Protein AF-0000000084424825 (afdb_homodimer)

Solvent-accessible surface area (backbone atoms only — not comparable to full-atom values): 37271 Å² total; per-residue (Å²): 62,50,64,50,62,42,49,43,43,59,31,72,40,57,47,83,45,16,18,43,11,83,75,4,60,27,30,52,27,52,36,51,26,86,89,48,60,79,72,49,65,86,40,31,18,18,32,31,32,40,35,41,46,83,96,40,44,16,20,30,58,90,79,62,45,48,40,55,55,65,73,42,54,58,36,36,36,34,38,8,30,63,35,59,41,41,32,30,26,20,38,34,47,70,54,17,40,51,42,22,73,75,38,43,89,76,23,76,52,48,43,33,36,38,32,38,40,31,22,68,29,62,25,34,33,35,43,32,24,38,40,50,70,59,38,47,58,55,39,66,39,88,87,41,51,82,53,52,69,86,94,76,80,63,43,71,66,52,48,45,50,32,46,42,45,47,61,65,47,54,40,69,58,40,29,49,49,50,53,53,51,53,68,48,63,45,80,76,45,64,95,48,44,57,43,42,61,47,50,55,55,48,25,72,74,60,38,52,38,35,33,31,53,58,46,49,65,59,45,26,17,77,47,78,40,42,61,73,39,30,34,48,44,53,49,15,21,45,33,24,49,35,33,32,29,30,44,33,42,38,41,68,53,80,46,69,44,34,46,26,50,56,60,76,89,70,44,48,58,62,68,59,50,51,66,50,53,46,79,58,32,45,35,56,74,69,32,45,39,72,68,43,79,29,86,48,26,74,61,74,39,21,32,29,41,64,58,102,58,52,64,46,34,34,35,42,34,57,36,53,56,68,34,62,39,34,37,52,57,37,60,20,48,30,43,34,35,25,77,34,49,35,35,38,36,36,35,82,87,86,37,74,45,83,40,37,38,28,36,32,32,42,34,39,20,38,50,38,38,36,39,41,21,75,73,14,31,30,36,40,35,39,34,22,75,62,50,65,48,63,42,50,42,42,59,30,74,42,57,46,83,44,16,18,43,11,83,74,5,61,26,31,51,28,53,35,51,27,86,89,46,59,77,73,50,64,87,40,33,18,18,31,31,31,39,36,41,46,82,96,42,43,15,21,29,58,89,78,62,44,48,40,55,56,65,75,41,54,60,37,34,34,35,38,8,29,64,36,59,43,41,30,29,26,21,38,35,46,69,56,17,38,52,42,21,72,75,38,43,90,74,24,78,52,49,44,33,35,38,33,36,40,33,22,68,29,63,27,33,32,35,43,30,25,38,38,49,71,58,36,48,58,56,39,68,40,88,87,41,50,82,53,52,69,86,94,75,79,61,44,69,66,50,49,45,50,34,49,41,45,46,62,64,48,53,41,68,56,39,29,49,50,50,53,54,50,53,67,48,63,46,81,74,44,63,94,48,46,56,44,42,62,48,49,55,55,48,26,71,74,60,39,52,37,37,34,30,54,58,47,48,64,58,44,26,18,77,47,78,40,41,62,72,39,32,34,48,42,53,48,15,21,47,33,26,49,34,32,30,29,30,45,34,41,37,42,67,54,81,46,68,43,34,49,26,50,54,60,76,88,70,45,47,57,62,67,59,49,50,66,50,55,48,80,59,32,45,34,58,73,71,31,46,38,72,68,43,80,29,86,48,27,75,62,74,40,22,31,29,41,64,57,102,57,53,64,45,35,34,35,44,35,56,37,52,57,67,34,62,38,34,38,51,58,38,61,19,48,30,42,35,36,25,76,36,50,35,35,38,37,37,34,83,86,87,37,73,43,83,39,37,38,29,38,31,32,43,35,39,21,38,50,37,39,36,40,41,22,74,72,13,32,33,37,40,34,39,34,20,77

Secondary structure (DSSP, 8-state):
---SEEEEEPEEE--TTBEEGGG-HHHHHHHHSTTPPPPPTTSEE-EEEES--TTS--EETTT--BHHHHHH---EEEEEESSPPPEEE---HHHHHHHHHH-TTT---S----EEEEESS-EEEEEEE--HHHHHHHTTSTTTGGGS-SSS---HHHHHHHHHHHHHS-HHHHHHHHHHHHHS-GGGGTT-TTHHHHHHHHHHHH-TT-HHHHHHHHHEEEEEE-TT-EEEE-TT--EEEEEEEEEEEE-S----EEESSS-GGG---HHHHHHH-----SSHHHHB--EEE-TTBSSS-EEEE--SSSS-EEEEEEE-TT-EEEEEEESS-EEEEEEEEEEEEEETTTEEEEEETT-EEEE-TTEEEEEE-SS-EEEEEEE--/---SEEEEEPEEE--TTBEEGGG-HHHHHHHHSTTPPPPPTTSEE-EEEES--TTS--EETTT--BHHHHHH---EEEEEESSPPP-EE---HHHHHHHHHH-TTTS--S----EEEEESS-EEEEEEE--HHHHHHHTTSTTTGGGS-SSS---HHHHHHHHHHHHHS-HHHHHHHHHHHHHS-GGGGTT-TTHHHHHHHHHHHH-TT-HHHHHHHHHEEEEEE-TT-EEEE-TT--EEEEEEEEEEEE-S----EE-SSS-GGG---HHHHHHH-----SSHHHHB--EEE-TTBTTS-EEEE--SSSS-EEEEEEE-TT-EEEEEEESS-EEEEEEEEEEEEEETTTEEEEEETT-EEEE-TTEEEEEE-SS-EEEEEEE--

InterPro domains:
  IPR001250 Mannose-6-phosphate isomerase, type I [TIGR00218] (7-367)
  IPR011051 RmlC-like cupin domain superfamily [SSF51182] (4-384)
  IPR014710 RmlC-like jelly roll fold [G3DSA:2.60.120.10] (5-383)
  IPR014710 RmlC-like jelly roll fold [G3DSA:2.60.120.10] (9-259)
  IPR016305 Mannose-6-phosphate isomerase [PIRSF001480] (4-384)
  IPR016305 Mannose-6-phosphate isomerase [PR00714] (8-26)
  IPR016305 Mannose-6-phosphate isomerase [PR00714] (107-130)
  IPR016305 Mannose-6-phosphate isomerase [PR00714] (220-239)
  IPR016305 Mannose-6-phosphate isomerase [PR00714] (239-258)
  IPR016305 Mannose-6-phosphate isomerase [PTHR10309] (3-384)
  IPR046457 Phosphomannose isomerase type I, catalytic domain [PF20511] (6-132)

Structure (mmCIF, N/CA/C/O backbone):
data_AF-0000000084424825-model_v1
#
loop_
_entity.id
_entity.type
_entity.pdbx_description
1 polymer 'Mannose-6-phosphate isomerase'
#
loop_
_atom_site.group_PDB
_atom_site.id
_atom_site.type_symbol
_atom_site.label_atom_id
_atom_site.label_alt_id
_atom_site.label_comp_id
_atom_site.label_asym_id
_atom_site.label_entity_id
_atom_site.label_seq_id
_atom_site.pdbx_PDB_ins_code
_atom_site.Cartn_x
_atom_site.Cartn_y
_atom_site.Cartn_z
_atom_site.occupancy
_atom_site.B_iso_or_equiv
_atom_site.auth_seq_id
_atom_site.auth_comp_id
_atom_site.auth_asym_id
_atom_site.auth_atom_id
_atom_site.pdbx_PDB_model_num
ATOM 1 N N . MET A 1 1 ? -8.734 3.705 12.438 1 40.41 1 MET A N 1
ATOM 2 C CA . MET A 1 1 ? -7.918 2.6 12.93 1 40.41 1 MET A CA 1
ATOM 3 C C . MET A 1 1 ? -7.832 1.483 11.898 1 40.41 1 MET A C 1
ATOM 5 O O . MET A 1 1 ? -8.82 1.167 11.234 1 40.41 1 MET A O 1
ATOM 9 N N . ALA A 1 2 ? -6.551 1.27 11.617 1 52.97 2 ALA A N 1
ATOM 10 C CA . ALA A 1 2 ? -6.504 0.15 10.68 1 52.97 2 ALA A CA 1
ATOM 11 C C . ALA A 1 2 ? -6.781 -1.172 11.398 1 52.97 2 ALA A C 1
ATOM 13 O O . ALA A 1 2 ? -6.133 -1.493 12.391 1 52.97 2 ALA A O 1
ATOM 14 N N . ASP A 1 3 ? -7.898 -1.743 11.219 1 62.31 3 ASP A N 1
ATOM 15 C CA . ASP A 1 3 ? -8.242 -3.045 11.781 1 62.31 3 ASP A CA 1
ATOM 16 C C . ASP A 1 3 ? -7.145 -4.07 11.5 1 62.31 3 ASP A C 1
ATOM 18 O O . ASP A 1 3 ? -6.551 -4.074 10.422 1 62.31 3 ASP A O 1
ATOM 22 N N . ALA A 1 4 ? -6.777 -4.758 12.57 1 66.81 4 ALA A N 1
ATOM 23 C CA . ALA A 1 4 ? -5.742 -5.785 12.461 1 66.81 4 ALA A CA 1
ATOM 24 C C . ALA A 1 4 ? -6.109 -6.82 11.398 1 66.81 4 ALA A C 1
ATOM 26 O O . ALA A 1 4 ? -5.23 -7.414 10.766 1 66.81 4 ALA A O 1
ATOM 27 N N . VAL A 1 5 ? -7.469 -7.07 11.383 1 70.81 5 VAL A N 1
ATOM 28 C CA . VAL A 1 5 ? -8 -8.031 10.422 1 70.81 5 VAL A CA 1
ATOM 29 C C . VAL A 1 5 ? -9.195 -7.422 9.688 1 70.81 5 VAL A C 1
ATOM 31 O O . VAL A 1 5 ? -10.086 -6.848 10.32 1 70.81 5 VAL A O 1
ATOM 34 N N . VAL A 1 6 ? -9.102 -7.461 8.359 1 75.19 6 VAL A N 1
ATOM 35 C CA . VAL A 1 6 ? -10.227 -6.961 7.586 1 75.19 6 VAL A CA 1
ATOM 36 C C . VAL A 1 6 ? -10.617 -7.984 6.52 1 75.19 6 VAL A C 1
ATOM 38 O O . VAL A 1 6 ? -9.75 -8.625 5.922 1 75.19 6 VAL A O 1
ATOM 41 N N . GLN A 1 7 ? -11.922 -8.219 6.352 1 78.69 7 GLN A N 1
ATOM 42 C CA . GLN A 1 7 ? -12.398 -9.086 5.281 1 78.69 7 GLN A CA 1
ATOM 43 C C . GLN A 1 7 ? -12.344 -8.375 3.934 1 78.69 7 GLN A C 1
ATOM 45 O O . GLN A 1 7 ? -12.633 -7.18 3.844 1 78.69 7 GLN A O 1
ATOM 50 N N . LEU A 1 8 ? -12.047 -9.125 2.891 1 77.62 8 LEU A N 1
ATOM 51 C CA . LEU A 1 8 ? -11.852 -8.539 1.571 1 77.62 8 LEU A CA 1
ATOM 52 C C . LEU A 1 8 ? -12.906 -9.039 0.589 1 77.62 8 LEU A C 1
ATOM 54 O O . LEU A 1 8 ? -13.398 -10.164 0.717 1 77.62 8 LEU A O 1
ATOM 58 N N . ARG A 1 9 ? -13.305 -8.227 -0.29 1 81.88 9 ARG A N 1
ATOM 59 C CA . ARG A 1 9 ? -13.93 -8.609 -1.553 1 81.88 9 ARG A CA 1
ATOM 60 C C . ARG A 1 9 ? -12.914 -8.594 -2.693 1 81.88 9 ARG A C 1
ATOM 62 O O . ARG A 1 9 ? -12.367 -7.543 -3.027 1 81.88 9 ARG A O 1
ATOM 69 N N . CYS A 1 10 ? -12.734 -9.727 -3.283 1 82.62 10 CYS A N 1
ATOM 70 C CA . CYS A 1 10 ? -11.664 -9.883 -4.266 1 82.62 10 CYS A CA 1
ATOM 71 C C . CYS A 1 10 ? -12.219 -9.828 -5.684 1 82.62 10 CYS A C 1
ATOM 73 O O . CYS A 1 10 ? -13.383 -10.156 -5.914 1 82.62 10 CYS A O 1
ATOM 75 N N . GLY A 1 11 ? -11.406 -9.422 -6.594 1 77.06 11 GLY A N 1
ATOM 76 C CA . GLY A 1 11 ? -11.758 -9.43 -8 1 77.06 11 GLY A CA 1
ATOM 77 C C . GLY A 1 11 ? -11.641 -10.797 -8.648 1 77.06 11 GLY A C 1
ATOM 78 O O . GLY A 1 11 ? -10.922 -11.664 -8.141 1 77.06 11 GLY A O 1
ATOM 79 N N . VAL A 1 12 ? -12.391 -10.977 -9.797 1 84.56 12 VAL A N 1
ATOM 80 C CA . VAL A 1 12 ? -12.359 -12.234 -10.539 1 84.56 12 VAL A CA 1
ATOM 81 C C . VAL A 1 12 ? -12.078 -11.961 -12.016 1 84.56 12 VAL A C 1
ATOM 83 O O . VAL A 1 12 ? -12.531 -10.953 -12.562 1 84.56 12 VAL A O 1
ATOM 86 N N . LYS A 1 13 ? -11.172 -12.758 -12.594 1 81.62 13 LYS A N 1
ATOM 87 C CA . LYS A 1 13 ? -10.945 -12.727 -14.039 1 81.62 13 LYS A CA 1
ATOM 88 C C . LYS A 1 13 ? -11.734 -13.82 -14.75 1 81.62 13 LYS A C 1
ATOM 90 O O . LYS A 1 13 ? -11.938 -14.906 -14.188 1 81.62 13 LYS A O 1
ATOM 95 N N . ASN A 1 14 ? -12.133 -13.516 -15.938 1 86.94 14 ASN A N 1
ATOM 96 C CA . ASN A 1 14 ? -12.984 -14.422 -16.688 1 86.94 14 ASN A CA 1
ATOM 97 C C . ASN A 1 14 ? -12.359 -14.781 -18.047 1 86.94 14 ASN A C 1
ATOM 99 O O . ASN A 1 14 ? -13.055 -14.797 -19.062 1 86.94 14 ASN A O 1
ATOM 103 N N . ASP A 1 15 ? -11.07 -15.008 -18.016 1 82.62 15 ASP A N 1
ATOM 104 C CA . ASP A 1 15 ? -10.398 -15.398 -19.25 1 82.62 15 ASP A CA 1
ATOM 105 C C . ASP A 1 15 ? -10.953 -16.719 -19.781 1 82.62 15 ASP A C 1
ATOM 107 O O . ASP A 1 15 ? -11.398 -17.562 -19.016 1 82.62 15 ASP A O 1
ATOM 111 N N . ASP A 1 16 ? -10.758 -16.984 -21 1 85.31 16 ASP A N 1
ATOM 112 C CA . ASP A 1 16 ? -11.391 -18.109 -21.688 1 85.31 16 ASP A CA 1
ATOM 113 C C . ASP A 1 16 ? -10.703 -19.422 -21.328 1 85.31 16 ASP A C 1
ATOM 115 O O . ASP A 1 16 ? -11.25 -20.5 -21.594 1 85.31 16 ASP A O 1
ATOM 119 N N . TRP A 1 17 ? -9.562 -19.297 -20.766 1 83.94 17 TRP A N 1
ATOM 120 C CA . TRP A 1 17 ? -8.875 -20.531 -20.375 1 83.94 17 TRP A CA 1
ATOM 121 C C . TRP A 1 17 ? -9.398 -21.047 -19.031 1 83.94 17 TRP A C 1
ATOM 123 O O . TRP A 1 17 ? -9.109 -22.172 -18.641 1 83.94 17 TRP A O 1
ATOM 133 N N . GLY A 1 18 ? -10.148 -20.25 -18.359 1 87.44 18 GLY A N 1
ATOM 134 C CA . GLY A 1 18 ? -10.719 -20.672 -17.094 1 87.44 18 GLY A CA 1
ATOM 135 C C . GLY A 1 18 ? -11.836 -21.688 -17.234 1 87.44 18 GLY A C 1
ATOM 136 O O . GLY A 1 18 ? -12.414 -21.828 -18.312 1 87.44 18 GLY A O 1
ATOM 137 N N . LYS A 1 19 ? -12.133 -22.375 -16.141 1 91.06 19 LYS A N 1
ATOM 138 C CA . LYS A 1 19 ? -13.273 -23.297 -16.125 1 91.06 19 LYS A CA 1
ATOM 139 C C . LYS A 1 19 ? -14.594 -22.531 -16.172 1 91.06 19 LYS A C 1
ATOM 141 O O . LYS A 1 19 ? -14.648 -21.344 -15.82 1 91.06 19 LYS A O 1
ATOM 146 N N . LYS A 1 20 ? -15.625 -23.281 -16.578 1 93 20 LYS A N 1
ATOM 147 C CA . LYS A 1 20 ? -16.922 -22.625 -16.766 1 93 20 LYS A CA 1
ATOM 148 C C . LYS A 1 20 ? -17.812 -22.828 -15.562 1 93 20 LYS A C 1
ATOM 150 O O . LYS A 1 20 ? -17.891 -23.938 -15.016 1 93 20 LYS A O 1
ATOM 155 N N . GLY A 1 21 ? -18.406 -21.719 -15.195 1 92.12 21 GLY A N 1
ATOM 156 C CA . GLY A 1 21 ? -19.484 -21.75 -14.219 1 92.12 21 GLY A CA 1
ATOM 157 C C . GLY A 1 21 ? -19.109 -22.469 -12.938 1 92.12 21 GLY A C 1
ATOM 158 O O . GLY A 1 21 ? -18.047 -22.203 -12.359 1 92.12 21 GLY A O 1
ATOM 159 N N . LYS A 1 22 ? -19.953 -23.422 -12.57 1 90.94 22 LYS A N 1
ATOM 160 C CA . LYS A 1 22 ? -19.859 -24.094 -11.273 1 90.94 22 LYS A CA 1
ATOM 161 C C . LYS A 1 22 ? -18.688 -25.078 -11.258 1 90.94 22 LYS A C 1
ATOM 163 O O . LYS A 1 22 ? -18.281 -25.547 -10.188 1 90.94 22 LYS A O 1
ATOM 168 N N . ASP A 1 23 ? -18.172 -25.312 -12.445 1 90.81 23 ASP A N 1
ATOM 169 C CA . ASP A 1 23 ? -17.047 -26.234 -12.508 1 90.81 23 ASP A CA 1
ATOM 170 C C . ASP A 1 23 ? -15.766 -25.547 -12.016 1 90.81 23 ASP A C 1
ATOM 172 O O . ASP A 1 23 ? -14.758 -26.219 -11.758 1 90.81 23 ASP A O 1
ATOM 176 N N . SER A 1 24 ? -15.812 -24.297 -11.891 1 89.69 24 SER A N 1
ATOM 177 C CA . SER A 1 24 ? -14.656 -23.516 -11.477 1 89.69 24 SER A CA 1
ATOM 178 C C . SER A 1 24 ? -14.648 -23.297 -9.961 1 89.69 24 SER A C 1
ATOM 180 O O . SER A 1 24 ? -15.594 -22.734 -9.406 1 89.69 24 SER A O 1
ATOM 182 N N . ILE A 1 25 ? -13.555 -23.609 -9.383 1 87.88 25 ILE A N 1
ATOM 183 C CA . ILE A 1 25 ? -13.414 -23.344 -7.957 1 87.88 25 ILE A CA 1
ATOM 184 C C . ILE A 1 25 ? -13.391 -21.828 -7.719 1 87.88 25 ILE A C 1
ATOM 186 O O . ILE A 1 25 ? -13.836 -21.359 -6.676 1 87.88 25 ILE A O 1
ATOM 190 N N . VAL A 1 26 ? -12.82 -21.141 -8.656 1 85.62 26 VAL A N 1
ATOM 191 C CA . VAL A 1 26 ? -12.797 -19.688 -8.578 1 85.62 26 VAL A CA 1
ATOM 192 C C . VAL A 1 26 ? -14.219 -19.141 -8.508 1 85.62 26 VAL A C 1
ATOM 194 O O . VAL A 1 26 ? -14.531 -18.297 -7.66 1 85.62 26 VAL A O 1
ATOM 197 N N . ALA A 1 27 ? -15.078 -19.672 -9.406 1 87.88 27 ALA A N 1
ATOM 198 C CA . ALA A 1 27 ? -16.484 -19.266 -9.391 1 87.88 27 ALA A CA 1
ATOM 199 C C . ALA A 1 27 ? -17.125 -19.562 -8.031 1 87.88 27 ALA A C 1
ATOM 201 O O . ALA A 1 27 ? -17.812 -18.719 -7.465 1 87.88 27 ALA A O 1
ATOM 202 N N . HIS A 1 28 ? -16.844 -20.719 -7.633 1 88.88 28 HIS A N 1
ATOM 203 C CA . HIS A 1 28 ? -17.438 -21.188 -6.379 1 88.88 28 HIS A CA 1
ATOM 204 C C . HIS A 1 28 ? -17 -20.297 -5.211 1 88.88 28 HIS A C 1
ATOM 206 O O . HIS A 1 28 ? -17.844 -19.781 -4.473 1 88.88 28 HIS A O 1
ATOM 212 N N . LEU A 1 29 ? -15.781 -20.094 -5.012 1 86.25 29 LEU A N 1
ATOM 213 C CA . LEU A 1 29 ? -15.258 -19.328 -3.881 1 86.25 29 LEU A CA 1
ATOM 214 C C . LEU A 1 29 ? -15.633 -17.859 -3.998 1 86.25 29 LEU A C 1
ATOM 216 O O . LEU A 1 29 ? -16.078 -17.25 -3.025 1 86.25 29 LEU A O 1
ATOM 220 N N . TRP A 1 30 ? -15.445 -17.344 -5.176 1 86.62 30 TRP A N 1
ATOM 221 C CA . TRP A 1 30 ? -15.727 -15.93 -5.402 1 86.62 30 TRP A CA 1
ATOM 222 C C . TRP A 1 30 ? -17.188 -15.609 -5.105 1 86.62 30 TRP A C 1
ATOM 224 O O . TRP A 1 30 ? -17.484 -14.594 -4.473 1 86.62 30 TRP A O 1
ATOM 234 N N . SER A 1 31 ? -18.062 -16.5 -5.512 1 89.62 31 SER A N 1
ATOM 235 C CA . SER A 1 31 ? -19.5 -16.266 -5.387 1 89.62 31 SER A CA 1
ATOM 236 C C . SER A 1 31 ? -19.938 -16.281 -3.928 1 89.62 31 SER A C 1
ATOM 238 O O . SER A 1 31 ? -21.016 -15.797 -3.592 1 89.62 31 SER A O 1
ATOM 240 N N . LYS A 1 32 ? -19.125 -16.812 -3.09 1 85.75 32 LYS A N 1
ATOM 241 C CA . LYS A 1 32 ? -19.5 -16.969 -1.685 1 85.75 32 LYS A CA 1
ATOM 242 C C . LYS A 1 32 ? -19.234 -15.68 -0.903 1 85.75 32 LYS A C 1
ATOM 244 O O . LYS A 1 32 ? -19.719 -15.516 0.218 1 85.75 32 LYS A O 1
ATOM 249 N N . THR A 1 33 ? -18.422 -14.852 -1.407 1 80.44 33 THR A N 1
ATOM 250 C CA . THR A 1 33 ? -18.172 -13.57 -0.758 1 80.44 33 THR A CA 1
ATOM 251 C C . THR A 1 33 ? -19.422 -12.688 -0.797 1 80.44 33 THR A C 1
ATOM 253 O O . THR A 1 33 ? -20.031 -12.508 -1.855 1 80.44 33 THR A O 1
ATOM 256 N N . PRO A 1 34 ? -19.812 -12.18 0.318 1 77.88 34 PRO A N 1
ATOM 257 C CA . PRO A 1 34 ? -20.984 -11.305 0.313 1 77.88 34 PRO A CA 1
ATOM 258 C C . PRO A 1 34 ? -20.859 -10.141 -0.666 1 77.88 34 PRO A C 1
ATOM 260 O O . PRO A 1 34 ? -19.797 -9.508 -0.733 1 77.88 34 PRO A O 1
ATOM 263 N N . GLY A 1 35 ? -21.891 -9.93 -1.411 1 73.81 35 GLY A N 1
ATOM 264 C CA . GLY A 1 35 ? -21.906 -8.82 -2.354 1 73.81 35 GLY A CA 1
ATOM 265 C C . GLY A 1 35 ? -21.578 -9.242 -3.773 1 73.81 35 GLY A C 1
ATOM 266 O O . GLY A 1 35 ? -21.875 -8.516 -4.727 1 73.81 35 GLY A O 1
ATOM 267 N N . ASN A 1 36 ? -20.844 -10.367 -3.875 1 79.94 36 ASN A N 1
ATOM 268 C CA . ASN A 1 36 ? -20.562 -10.867 -5.219 1 79.94 36 ASN A CA 1
ATOM 269 C C . ASN A 1 36 ? -21.797 -11.492 -5.855 1 79.94 36 ASN A C 1
ATOM 271 O O . ASN A 1 36 ? -22.672 -12.016 -5.152 1 79.94 36 ASN A O 1
ATOM 275 N N . GLU A 1 37 ? -21.844 -11.422 -7.121 1 80.06 37 GLU A N 1
ATOM 276 C CA . GLU A 1 37 ? -22.969 -11.969 -7.871 1 80.06 37 GLU A CA 1
ATOM 277 C C . GLU A 1 37 ? -22.922 -13.492 -7.902 1 80.06 37 GLU A C 1
ATOM 279 O O . GLU A 1 37 ? -21.906 -14.094 -7.562 1 80.06 37 GLU A O 1
ATOM 284 N N . GLY A 1 38 ? -24 -14.102 -8.234 1 86.62 38 GLY A N 1
ATOM 285 C CA . GLY A 1 38 ? -24.031 -15.539 -8.414 1 86.62 38 GLY A CA 1
ATOM 286 C C . GLY A 1 38 ? -23.203 -16.016 -9.594 1 86.62 38 GLY A C 1
ATOM 287 O O . GLY A 1 38 ? -22.656 -15.203 -10.344 1 86.62 38 GLY A O 1
ATOM 288 N N . ILE A 1 39 ? -23.078 -17.281 -9.695 1 90.81 39 ILE A N 1
ATOM 289 C CA . ILE A 1 39 ? -22.281 -17.906 -10.742 1 90.81 39 ILE A CA 1
ATOM 290 C C . ILE A 1 39 ? -23.078 -17.969 -12.039 1 90.81 39 ILE A C 1
ATOM 292 O O . ILE A 1 39 ? -24.219 -18.438 -12.055 1 90.81 39 ILE A O 1
ATOM 296 N N . GLU A 1 40 ? -22.578 -17.438 -13.047 1 90.38 40 GLU A N 1
ATOM 297 C CA . GLU A 1 40 ? -23.156 -17.609 -14.383 1 90.38 40 GLU A CA 1
ATOM 298 C C . GLU A 1 40 ? -22.609 -18.859 -15.062 1 90.38 40 GLU A C 1
ATOM 300 O O . GLU A 1 40 ? -21.406 -18.969 -15.305 1 90.38 40 GLU A O 1
ATOM 305 N N . ASP A 1 41 ? -23.359 -19.672 -15.555 1 93.19 41 ASP A N 1
ATOM 306 C CA . ASP A 1 41 ? -22.984 -21 -16.016 1 93.19 41 ASP A CA 1
ATOM 307 C C . ASP A 1 41 ? -22.109 -20.922 -17.266 1 93.19 41 ASP A C 1
ATOM 309 O O . ASP A 1 41 ? -21.234 -21.766 -17.453 1 93.19 41 ASP A O 1
ATOM 313 N N . SER A 1 42 ? -22.328 -20 -18.078 1 92.12 42 SER A N 1
ATOM 314 C CA . SER A 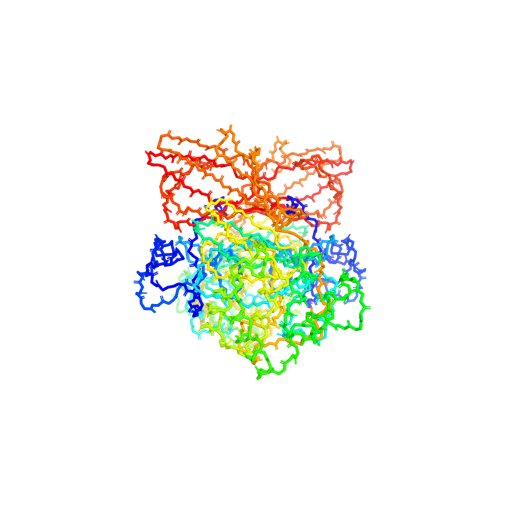1 42 ? -21.641 -19.953 -19.359 1 92.12 42 SER A CA 1
ATOM 315 C C . SER A 1 42 ? -20.344 -19.141 -19.266 1 92.12 42 SER A C 1
ATOM 317 O O . SER A 1 42 ? -19.531 -19.156 -20.188 1 92.12 42 SER A O 1
ATOM 319 N N . LYS A 1 43 ? -20.25 -18.562 -18.172 1 89.12 43 LYS A N 1
ATOM 320 C CA . LYS A 1 43 ? -19.094 -17.688 -18 1 89.12 43 LYS A CA 1
ATOM 321 C C . LYS A 1 43 ? -17.875 -18.453 -17.5 1 89.12 43 LYS A C 1
ATOM 323 O O . LYS A 1 43 ? -18.016 -19.359 -16.672 1 89.12 43 LYS A O 1
ATOM 328 N N . HIS A 1 44 ? -16.703 -18.094 -18.031 1 91.12 44 HIS A N 1
ATOM 329 C CA . HIS A 1 44 ? -15.445 -18.641 -17.516 1 91.12 44 HIS A CA 1
ATOM 330 C C . HIS A 1 44 ? -15 -17.906 -16.266 1 91.12 44 HIS A C 1
ATOM 332 O O . HIS A 1 44 ? -15.164 -16.688 -16.156 1 91.12 44 HIS A O 1
ATOM 338 N N . TYR A 1 45 ? -14.5 -18.672 -15.312 1 89.94 45 TYR A N 1
ATOM 339 C CA . TYR A 1 45 ? -13.867 -18.125 -14.117 1 89.94 45 TYR A CA 1
ATOM 340 C C . TYR A 1 45 ? -12.438 -18.625 -13.977 1 89.94 45 TYR A C 1
ATOM 342 O O . TYR A 1 45 ? -12.219 -19.797 -13.641 1 89.94 45 TYR A O 1
ATOM 350 N N . SER A 1 46 ? -11.523 -17.719 -14.188 1 87.81 46 SER A N 1
ATOM 351 C CA . SER A 1 46 ? -10.133 -18.156 -14.336 1 87.81 46 SER A CA 1
ATOM 352 C C . SER A 1 46 ? -9.32 -17.859 -13.086 1 87.81 46 SER A C 1
ATOM 354 O O . SER A 1 46 ? -8.609 -18.719 -12.578 1 87.81 46 SER A O 1
ATOM 356 N N . GLU A 1 47 ? -9.461 -16.609 -12.57 1 86.06 47 GLU A N 1
ATOM 357 C CA . GLU A 1 47 ? -8.625 -16.203 -11.453 1 86.06 47 GLU A CA 1
ATOM 358 C C . GLU A 1 47 ? -9.414 -15.391 -10.438 1 86.06 47 GLU A C 1
ATOM 360 O O . GLU A 1 47 ? -10.258 -14.57 -10.812 1 86.06 47 GLU A O 1
ATOM 365 N N . MET A 1 48 ? -9.219 -15.734 -9.156 1 83 48 MET A N 1
ATOM 366 C CA . MET A 1 48 ? -9.602 -14.859 -8.055 1 83 48 MET A CA 1
ATOM 367 C C . MET A 1 48 ? -8.375 -14.211 -7.422 1 83 48 MET A C 1
ATOM 369 O O . MET A 1 48 ? -7.547 -14.906 -6.82 1 83 48 MET A O 1
ATOM 373 N N . TRP A 1 49 ? -8.234 -12.906 -7.578 1 76.31 49 TRP A N 1
ATOM 374 C CA . TRP A 1 49 ? -7.047 -12.172 -7.156 1 76.31 49 TRP A CA 1
ATOM 375 C C . TRP A 1 49 ? -7.215 -11.641 -5.738 1 76.31 49 TRP A C 1
ATOM 377 O O . TRP A 1 49 ? -8.203 -10.961 -5.434 1 76.31 49 TRP A O 1
ATOM 387 N N . MET A 1 50 ? -6.266 -12.016 -4.965 1 76.12 50 MET A N 1
ATOM 388 C CA . MET A 1 50 ? -6.227 -11.523 -3.592 1 76.12 50 MET A CA 1
ATOM 389 C C . MET A 1 50 ? -5.02 -10.617 -3.377 1 76.12 50 MET A C 1
ATOM 391 O O . MET A 1 50 ? -3.893 -10.984 -3.703 1 76.12 50 MET A O 1
ATOM 395 N N . GLY A 1 51 ? -5.277 -9.461 -2.928 1 70.19 51 GLY A N 1
ATOM 396 C CA . GLY A 1 51 ? -4.164 -8.555 -2.689 1 70.19 51 GLY A CA 1
ATOM 397 C C . GLY A 1 51 ? -4.355 -7.191 -3.33 1 70.19 51 GLY A C 1
ATOM 398 O O . GLY A 1 51 ? -5.48 -6.695 -3.416 1 70.19 51 GLY A O 1
ATOM 399 N N . THR A 1 52 ? -3.158 -6.586 -3.717 1 68.19 52 THR A N 1
ATOM 400 C CA . THR A 1 52 ? -3.217 -5.184 -4.117 1 68.19 52 THR A CA 1
ATOM 401 C C . THR A 1 52 ? -2.826 -5.023 -5.586 1 68.19 52 THR A C 1
ATOM 403 O O . THR A 1 52 ? -2.457 -3.932 -6.02 1 68.19 52 THR A O 1
ATOM 406 N N . TYR A 1 53 ? -2.885 -6.148 -6.301 1 63.91 53 TYR A N 1
ATOM 407 C CA . TYR A 1 53 ? -2.488 -6.031 -7.699 1 63.91 53 TYR A CA 1
ATOM 408 C C . TYR A 1 53 ? -3.352 -5.008 -8.43 1 63.91 53 TYR A C 1
ATOM 410 O O . TYR A 1 53 ? -4.578 -5.023 -8.305 1 63.91 53 TYR A O 1
ATOM 418 N N . PRO A 1 54 ? -2.73 -4.109 -9.156 1 61.31 54 PRO A N 1
ATOM 419 C CA . PRO A 1 54 ? -3.451 -2.955 -9.703 1 61.31 54 PRO A CA 1
ATOM 420 C C . PRO A 1 54 ? -4.551 -3.357 -10.688 1 61.31 54 PRO A C 1
ATOM 422 O O . PRO A 1 54 ? -5.625 -2.756 -10.695 1 61.31 54 PRO A O 1
ATOM 425 N N . SER A 1 55 ? -4.258 -4.344 -11.586 1 62.31 55 SER A N 1
ATOM 426 C CA . SER A 1 55 ? -5.23 -4.691 -12.617 1 62.31 55 SER A CA 1
ATOM 427 C C . SER A 1 55 ? -6.398 -5.477 -12.031 1 62.31 55 SER A C 1
ATOM 429 O O . SER A 1 55 ? -7.453 -5.594 -12.664 1 62.31 55 SER A O 1
ATOM 431 N N . ASN A 1 56 ? -6.273 -5.996 -10.859 1 69.31 56 ASN A N 1
ATOM 432 C CA . ASN A 1 56 ? -7.312 -6.754 -10.172 1 69.31 56 ASN A CA 1
ATOM 433 C C . ASN A 1 56 ? -7.238 -6.562 -8.664 1 69.31 56 ASN A C 1
ATOM 435 O O . ASN A 1 56 ? -6.91 -7.5 -7.93 1 69.31 56 ASN A O 1
ATOM 439 N N . PRO A 1 57 ? -7.691 -5.445 -8.195 1 67.25 57 PRO A N 1
ATOM 440 C CA . PRO A 1 57 ? -7.504 -5.098 -6.781 1 67.25 57 PRO A CA 1
ATOM 441 C C . PRO A 1 57 ? -8.547 -5.742 -5.875 1 67.25 57 PRO A C 1
ATOM 443 O O . PRO A 1 57 ? -9.609 -6.156 -6.344 1 67.25 57 PRO A O 1
ATOM 446 N N . SER A 1 58 ? -8.18 -5.93 -4.629 1 74.5 58 SER A N 1
ATOM 447 C CA . SER A 1 58 ? -9.109 -6.324 -3.576 1 74.5 58 SER A CA 1
ATOM 448 C C . SER A 1 58 ? -9.656 -5.109 -2.84 1 74.5 58 SER A C 1
ATOM 450 O O . SER A 1 58 ? -9.023 -4.055 -2.812 1 74.5 58 SER A O 1
ATOM 452 N N . TYR A 1 59 ? -10.867 -5.258 -2.264 1 75.5 59 TYR A N 1
ATOM 453 C CA . TYR A 1 59 ? -11.547 -4.195 -1.533 1 75.5 59 TYR A CA 1
ATOM 454 C C . TYR A 1 59 ? -11.953 -4.664 -0.141 1 75.5 59 TYR A C 1
ATOM 456 O O . TYR A 1 59 ? -12.258 -5.844 0.062 1 75.5 59 TYR A O 1
ATOM 464 N N . LEU A 1 60 ? -11.891 -3.736 0.753 1 72.12 60 LEU A N 1
ATOM 465 C CA . LEU A 1 60 ? -12.492 -4.062 2.041 1 72.12 60 LEU A CA 1
ATOM 466 C C . LEU A 1 60 ? -13.992 -4.309 1.896 1 72.12 60 LEU A C 1
ATOM 468 O O . LEU A 1 60 ? -14.703 -3.496 1.295 1 72.12 60 LEU A O 1
ATOM 472 N N . LEU A 1 61 ? -14.383 -5.402 2.418 1 74.5 61 LEU A N 1
ATOM 473 C CA . LEU A 1 61 ? -15.797 -5.734 2.316 1 74.5 61 LEU A CA 1
ATOM 474 C C . LEU A 1 61 ? -16.656 -4.711 3.055 1 74.5 61 LEU A C 1
ATOM 476 O O . LEU A 1 61 ? -17.734 -4.348 2.588 1 74.5 61 LEU A O 1
ATOM 480 N N . SER A 1 62 ? -16.203 -4.258 4.168 1 69.81 62 SER A N 1
ATOM 481 C CA . SER A 1 62 ? -16.969 -3.406 5.066 1 69.81 62 SER A CA 1
ATOM 482 C C . SER A 1 62 ? -17.156 -2.01 4.48 1 69.81 62 SER A C 1
ATOM 484 O O . SER A 1 62 ? -18.234 -1.42 4.594 1 69.81 62 SER A O 1
ATOM 486 N N . THR A 1 63 ? -16.078 -1.462 3.824 1 65.38 63 THR A N 1
ATOM 487 C CA . THR A 1 63 ? -16.109 -0.048 3.467 1 65.38 63 THR A CA 1
ATOM 488 C C . THR A 1 63 ? -16.062 0.129 1.952 1 65.38 63 THR A C 1
ATOM 490 O O . THR A 1 63 ? -16.359 1.21 1.439 1 65.38 63 THR A O 1
ATOM 493 N N . GLY A 1 64 ? -15.656 -0.951 1.237 1 75.56 64 GLY A N 1
ATOM 494 C CA . GLY A 1 64 ? -15.469 -0.831 -0.199 1 75.56 64 GLY A CA 1
ATOM 495 C C . GLY A 1 64 ? -14.164 -0.149 -0.572 1 75.56 64 GLY A C 1
ATOM 496 O O . GLY A 1 64 ? -13.891 0.075 -1.753 1 75.56 64 GLY A O 1
ATOM 497 N N . GLU A 1 65 ? -13.336 0.137 0.38 1 68.56 65 GLU A N 1
ATOM 498 C CA . GLU A 1 65 ? -12.047 0.788 0.166 1 68.56 65 GLU A CA 1
ATOM 499 C C . GLU A 1 65 ? -11.055 -0.158 -0.503 1 68.56 65 GLU A C 1
ATOM 501 O O . GLU A 1 65 ? -11 -1.343 -0.167 1 68.56 65 GLU A O 1
ATOM 506 N N . HIS A 1 66 ? -10.234 0.433 -1.466 1 74.38 66 HIS A N 1
ATOM 507 C CA . HIS A 1 66 ? -9.148 -0.315 -2.08 1 74.38 66 HIS A CA 1
ATOM 508 C C . HIS A 1 66 ? -8.117 -0.75 -1.04 1 74.38 66 HIS A C 1
ATOM 510 O O . HIS A 1 66 ? -7.668 0.064 -0.231 1 74.38 66 HIS A O 1
ATOM 516 N N . LEU A 1 67 ? -7.812 -2.053 -1.007 1 71.75 67 LEU A N 1
ATOM 517 C CA . LEU A 1 67 ? -6.871 -2.57 -0.02 1 71.75 67 LEU A CA 1
ATOM 518 C C . LEU A 1 67 ? -5.547 -1.819 -0.089 1 71.75 67 LEU A C 1
ATOM 520 O O . LEU A 1 67 ? -4.957 -1.494 0.944 1 71.75 67 LEU A O 1
ATOM 524 N N . GLY A 1 68 ? -5.023 -1.638 -1.321 1 71.31 68 GLY A N 1
ATOM 525 C CA . GLY A 1 68 ? -3.789 -0.881 -1.481 1 71.31 68 GLY A CA 1
ATOM 526 C C . GLY A 1 68 ? -3.828 0.474 -0.8 1 71.31 68 GLY A C 1
ATOM 527 O O . GLY A 1 68 ? -2.85 0.889 -0.177 1 71.31 68 GLY A O 1
ATOM 528 N N . GLU A 1 69 ? -4.902 1.143 -0.962 1 66.94 69 GLU A N 1
ATOM 529 C CA . GLU A 1 69 ? -5.078 2.443 -0.322 1 66.94 69 GLU A CA 1
ATOM 530 C C . GLU A 1 69 ? -5.184 2.303 1.193 1 66.94 69 GLU A C 1
ATOM 532 O O . GLU A 1 69 ? -4.66 3.133 1.938 1 66.94 69 GLU A O 1
ATOM 537 N N . TYR A 1 70 ? -5.914 1.339 1.528 1 64.81 70 TYR A N 1
ATOM 538 C CA . TYR A 1 70 ? -6.055 1.036 2.949 1 64.81 70 TYR A CA 1
ATOM 539 C C . TYR A 1 70 ? -4.691 0.855 3.604 1 64.81 70 TYR A C 1
ATOM 541 O O . TYR A 1 70 ? -4.484 1.266 4.75 1 64.81 70 TYR A O 1
ATOM 549 N N . LEU A 1 71 ? -3.809 0.269 2.826 1 67.44 71 LEU A N 1
ATOM 550 C CA . LEU A 1 71 ? -2.49 -0.06 3.359 1 67.44 71 LEU A CA 1
ATOM 551 C C . LEU A 1 71 ? -1.601 1.177 3.41 1 67.44 71 LEU A C 1
ATOM 553 O O . LEU A 1 71 ? -0.582 1.186 4.105 1 67.44 71 LEU A O 1
ATOM 557 N N . LYS A 1 72 ? -2.051 2.24 2.715 1 62.03 72 LYS A N 1
ATOM 558 C CA . LYS A 1 72 ? -1.203 3.42 2.574 1 62.03 72 LYS A CA 1
ATOM 559 C C . LYS A 1 72 ? -1.627 4.52 3.543 1 62.03 72 LYS A C 1
ATOM 561 O O . LYS A 1 72 ? -1.044 5.605 3.549 1 62.03 72 LYS A O 1
ATOM 566 N N . LYS A 1 73 ? -2.699 4.586 4.242 1 58.28 73 LYS A N 1
ATOM 567 C CA . LYS A 1 73 ? -3.414 5.656 4.934 1 58.28 73 LYS A CA 1
ATOM 568 C C . LYS A 1 73 ? -2.512 6.352 5.953 1 58.28 73 LYS A C 1
ATOM 570 O O . LYS A 1 73 ? -2.973 7.195 6.723 1 58.28 73 LYS A O 1
ATOM 575 N N . HIS A 1 74 ? -1.238 6.434 5.828 1 59.12 74 HIS A N 1
ATOM 576 C CA . HIS A 1 74 ? -0.671 7.16 6.957 1 59.12 74 HIS A CA 1
ATOM 577 C C . HIS A 1 74 ? 0.447 8.094 6.508 1 59.12 74 HIS A C 1
ATOM 579 O O . HIS A 1 74 ? 1.601 7.93 6.91 1 59.12 74 HIS A O 1
ATOM 585 N N . PRO A 1 75 ? -0.156 9.172 5.797 1 58.38 75 PRO A N 1
ATOM 586 C CA . PRO A 1 75 ? 0.962 10.055 5.457 1 58.38 75 PRO A CA 1
ATOM 587 C C . PRO A 1 75 ? 1.32 11.016 6.594 1 58.38 75 PRO A C 1
ATOM 589 O O . PRO A 1 75 ? 0.444 11.422 7.359 1 58.38 75 PRO A O 1
ATOM 592 N N . GLU A 1 76 ? 2.502 11.094 6.992 1 70.06 76 GLU A N 1
ATOM 593 C CA . GLU A 1 76 ? 3.076 12.102 7.883 1 70.06 76 GLU A CA 1
ATOM 594 C C . GLU A 1 76 ? 4.059 13 7.137 1 70.06 76 GLU A C 1
ATOM 596 O O . GLU A 1 76 ? 4.719 12.555 6.191 1 70.06 76 GLU A O 1
ATOM 601 N N . LEU A 1 77 ? 3.959 14.32 7.512 1 72.75 77 LEU A N 1
ATOM 602 C CA . LEU A 1 77 ? 4.828 15.312 6.883 1 72.75 77 LEU A CA 1
ATOM 603 C C . LEU A 1 77 ? 5.555 16.141 7.934 1 72.75 77 LEU A C 1
ATOM 605 O O . LEU A 1 77 ? 5.066 16.297 9.055 1 72.75 77 LEU A O 1
ATOM 609 N N . ILE A 1 78 ? 6.734 16.547 7.633 1 62.59 78 ILE A N 1
ATOM 610 C CA . ILE A 1 78 ? 7.387 17.688 8.266 1 62.59 78 ILE A CA 1
ATOM 611 C C . ILE A 1 78 ? 7.316 18.906 7.344 1 62.59 78 ILE A C 1
ATOM 613 O O . ILE A 1 78 ? 7.645 18.812 6.156 1 62.59 78 ILE A O 1
ATOM 617 N N . LEU A 1 79 ? 6.863 20 7.863 1 79.81 79 LEU A N 1
ATOM 618 C CA . LEU A 1 79 ? 6.75 21.234 7.086 1 79.81 79 LEU A CA 1
ATOM 619 C C . LEU A 1 79 ? 7.629 22.328 7.676 1 79.81 79 LEU A C 1
ATOM 621 O O . LEU A 1 79 ? 7.789 22.422 8.898 1 79.81 79 LEU A O 1
ATOM 625 N N . SER A 1 80 ? 8.172 23.047 6.82 1 85.56 80 SER A N 1
ATOM 626 C CA . SER A 1 80 ? 8.898 24.266 7.133 1 85.56 80 SER A CA 1
ATOM 627 C C . SER A 1 80 ? 8.469 25.406 6.223 1 85.56 80 SER A C 1
ATOM 629 O O . SER A 1 80 ? 8.648 25.344 5.004 1 85.56 80 SER A O 1
ATOM 631 N N . PHE A 1 81 ? 7.934 26.438 6.781 1 82 81 PHE A N 1
ATOM 632 C CA . PHE A 1 81 ? 7.371 27.5 5.953 1 82 81 PHE A CA 1
ATOM 633 C C . PHE A 1 81 ? 7.727 28.875 6.512 1 82 81 PHE A C 1
ATOM 635 O O . PHE A 1 81 ? 7.777 29.062 7.73 1 82 81 PHE A O 1
ATOM 642 N N . SER A 1 82 ? 8 29.75 5.59 1 85.44 82 SER A N 1
ATOM 643 C CA . SER A 1 82 ? 8.398 31.109 5.93 1 85.44 82 SER A CA 1
ATOM 644 C C . SER A 1 82 ? 7.398 32.125 5.395 1 85.44 82 SER A C 1
ATOM 646 O O . SER A 1 82 ? 7.57 33.344 5.578 1 85.44 82 SER A O 1
ATOM 648 N N . LYS A 1 83 ? 6.445 31.656 4.719 1 86.88 83 LYS A N 1
ATOM 649 C CA . LYS A 1 83 ? 5.359 32.469 4.176 1 86.88 83 LYS A CA 1
ATOM 650 C C . LYS A 1 83 ? 4.004 31.828 4.469 1 86.88 83 LYS A C 1
ATOM 652 O O . LYS A 1 83 ? 3.893 30.609 4.602 1 86.88 83 LYS A O 1
ATOM 657 N N . ALA A 1 84 ? 3.078 32.75 4.488 1 87.56 84 ALA A N 1
ATOM 658 C CA . ALA A 1 84 ? 1.725 32.25 4.762 1 87.56 84 ALA A CA 1
ATOM 659 C C . ALA A 1 84 ? 1.25 31.297 3.678 1 87.56 84 ALA A C 1
ATOM 661 O O . ALA A 1 84 ? 1.412 31.562 2.486 1 87.56 84 ALA A O 1
ATOM 662 N N . LEU A 1 85 ? 0.77 30.188 4.152 1 89.25 85 LEU A N 1
ATOM 663 C CA . LEU A 1 85 ? 0.073 29.281 3.252 1 89.25 85 LEU A CA 1
ATOM 664 C C . LEU A 1 85 ? -1.346 29.766 2.977 1 89.25 85 LEU A C 1
ATOM 666 O O . LEU A 1 85 ? -1.876 30.594 3.717 1 89.25 85 LEU A O 1
ATOM 670 N N . PRO A 1 86 ? -1.942 29.297 1.92 1 90.38 86 PRO A N 1
ATOM 671 C CA . PRO A 1 86 ? -3.275 29.797 1.556 1 90.38 86 PRO A CA 1
ATOM 672 C C . PRO A 1 86 ? -4.293 29.625 2.68 1 90.38 86 PRO A C 1
ATOM 674 O O . PRO A 1 86 ? -4.176 28.688 3.488 1 90.38 86 PRO A O 1
ATOM 677 N N . LEU A 1 87 ? -5.168 30.594 2.678 1 94.5 87 LEU A N 1
ATOM 678 C CA . LEU A 1 87 ? -6.387 30.391 3.449 1 94.5 87 LEU A CA 1
ATOM 679 C C . LEU A 1 87 ? -7.215 29.25 2.863 1 94.5 87 LEU A C 1
ATOM 681 O O . LEU A 1 87 ? -7.758 29.375 1.764 1 94.5 87 LEU A O 1
ATOM 685 N N . GLN A 1 88 ? -7.316 28.188 3.672 1 94.06 88 GLN A N 1
ATOM 686 C CA . GLN A 1 88 ? -7.82 26.984 3.014 1 94.06 88 GLN A CA 1
ATOM 687 C C . GLN A 1 88 ? -8.75 26.203 3.936 1 94.06 88 GLN A C 1
ATOM 689 O O . GLN A 1 88 ? -8.766 26.422 5.148 1 94.06 88 GLN A O 1
ATOM 694 N N . ILE A 1 89 ? -9.586 25.422 3.289 1 94 89 ILE A N 1
ATOM 695 C CA . ILE A 1 89 ? -10.453 24.438 3.949 1 94 89 ILE A CA 1
ATOM 696 C C . ILE A 1 89 ? -10.344 23.094 3.246 1 94 89 ILE A C 1
ATOM 698 O O . ILE A 1 89 ? -10.141 23.031 2.031 1 94 89 ILE A O 1
ATOM 702 N N . HIS A 1 90 ? -10.336 22.062 4.09 1 92.88 90 HIS A N 1
ATOM 703 C CA . HIS A 1 90 ? -10.531 20.719 3.564 1 92.88 90 HIS A CA 1
ATOM 704 C C . HIS A 1 90 ? -11.969 20.25 3.752 1 92.88 90 HIS A C 1
ATOM 706 O O . HIS A 1 90 ? -12.469 20.203 4.879 1 92.88 90 HIS A O 1
ATOM 712 N N . PRO A 1 91 ? -12.617 19.922 2.662 1 93.62 91 PRO A N 1
ATOM 713 C CA . PRO A 1 91 ? -14.039 19.594 2.77 1 93.62 91 PRO A CA 1
ATOM 714 C C . PRO A 1 91 ? -14.289 18.344 3.604 1 93.62 91 PRO A C 1
ATOM 716 O O . PRO A 1 91 ? -13.422 17.469 3.689 1 93.62 91 PRO A O 1
ATOM 719 N N . ASP A 1 92 ? -15.484 18.297 4.16 1 90.81 92 ASP A N 1
ATOM 720 C CA . ASP A 1 92 ? -15.891 17.062 4.844 1 90.81 92 ASP A CA 1
ATOM 721 C C . ASP A 1 92 ? -16.25 15.969 3.842 1 90.81 92 ASP A C 1
ATOM 723 O O . ASP A 1 92 ? -16.188 16.188 2.629 1 90.81 92 ASP A O 1
ATOM 727 N N . LEU A 1 93 ? -16.609 14.82 4.336 1 86.75 93 LEU A N 1
ATOM 728 C CA . LEU A 1 93 ? -16.828 13.648 3.496 1 86.75 93 LEU A CA 1
ATOM 729 C C . LEU A 1 93 ? -17.953 13.898 2.502 1 86.75 93 LEU A C 1
ATOM 731 O O . LEU A 1 93 ? -17.844 13.555 1.324 1 86.75 93 LEU A O 1
ATOM 735 N N . LYS A 1 94 ? -19.031 14.508 2.998 1 90.75 94 LYS A N 1
ATOM 736 C CA . LYS A 1 94 ? -20.203 14.758 2.145 1 90.75 94 LYS A CA 1
ATOM 737 C C . LYS A 1 94 ? -19.844 15.703 0.999 1 90.75 94 LYS A C 1
ATOM 739 O O . LYS A 1 94 ? -20.125 15.406 -0.164 1 90.75 94 LYS A O 1
ATOM 744 N N . LEU A 1 95 ? -19.297 16.75 1.323 1 92.31 95 LEU A N 1
ATOM 745 C CA . LEU A 1 95 ? -18.922 17.719 0.302 1 92.31 95 LEU A CA 1
ATOM 746 C C . LEU A 1 95 ? -17.844 17.156 -0.618 1 92.31 95 LEU A C 1
ATOM 748 O O . LEU A 1 95 ? -17.859 17.406 -1.827 1 92.31 95 LEU A O 1
ATOM 752 N N . ALA A 1 96 ? -16.906 16.469 -0.081 1 91.44 96 ALA A N 1
ATOM 753 C CA . ALA A 1 96 ? -15.852 15.867 -0.889 1 91.44 96 ALA A CA 1
ATOM 754 C C . ALA A 1 96 ? -16.438 14.93 -1.942 1 91.44 96 ALA A C 1
ATOM 756 O O . ALA A 1 96 ? -16 14.945 -3.1 1 91.44 96 ALA A O 1
ATOM 757 N N . ALA A 1 97 ? -17.312 14.141 -1.518 1 88.81 97 ALA A N 1
ATOM 758 C CA . ALA A 1 97 ? -17.969 13.227 -2.447 1 88.81 97 ALA A CA 1
ATOM 759 C C . ALA A 1 97 ? -18.672 13.984 -3.572 1 88.81 97 ALA A C 1
ATOM 761 O O . ALA A 1 97 ? -18.578 13.594 -4.738 1 88.81 97 ALA A O 1
ATOM 762 N N . GLN A 1 98 ? -19.359 14.969 -3.18 1 91.31 98 GLN A N 1
ATOM 763 C CA . GLN A 1 98 ? -20.047 15.805 -4.156 1 91.31 98 GLN A CA 1
ATOM 764 C C . GLN A 1 98 ? -19.062 16.453 -5.125 1 91.31 98 GLN A C 1
ATOM 766 O O . GLN A 1 98 ? -19.281 16.422 -6.34 1 91.31 98 GLN A O 1
ATOM 771 N N . LEU A 1 99 ? -18.047 17.031 -4.605 1 91.88 99 LEU A N 1
ATOM 772 C CA . LEU A 1 99 ? -17.062 17.734 -5.422 1 91.88 99 LEU A CA 1
ATOM 773 C C . LEU A 1 99 ? -16.328 16.75 -6.34 1 91.88 99 LEU A C 1
ATOM 775 O O . LEU A 1 99 ? -16.016 17.094 -7.484 1 91.88 99 LEU A O 1
ATOM 779 N N . HIS A 1 100 ? -16.062 15.609 -5.809 1 90.12 100 HIS A N 1
ATOM 780 C CA . HIS A 1 100 ? -15.406 14.594 -6.629 1 90.12 100 HIS A CA 1
ATOM 781 C C . HIS A 1 100 ? -16.297 14.18 -7.801 1 90.12 100 HIS A C 1
ATOM 783 O O . HIS A 1 100 ? -15.789 13.922 -8.898 1 90.12 100 HIS A O 1
ATOM 789 N N . LYS A 1 101 ? -17.5 14.031 -7.578 1 88.81 101 LYS A N 1
ATOM 790 C CA . LYS A 1 101 ? -18.453 13.688 -8.625 1 88.81 101 LYS A CA 1
ATOM 791 C C . LYS A 1 101 ? -18.531 14.789 -9.68 1 88.81 101 LYS A C 1
ATOM 793 O O . LYS A 1 101 ? -18.562 14.5 -10.883 1 88.81 101 LYS A O 1
ATOM 798 N N . GLU A 1 102 ? -18.531 15.984 -9.32 1 90.75 102 GLU A N 1
ATOM 799 C CA . GLU A 1 102 ? -18.75 17.125 -10.203 1 90.75 102 GLU A CA 1
ATOM 800 C C . GLU A 1 102 ? -17.438 17.547 -10.883 1 90.75 102 GLU A C 1
ATOM 802 O O . GLU A 1 102 ? -17.453 17.969 -12.039 1 90.75 102 GLU A O 1
ATOM 807 N N . HIS A 1 103 ? -16.375 17.562 -10.102 1 91.19 103 HIS A N 1
ATOM 808 C CA . HIS A 1 103 ? -15.086 18.047 -10.578 1 91.19 103 HIS A CA 1
ATOM 809 C C . HIS A 1 103 ? -13.969 17.078 -10.211 1 91.19 103 HIS A C 1
ATOM 811 O O . HIS A 1 103 ? -13.039 17.453 -9.492 1 91.19 103 HIS A O 1
ATOM 817 N N . PRO A 1 104 ? -13.914 15.898 -10.727 1 86.31 104 PRO A N 1
ATOM 818 C CA . PRO A 1 104 ? -12.938 14.883 -10.328 1 86.31 104 PRO A CA 1
ATOM 819 C C . PRO A 1 104 ? -11.508 15.281 -10.68 1 86.31 104 PRO A C 1
ATOM 821 O O . PRO A 1 104 ? -10.555 14.781 -10.07 1 86.31 104 PRO A O 1
ATOM 824 N N . GLU A 1 105 ? -11.336 16.156 -11.633 1 81.12 105 GLU A N 1
ATOM 825 C CA . GLU A 1 105 ? -9.992 16.562 -12.031 1 81.12 105 GLU A CA 1
ATOM 826 C C . GLU A 1 105 ? -9.336 17.422 -10.953 1 81.12 105 GLU A C 1
ATOM 828 O O . GLU A 1 105 ? -8.117 17.391 -10.781 1 81.12 105 GLU A O 1
ATOM 833 N N . LYS A 1 106 ? -10.148 18.125 -10.195 1 86.56 106 LYS A N 1
ATOM 834 C CA . LYS A 1 106 ? -9.633 19.016 -9.156 1 86.56 106 LYS A CA 1
ATOM 835 C C . LYS A 1 106 ? -9.68 18.344 -7.785 1 86.56 106 LYS A C 1
ATOM 837 O O . LYS A 1 106 ? -8.781 18.531 -6.961 1 86.56 106 LYS A O 1
ATOM 842 N N . PHE A 1 107 ? -10.805 17.703 -7.664 1 90.38 107 PHE A N 1
ATOM 843 C CA . PHE A 1 107 ? -11 16.953 -6.422 1 90.38 107 PHE A CA 1
ATOM 844 C C . PHE A 1 107 ? -10.906 15.453 -6.664 1 90.38 107 PHE A C 1
ATOM 846 O O . PHE A 1 107 ? -11.906 14.805 -6.953 1 90.38 107 PHE A O 1
ATOM 853 N N . GLY A 1 108 ? -9.719 14.914 -6.371 1 80 108 GLY A N 1
ATOM 854 C CA . GLY A 1 108 ? -9.32 13.609 -6.879 1 80 108 GLY A CA 1
ATOM 855 C C . GLY A 1 108 ? -9.852 12.461 -6.043 1 80 108 GLY A C 1
ATOM 856 O O . GLY A 1 108 ? -9.766 11.297 -6.449 1 80 108 GLY A O 1
ATOM 857 N N . ASP A 1 109 ? -10.422 12.75 -4.887 1 79.75 109 ASP A N 1
ATOM 858 C CA . ASP A 1 109 ? -10.938 11.688 -4.027 1 79.75 109 ASP A CA 1
ATOM 859 C C . ASP A 1 109 ? -12.164 12.156 -3.242 1 79.75 109 ASP A C 1
ATOM 861 O O . ASP A 1 109 ? -12.594 13.305 -3.385 1 79.75 109 ASP A O 1
ATOM 865 N N . THR A 1 110 ? -12.758 11.242 -2.494 1 86.25 110 THR A N 1
ATOM 866 C CA . THR A 1 110 ? -13.992 11.555 -1.79 1 86.25 110 THR A CA 1
ATOM 867 C C . THR A 1 110 ? -13.742 11.711 -0.293 1 86.25 110 THR A C 1
ATOM 869 O O . THR A 1 110 ? -14.672 11.617 0.511 1 86.25 110 THR A O 1
ATOM 872 N N . MET A 1 111 ? -12.531 11.883 0.05 1 81.44 111 MET A N 1
ATOM 873 C CA . MET A 1 111 ? -12.164 11.781 1.462 1 81.44 111 MET A CA 1
ATOM 874 C C . MET A 1 111 ? -12.023 13.172 2.086 1 81.44 111 MET A C 1
ATOM 876 O O . MET A 1 111 ? -11.695 14.133 1.396 1 81.44 111 MET A O 1
ATOM 880 N N . HIS A 1 112 ? -12.297 13.242 3.404 1 86.19 112 HIS A N 1
ATOM 881 C CA . HIS A 1 112 ? -11.914 14.414 4.188 1 86.19 112 HIS A CA 1
ATOM 882 C C . HIS A 1 112 ? -10.438 14.375 4.551 1 86.19 112 HIS A C 1
ATOM 884 O O . HIS A 1 112 ? -9.75 13.383 4.285 1 86.19 112 HIS A O 1
ATOM 890 N N . LYS A 1 113 ? -10.008 15.5 5.152 1 88.19 113 LYS A N 1
ATOM 891 C CA . LYS A 1 113 ? -8.586 15.602 5.473 1 88.19 113 LYS A CA 1
ATOM 892 C C . LYS A 1 113 ? -8.367 16.328 6.797 1 88.19 113 LYS A C 1
ATOM 894 O O . LYS A 1 113 ? -7.711 17.375 6.84 1 88.19 113 LYS A O 1
ATOM 899 N N . PRO A 1 114 ? -8.922 15.75 7.859 1 88.75 114 PRO A N 1
ATOM 900 C CA . PRO A 1 114 ? -8.5 16.312 9.141 1 88.75 114 PRO A CA 1
ATOM 901 C C . PRO A 1 114 ? -6.988 16.234 9.359 1 88.75 114 PRO A C 1
ATOM 903 O O . PRO A 1 114 ? -6.348 15.297 8.875 1 88.75 114 PRO A O 1
ATOM 906 N N . GLU A 1 115 ? -6.48 17.281 10.102 1 90.94 115 GLU A N 1
ATOM 907 C CA . GLU A 1 115 ? -5.031 17.266 10.289 1 90.94 115 GLU A CA 1
ATOM 908 C C . GLU A 1 115 ? -4.645 17.844 11.648 1 90.94 115 GLU A C 1
ATOM 910 O O . GLU A 1 115 ? -5.434 18.547 12.281 1 90.94 115 GLU A O 1
ATOM 915 N N . ILE A 1 116 ? -3.529 17.438 12.117 1 93.75 116 ILE A N 1
ATOM 916 C CA . ILE A 1 116 ? -2.926 18.062 13.289 1 93.75 116 ILE A CA 1
ATOM 917 C C . ILE A 1 116 ? -1.552 18.625 12.93 1 93.75 116 ILE A C 1
ATOM 919 O O . ILE A 1 116 ? -0.9 18.141 12 1 93.75 116 ILE A O 1
ATOM 923 N N . ALA A 1 117 ? -1.188 19.625 13.594 1 95 117 ALA A N 1
ATOM 924 C CA . ALA A 1 117 ? 0.132 20.234 13.461 1 95 117 ALA A CA 1
ATOM 925 C C . ALA A 1 117 ? 0.806 20.375 14.828 1 95 117 ALA A C 1
ATOM 927 O O . ALA A 1 117 ? 0.246 20.984 15.742 1 95 117 ALA A O 1
ATOM 928 N N . ILE A 1 118 ? 1.941 19.828 14.969 1 95.62 118 ILE A N 1
ATOM 929 C CA . ILE A 1 118 ? 2.736 19.922 16.188 1 95.62 118 ILE A CA 1
ATOM 930 C C . ILE A 1 118 ? 3.955 20.812 15.938 1 95.62 118 ILE A C 1
ATOM 932 O O . ILE A 1 118 ? 4.773 20.516 15.07 1 95.62 118 ILE A O 1
ATOM 936 N N . ALA A 1 119 ? 4.078 21.797 16.75 1 96.12 119 ALA A N 1
ATOM 937 C CA . ALA A 1 119 ? 5.141 22.781 16.547 1 96.12 119 ALA A CA 1
ATOM 938 C C . ALA A 1 119 ? 6.504 22.188 16.891 1 96.12 119 ALA A C 1
ATOM 940 O O . ALA A 1 119 ? 6.672 21.578 17.953 1 96.12 119 ALA A O 1
ATOM 941 N N . LEU A 1 120 ? 7.438 22.375 16 1 93.06 120 LEU A N 1
ATOM 942 C CA . LEU A 1 120 ? 8.836 22.047 16.266 1 93.06 120 LEU A CA 1
ATOM 943 C C . LEU A 1 120 ? 9.633 23.297 16.625 1 93.06 120 LEU A C 1
ATOM 945 O O . LEU A 1 120 ? 10.734 23.203 17.172 1 93.06 120 LEU A O 1
ATOM 949 N N . SER A 1 121 ? 9.148 24.469 16.234 1 92.38 121 SER A N 1
ATOM 950 C CA . SER A 1 121 ? 9.648 25.797 16.531 1 92.38 121 SER A CA 1
ATOM 951 C C . SER A 1 121 ? 8.508 26.766 16.812 1 92.38 121 SER A C 1
ATOM 953 O O . SER A 1 121 ? 7.367 26.359 17.016 1 92.38 121 SER A O 1
ATOM 955 N N . LYS A 1 122 ? 8.945 27.984 16.922 1 95.31 122 LYS A N 1
ATOM 956 C CA . LYS A 1 122 ? 7.859 28.953 16.922 1 95.31 122 LYS A CA 1
ATOM 957 C C . LYS A 1 122 ? 6.953 28.781 15.711 1 95.31 122 LYS A C 1
ATOM 959 O O . LYS A 1 122 ? 7.438 28.672 14.578 1 95.31 122 LYS A O 1
ATOM 964 N N . PHE A 1 123 ? 5.668 28.703 15.992 1 96.19 123 PHE A N 1
ATOM 965 C CA . PHE A 1 123 ? 4.676 28.406 14.969 1 96.19 123 PHE A CA 1
ATOM 966 C C . PHE A 1 123 ? 3.506 29.375 15.047 1 96.19 123 PHE A C 1
ATOM 968 O O . PHE A 1 123 ? 2.822 29.453 16.078 1 96.19 123 PHE A O 1
ATOM 975 N N . GLU A 1 124 ? 3.322 30.125 13.953 1 96.69 124 GLU A N 1
ATOM 976 C CA . GLU A 1 124 ? 2.215 31.078 13.844 1 96.69 124 GLU A CA 1
ATOM 977 C C . GLU A 1 124 ? 1.174 30.594 12.836 1 96.69 124 GLU A C 1
ATOM 979 O O . GLU A 1 124 ? 1.524 30.078 11.773 1 96.69 124 GLU A O 1
ATOM 984 N N . LEU A 1 125 ? -0.052 30.719 13.234 1 97 125 LEU A N 1
ATOM 985 C CA . LEU A 1 125 ? -1.106 30.25 12.344 1 97 125 LEU A CA 1
ATOM 986 C C . LEU A 1 125 ? -2.416 30.984 12.617 1 97 125 LEU A C 1
ATOM 988 O O . LEU A 1 125 ? -2.564 31.625 13.664 1 97 125 LEU A O 1
ATOM 992 N N . PHE A 1 126 ? -3.293 31 11.648 1 96.56 126 PHE A N 1
ATOM 993 C CA . PHE A 1 126 ? -4.715 31.266 11.828 1 96.56 126 PHE A CA 1
ATOM 994 C C . PHE A 1 126 ? -5.516 29.969 11.852 1 96.56 126 PHE A C 1
ATOM 996 O O . PHE A 1 126 ? -5.309 29.094 11.008 1 96.56 126 PHE A O 1
ATOM 1003 N N . ALA A 1 127 ? -6.391 29.812 12.836 1 95.69 127 ALA A N 1
ATOM 1004 C CA . ALA A 1 127 ? -7.215 28.609 12.898 1 95.69 127 ALA A CA 1
ATOM 1005 C C . ALA A 1 127 ? -8.602 28.922 13.445 1 95.69 127 ALA A C 1
ATOM 1007 O O . ALA A 1 127 ? -8.727 29.531 14.516 1 95.69 127 ALA A O 1
ATOM 1008 N N . GLY A 1 128 ? -9.57 28.578 12.711 1 95.38 128 GLY A N 1
ATOM 1009 C CA . GLY A 1 128 ? -10.938 28.828 13.141 1 95.38 128 GLY A CA 1
ATOM 1010 C C . GLY A 1 128 ? -11.273 30.297 13.258 1 95.38 128 GLY A C 1
ATOM 1011 O O . GLY A 1 128 ? -10.656 31.141 12.586 1 95.38 128 GLY A O 1
ATOM 1012 N N . TRP A 1 129 ? -12.328 30.531 14.102 1 96.19 129 TRP A N 1
ATOM 1013 C CA . TRP A 1 129 ? -12.898 31.875 14.164 1 96.19 129 TRP A CA 1
ATOM 1014 C C . TRP A 1 129 ? -12.711 32.469 15.555 1 96.19 129 TRP A C 1
ATOM 1016 O O . TRP A 1 129 ? -12.805 31.766 16.562 1 96.19 129 TRP A O 1
ATOM 1026 N N . ARG A 1 130 ? -12.586 33.781 15.547 1 95.38 130 ARG A N 1
ATOM 1027 C CA . ARG A 1 130 ? -12.664 34.5 16.812 1 95.38 130 ARG A CA 1
ATOM 1028 C C . ARG A 1 130 ? -14.062 34.406 17.406 1 95.38 130 ARG A C 1
ATOM 1030 O O . ARG A 1 130 ? -15.039 34.219 16.688 1 95.38 130 ARG A O 1
ATOM 1037 N N . PRO A 1 131 ? -14.086 34.594 18.766 1 94.06 131 PRO A N 1
ATOM 1038 C CA . PRO A 1 131 ? -15.422 34.719 19.344 1 94.06 131 PRO A CA 1
ATOM 1039 C C . PRO A 1 131 ? -16.25 35.812 18.703 1 94.06 131 PRO A C 1
ATOM 1041 O O . PRO A 1 131 ? -15.734 36.906 18.422 1 94.06 131 PRO A O 1
ATOM 1044 N N . LEU A 1 132 ? -17.531 35.594 18.516 1 93.56 132 LEU A N 1
ATOM 1045 C CA . LEU A 1 132 ? -18.422 36.469 17.781 1 93.56 132 LEU A CA 1
ATOM 1046 C C . LEU A 1 132 ? -18.422 37.875 18.406 1 93.56 132 LEU A C 1
ATOM 1048 O O . LEU A 1 132 ? -18.453 38.875 17.703 1 93.56 132 LEU A O 1
ATOM 1052 N N . LYS A 1 133 ? -18.344 37.875 19.703 1 92.94 133 LYS A N 1
ATOM 1053 C CA . LYS A 1 133 ? -18.359 39.156 20.391 1 92.94 133 LYS A CA 1
ATOM 1054 C C . LYS A 1 133 ? -17.125 40 20.047 1 92.94 133 LYS A C 1
ATOM 1056 O O . LYS A 1 133 ? -17.203 41.219 19.938 1 92.94 133 LYS A O 1
ATOM 1061 N N . GLU A 1 134 ? -16.031 39.375 19.891 1 94.44 134 GLU A N 1
ATOM 1062 C CA . GLU A 1 134 ? -14.789 40.062 19.547 1 94.44 134 GLU A CA 1
ATOM 1063 C C . GLU A 1 134 ? -14.812 40.531 18.094 1 94.44 134 GLU A C 1
ATOM 1065 O O . GLU A 1 134 ? -14.328 41.625 17.797 1 94.44 134 GLU A O 1
ATOM 1070 N N . ILE A 1 135 ? -15.367 39.75 17.266 1 94.31 135 ILE A N 1
ATOM 1071 C CA . ILE A 1 135 ? -15.508 40.156 15.867 1 94.31 135 ILE A CA 1
ATOM 1072 C C . ILE A 1 135 ? -16.406 41.375 15.773 1 94.31 135 ILE A C 1
ATOM 1074 O O . ILE A 1 135 ? -16.094 42.344 15.078 1 94.31 135 ILE A O 1
ATOM 1078 N N . GLN A 1 136 ? -17.484 41.281 16.516 1 92.25 136 GLN A N 1
ATOM 1079 C CA . GLN A 1 136 ? -18.422 42.406 16.516 1 92.25 136 GLN A CA 1
ATOM 1080 C C . GLN A 1 136 ? -17.734 43.688 16.953 1 92.25 136 GLN A C 1
ATOM 1082 O O . GLN A 1 136 ? -17.938 44.75 16.359 1 92.25 136 GLN A O 1
ATOM 1087 N N . ALA A 1 137 ? -16.984 43.594 17.922 1 92.69 137 ALA A N 1
ATOM 1088 C CA . ALA A 1 137 ? -16.281 44.75 18.453 1 92.69 137 ALA A CA 1
ATOM 1089 C C . ALA A 1 137 ? -15.312 45.344 17.422 1 92.69 137 ALA A C 1
ATOM 1091 O O . ALA A 1 137 ? -15.18 46.562 17.281 1 92.69 137 ALA A O 1
ATOM 1092 N N . LEU A 1 138 ? -14.664 44.5 16.703 1 94.5 138 LEU A N 1
ATOM 1093 C CA . LEU A 1 138 ? -13.734 44.969 15.68 1 94.5 138 LEU A CA 1
ATOM 1094 C C . LEU A 1 138 ? -14.469 45.688 14.547 1 94.5 138 LEU A C 1
ATOM 1096 O O . LEU A 1 138 ? -13.969 46.656 14 1 94.5 138 LEU A O 1
ATOM 1100 N N . PHE A 1 139 ? -15.562 45.188 14.227 1 94 139 PHE A N 1
ATOM 1101 C CA . PHE A 1 139 ? -16.281 45.719 13.07 1 94 139 PHE A CA 1
ATOM 1102 C C . PHE A 1 139 ? -17.016 47 13.453 1 94 139 PHE A C 1
ATOM 1104 O O . PHE A 1 139 ? -17.703 47.594 12.617 1 94 139 PHE A O 1
ATOM 1111 N N . GLU A 1 140 ? -16.875 47.438 14.656 1 90.38 140 GLU A N 1
ATOM 1112 C CA . GLU A 1 140 ? -17.328 48.781 15.055 1 90.38 140 GLU A CA 1
ATOM 1113 C C . GLU A 1 140 ? -16.297 49.844 14.68 1 90.38 140 GLU A C 1
ATOM 1115 O O . GLU A 1 140 ? -16.609 51.031 14.68 1 90.38 140 GLU A O 1
ATOM 1120 N N . LEU A 1 141 ? -15.156 49.406 14.398 1 90.94 141 LEU A N 1
ATOM 1121 C CA . LEU A 1 141 ? -14.125 50.344 13.961 1 90.94 141 LEU A CA 1
ATOM 1122 C C . LEU A 1 141 ? -14.523 51 12.656 1 90.94 141 LEU A C 1
ATOM 1124 O O . LEU A 1 141 ? -15.195 50.406 11.82 1 90.94 141 LEU A O 1
ATOM 1128 N N . ASN A 1 142 ? -13.938 52.125 12.477 1 79.94 142 ASN A N 1
ATOM 1129 C CA . ASN A 1 142 ? -14.266 52.906 11.297 1 79.94 142 ASN A CA 1
ATOM 1130 C C . ASN A 1 142 ? -13.938 52.188 10.008 1 79.94 142 ASN A C 1
ATOM 1132 O O . ASN A 1 142 ? -12.93 51.469 9.93 1 79.94 142 ASN A O 1
ATOM 1136 N N . HIS A 1 143 ? -14.773 52.125 9.008 1 81.12 143 HIS A N 1
ATOM 1137 C CA . HIS A 1 143 ? -14.602 51.656 7.641 1 81.12 143 HIS A CA 1
ATOM 1138 C C . HIS A 1 143 ? -14.898 50.156 7.527 1 81.12 143 HIS A C 1
ATOM 1140 O O . HIS A 1 143 ? -14.828 49.594 6.434 1 81.12 143 HIS A O 1
ATOM 1146 N N . LEU A 1 144 ? -15.234 49.5 8.695 1 93 144 LEU A N 1
ATOM 1147 C CA . LEU A 1 144 ? -15.484 48.062 8.57 1 93 144 LEU A CA 1
ATOM 1148 C C . LEU A 1 144 ? -16.969 47.781 8.531 1 93 144 LEU A C 1
ATOM 1150 O O . LEU A 1 144 ? -17.391 46.688 8.117 1 93 144 LEU A O 1
ATOM 1154 N N . SER A 1 145 ? -17.781 48.719 8.984 1 88.31 145 SER A N 1
ATOM 1155 C CA . SER A 1 145 ? -19.219 48.531 9.078 1 88.31 145 SER A CA 1
ATOM 1156 C C . SER A 1 145 ? -19.844 48.281 7.707 1 88.31 145 SER A C 1
ATOM 1158 O O . SER A 1 145 ? -20.891 47.656 7.598 1 88.31 145 SER A O 1
ATOM 1160 N N . LYS A 1 146 ? -19.203 48.688 6.684 1 89 146 LYS A N 1
ATOM 1161 C CA . LYS A 1 146 ? -19.719 48.562 5.328 1 89 146 LYS A CA 1
ATOM 1162 C C . LYS A 1 146 ? -19.781 47.094 4.902 1 89 146 LYS A C 1
ATOM 1164 O O . LYS A 1 146 ? -20.5 46.719 3.971 1 89 146 LYS A O 1
ATOM 1169 N N . TYR A 1 147 ? -19.062 46.281 5.535 1 92.69 147 TYR A N 1
ATOM 1170 C CA . TYR A 1 147 ? -19.016 44.875 5.156 1 92.69 147 TYR A CA 1
ATOM 1171 C C . TYR A 1 147 ? -20.062 44.094 5.902 1 92.69 147 TYR A C 1
ATOM 1173 O O . TYR A 1 147 ? -20.281 42.906 5.609 1 92.69 147 TYR A O 1
ATOM 1181 N N . VAL A 1 148 ? -20.656 44.625 6.922 1 90.5 148 VAL A N 1
ATOM 1182 C CA . VAL A 1 148 ? -21.625 43.938 7.766 1 90.5 148 VAL A CA 1
ATOM 1183 C C . VAL A 1 148 ? -23.031 44.094 7.207 1 90.5 148 VAL A C 1
ATOM 1185 O O . VAL A 1 148 ? -23.484 45.219 6.988 1 90.5 148 VAL A O 1
ATOM 1188 N N . PRO A 1 149 ? -23.547 42.938 6.812 1 81.62 149 PRO A N 1
ATOM 1189 C CA . PRO A 1 149 ? -24.938 43.031 6.355 1 81.62 149 PRO A CA 1
ATOM 1190 C C . PRO A 1 149 ? -25.844 43.688 7.398 1 81.62 149 PRO A C 1
ATOM 1192 O O . PRO A 1 149 ? -25.484 43.781 8.578 1 81.62 149 PRO A O 1
ATOM 1195 N N . LYS A 1 150 ? -27.219 44 6.961 1 70.69 150 LYS A N 1
ATOM 1196 C CA . LYS A 1 150 ? -28.203 44.781 7.711 1 70.69 150 LYS A CA 1
ATOM 1197 C C . LYS A 1 150 ? -28.094 44.5 9.211 1 70.69 150 LYS A C 1
ATOM 1199 O O . LYS A 1 150 ? -27.688 43.406 9.617 1 70.69 150 LYS A O 1
ATOM 1204 N N . SER A 1 151 ? -28.203 45.438 10.141 1 59.09 151 SER A N 1
ATOM 1205 C CA . SER A 1 151 ? -28.016 45.812 1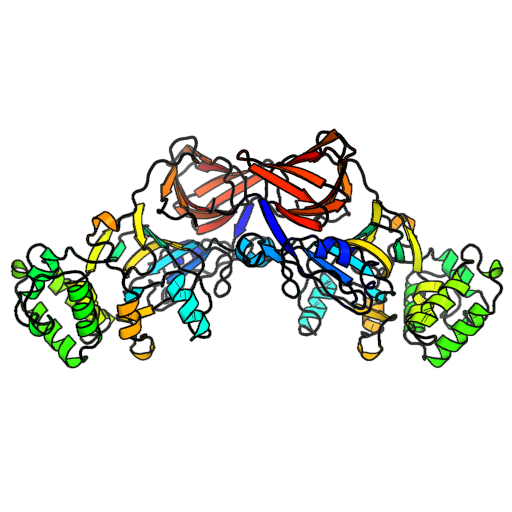1.539 1 59.09 151 SER A CA 1
ATOM 1206 C C . SER A 1 151 ? -28.594 44.75 12.477 1 59.09 151 SER A C 1
ATOM 1208 O O . SER A 1 151 ? -29.609 44.125 12.164 1 59.09 151 SER A O 1
ATOM 1210 N N . GLY A 1 152 ? -27.656 43.75 13.148 1 66.69 152 GLY A N 1
ATOM 1211 C CA . GLY A 1 152 ? -27.906 42.875 14.297 1 66.69 152 GLY A CA 1
ATOM 1212 C C . GLY A 1 152 ? -26.641 42.25 14.859 1 66.69 152 GLY A C 1
ATOM 1213 O O . GLY A 1 152 ? -25.531 42.656 14.477 1 66.69 152 GLY A O 1
ATOM 1214 N N . GLN A 1 153 ? -26.75 41.406 15.805 1 78.25 153 GLN A N 1
ATOM 1215 C CA . GLN A 1 153 ? -25.688 40.688 16.516 1 78.25 153 GLN A CA 1
ATOM 1216 C C . GLN A 1 153 ? -25.031 39.656 15.609 1 78.25 153 GLN A C 1
ATOM 1218 O O . GLN A 1 153 ? -25.688 39.031 14.781 1 78.25 153 GLN A O 1
ATOM 1223 N N . PHE A 1 154 ? -23.672 39.688 15.633 1 86.94 154 PHE A N 1
ATOM 1224 C CA . PHE A 1 154 ? -22.922 38.688 14.867 1 86.94 154 PHE A CA 1
ATOM 1225 C C . PHE A 1 154 ? -23.312 37.281 15.297 1 86.94 154 PHE A C 1
ATOM 1227 O O . PHE A 1 154 ? -23.281 36.969 16.484 1 86.94 154 PHE A O 1
ATOM 1234 N N . ASN A 1 155 ? -23.812 36.531 14.438 1 90.06 155 ASN A N 1
ATOM 1235 C CA . ASN A 1 155 ? -23.953 35.094 14.562 1 90.06 155 ASN A CA 1
ATOM 1236 C C . ASN A 1 155 ? -23.219 34.344 13.438 1 90.06 155 ASN A C 1
ATOM 1238 O O . ASN A 1 155 ? -22.5 34.969 12.664 1 90.06 155 ASN A O 1
ATOM 1242 N N . ASP A 1 156 ? -23.328 33.094 13.391 1 91.31 156 ASP A N 1
ATOM 1243 C CA . ASP A 1 156 ? -22.578 32.281 12.422 1 91.31 156 ASP A CA 1
ATOM 1244 C C . ASP A 1 156 ? -22.969 32.656 10.992 1 91.31 156 ASP A C 1
ATOM 1246 O O . ASP A 1 156 ? -22.125 32.688 10.102 1 91.31 156 ASP A O 1
ATOM 1250 N N . GLU A 1 157 ? -24.188 32.875 10.836 1 91.06 157 GLU A N 1
ATOM 1251 C CA . GLU A 1 157 ? -24.641 33.25 9.492 1 91.06 157 GLU A CA 1
ATOM 1252 C C . GLU A 1 157 ? -24.094 34.625 9.086 1 91.06 157 GLU A C 1
ATOM 1254 O O . GLU A 1 157 ? -23.703 34.812 7.93 1 91.06 157 GLU A O 1
ATOM 1259 N N . THR A 1 158 ? -24.188 35.531 9.984 1 92.06 158 THR A N 1
ATOM 1260 C CA . THR A 1 158 ? -23.594 36.844 9.711 1 92.06 158 THR A CA 1
ATOM 1261 C C . THR A 1 158 ? -22.094 36.719 9.422 1 92.06 158 THR A C 1
ATOM 1263 O O . THR A 1 158 ? -21.578 37.375 8.523 1 92.06 158 THR A O 1
ATOM 1266 N N . LEU A 1 159 ? -21.469 35.969 10.234 1 93.56 159 LEU A N 1
ATOM 1267 C CA . LEU A 1 159 ? -20.047 35.719 10.031 1 93.56 159 LEU A CA 1
ATOM 1268 C C . LEU A 1 159 ? -19.781 35.156 8.633 1 93.56 159 LEU A C 1
ATOM 1270 O O . LEU A 1 159 ? -18.844 35.594 7.957 1 93.56 159 LEU A O 1
ATOM 1274 N N . ARG A 1 160 ? -20.562 34.188 8.195 1 93.44 160 ARG A N 1
ATOM 1275 C CA . ARG A 1 160 ? -20.453 33.625 6.855 1 93.44 160 ARG A CA 1
ATOM 1276 C C . ARG A 1 160 ? -20.578 34.719 5.797 1 93.44 160 ARG A C 1
ATOM 1278 O O . ARG A 1 160 ? -19.797 34.75 4.844 1 93.44 160 ARG A O 1
ATOM 1285 N N . GLN A 1 161 ? -21.531 35.531 5.945 1 92.94 161 GLN A N 1
ATOM 1286 C CA . GLN A 1 161 ? -21.797 36.594 4.977 1 92.94 161 GLN A CA 1
ATOM 1287 C C . GLN A 1 161 ? -20.656 37.594 4.941 1 92.94 161 GLN A C 1
ATOM 1289 O O . GLN A 1 161 ? -20.25 38.031 3.869 1 92.94 161 GLN A O 1
ATOM 1294 N N . VAL A 1 162 ? -20.234 37.969 6.098 1 94.5 162 VAL A N 1
ATOM 1295 C CA . VAL A 1 162 ? -19.125 38.906 6.176 1 94.5 162 VAL A CA 1
ATOM 1296 C C . VAL A 1 162 ? -17.875 38.312 5.523 1 94.5 162 VAL A C 1
ATOM 1298 O O . VAL A 1 162 ? -17.172 39 4.781 1 94.5 162 VAL A O 1
ATOM 1301 N N . CYS A 1 163 ? -17.609 37.094 5.828 1 94.94 163 CYS A N 1
ATOM 1302 C CA . CYS A 1 163 ? -16.484 36.375 5.211 1 94.94 163 CYS A CA 1
ATOM 1303 C C . CYS A 1 163 ? -16.594 36.406 3.689 1 94.94 163 CYS A C 1
ATOM 1305 O O . CYS A 1 163 ? -15.641 36.75 2.996 1 94.94 163 CYS A O 1
ATOM 1307 N N . LYS A 1 164 ? -17.719 36.094 3.217 1 94.38 164 LYS A N 1
ATOM 1308 C CA . LYS A 1 164 ? -17.969 36.062 1.778 1 94.38 164 LYS A CA 1
ATOM 1309 C C . LYS A 1 164 ? -17.75 37.469 1.183 1 94.38 164 LYS A C 1
ATOM 1311 O O . LYS A 1 164 ? -17.141 37.594 0.121 1 94.38 164 LYS A O 1
ATOM 1316 N N . THR A 1 165 ? -18.281 38.406 1.812 1 94.81 165 THR A N 1
ATOM 1317 C CA . THR A 1 165 ? -18.172 39.781 1.346 1 94.81 165 THR A CA 1
ATOM 1318 C C . THR A 1 165 ? -16.703 40.219 1.275 1 94.81 165 THR A C 1
ATOM 1320 O O . THR A 1 165 ? -16.281 40.812 0.29 1 94.81 165 THR A O 1
ATOM 1323 N N . LEU A 1 166 ? -16.016 39.938 2.301 1 95.94 166 LEU A N 1
ATOM 1324 C CA . LEU A 1 166 ? -14.609 40.312 2.336 1 95.94 166 LEU A CA 1
ATOM 1325 C C . LEU A 1 166 ? -13.828 39.594 1.241 1 95.94 166 LEU A C 1
ATOM 1327 O O . LEU A 1 166 ? -12.969 40.188 0.587 1 95.94 166 LEU A O 1
ATOM 1331 N N . LEU A 1 167 ? -14.156 38.312 1.024 1 95.38 167 LEU A N 1
ATOM 1332 C CA . LEU A 1 167 ? -13.445 37.5 0.034 1 95.38 167 LEU A CA 1
ATOM 1333 C C . LEU A 1 167 ? -13.812 37.938 -1.381 1 95.38 167 LEU A C 1
ATOM 1335 O O . LEU A 1 167 ? -13.055 37.719 -2.324 1 95.38 167 LEU A O 1
ATOM 1339 N N . SER A 1 168 ? -14.93 38.625 -1.508 1 94.31 168 SER A N 1
ATOM 1340 C CA . SER A 1 168 ? -15.414 39 -2.824 1 94.31 168 SER A CA 1
ATOM 1341 C C . SER A 1 168 ? -15.102 40.469 -3.109 1 94.31 168 SER A C 1
ATOM 1343 O O . SER A 1 168 ? -15.32 40.969 -4.223 1 94.31 168 SER A O 1
ATOM 1345 N N . ALA A 1 169 ? -14.672 41.156 -2.178 1 95.19 169 ALA A N 1
ATOM 1346 C CA . ALA A 1 169 ? -14.422 42.594 -2.34 1 95.19 169 ALA A CA 1
ATOM 1347 C C . ALA A 1 169 ? -13.328 42.844 -3.383 1 95.19 169 ALA A C 1
ATOM 1349 O O . ALA A 1 169 ? -12.352 42.094 -3.461 1 95.19 169 ALA A O 1
ATOM 1350 N N . PRO A 1 170 ? -13.469 43.938 -4.176 1 95.06 170 PRO A N 1
ATOM 1351 C CA . PRO A 1 170 ? -12.406 44.281 -5.121 1 95.06 170 PRO A CA 1
ATOM 1352 C C . PRO A 1 170 ? -11.07 44.594 -4.434 1 95.06 170 PRO A C 1
ATOM 1354 O O . PRO A 1 170 ? -11.055 45.188 -3.359 1 95.06 170 PRO A O 1
ATOM 1357 N N . ALA A 1 171 ? -10.039 44.312 -5.156 1 94.5 171 ALA A N 1
ATOM 1358 C CA . ALA A 1 171 ? -8.695 44.438 -4.609 1 94.5 171 ALA A CA 1
ATOM 1359 C C . ALA A 1 171 ? -8.422 45.844 -4.137 1 94.5 171 ALA A C 1
ATOM 1361 O O . ALA A 1 171 ? -7.77 46.062 -3.113 1 94.5 171 ALA A O 1
ATOM 1362 N N . LYS A 1 172 ? -8.898 46.75 -4.891 1 96.31 172 LYS A N 1
ATOM 1363 C CA . LYS A 1 172 ? -8.688 48.156 -4.551 1 96.31 172 LYS A CA 1
ATOM 1364 C C . LYS A 1 172 ? -9.359 48.5 -3.229 1 96.31 172 LYS A C 1
ATOM 1366 O O . LYS A 1 172 ? -8.812 49.281 -2.428 1 96.31 172 LYS A O 1
ATOM 1371 N N . GLU A 1 173 ? -10.539 48 -3.082 1 96.31 173 GLU A N 1
ATOM 1372 C CA . GLU A 1 173 ? -11.266 48.219 -1.839 1 96.31 173 GLU A CA 1
ATOM 1373 C C . GLU A 1 173 ? -10.562 47.562 -0.656 1 96.31 173 GLU A C 1
ATOM 1375 O O . GLU A 1 173 ? -10.492 48.125 0.431 1 96.31 173 GLU A O 1
ATOM 1380 N N . VAL A 1 174 ? -10.094 46.438 -0.809 1 95.5 174 VAL A N 1
ATOM 1381 C CA . VAL A 1 174 ? -9.367 45.719 0.228 1 95.5 174 VAL A CA 1
ATOM 1382 C C . VAL A 1 174 ? -8.117 46.5 0.622 1 95.5 174 VAL A C 1
ATOM 1384 O O . VAL A 1 174 ? -7.848 46.688 1.809 1 95.5 174 VAL A O 1
ATOM 1387 N N . ALA A 1 175 ? -7.43 46.969 -0.378 1 96.56 175 ALA A N 1
ATOM 1388 C CA . ALA A 1 175 ? -6.207 47.719 -0.14 1 96.56 175 ALA A CA 1
ATOM 1389 C C . ALA A 1 175 ? -6.496 49 0.673 1 96.56 175 ALA A C 1
ATOM 1391 O O . ALA A 1 175 ? -5.742 49.344 1.588 1 96.56 175 ALA A O 1
ATOM 1392 N N . GLN A 1 176 ? -7.531 49.594 0.324 1 96.38 176 GLN A N 1
ATOM 1393 C CA . GLN A 1 176 ? -7.906 50.812 1.045 1 96.38 176 GLN A CA 1
ATOM 1394 C C . GLN A 1 176 ? -8.273 50.5 2.492 1 96.38 176 GLN A C 1
ATOM 1396 O O . GLN A 1 176 ? -7.871 51.219 3.408 1 96.38 176 GLN A O 1
ATOM 1401 N N . THR A 1 177 ? -9.062 49.531 2.621 1 96.19 177 THR A N 1
ATOM 1402 C CA . THR A 1 177 ? -9.445 49.125 3.971 1 96.19 177 THR A CA 1
ATOM 1403 C C . THR A 1 177 ? -8.219 48.75 4.801 1 96.19 177 THR A C 1
ATOM 1405 O O . THR A 1 177 ? -8.141 49.094 5.98 1 96.19 177 THR A O 1
ATOM 1408 N N . MET A 1 178 ? -7.285 48.094 4.199 1 95.19 178 MET A N 1
ATOM 1409 C CA . MET A 1 178 ? -6.039 47.719 4.863 1 95.19 178 MET A CA 1
ATOM 1410 C C . MET A 1 178 ? -5.297 48.969 5.34 1 95.19 178 MET A C 1
ATOM 1412 O O . MET A 1 178 ? -4.848 49.031 6.488 1 95.19 178 MET A O 1
ATOM 1416 N N . GLN A 1 179 ? -5.203 49.938 4.5 1 94.88 179 GLN A N 1
ATOM 1417 C CA . GLN A 1 179 ? -4.527 51.188 4.84 1 94.88 179 GLN A CA 1
ATOM 1418 C C . GLN A 1 179 ? -5.242 51.906 5.973 1 94.88 179 GLN A C 1
ATOM 1420 O O . GLN A 1 179 ? -4.602 52.406 6.895 1 94.88 179 GLN A O 1
ATOM 1425 N N . ASP A 1 180 ? -6.496 51.906 5.859 1 95.5 180 ASP A N 1
ATOM 1426 C CA . ASP A 1 180 ? -7.297 52.562 6.891 1 95.5 180 ASP A CA 1
ATOM 1427 C C . ASP A 1 180 ? -7.066 51.938 8.258 1 95.5 180 ASP A C 1
ATOM 1429 O O . ASP A 1 180 ? -6.898 52.625 9.258 1 95.5 180 ASP A O 1
ATOM 1433 N N . LEU A 1 181 ? -7.113 50.656 8.289 1 95.69 181 LEU A N 1
ATOM 1434 C CA . LEU A 1 181 ? -6.953 49.938 9.547 1 95.69 181 LEU A CA 1
ATOM 1435 C C . LEU A 1 181 ? -5.559 50.125 10.117 1 95.69 181 LEU A C 1
ATOM 1437 O O . LEU A 1 181 ? -5.387 50.219 11.336 1 95.69 181 LEU A O 1
ATOM 1441 N N . GLN A 1 182 ? -4.555 50.219 9.258 1 94.81 182 GLN A N 1
ATOM 1442 C CA . GLN A 1 182 ? -3.176 50.406 9.703 1 94.81 182 GLN A CA 1
ATOM 1443 C C . GLN A 1 182 ? -2.963 51.781 10.281 1 94.81 182 GLN A C 1
ATOM 1445 O O . GLN A 1 182 ? -2.01 52.031 11.031 1 94.81 182 GLN A O 1
ATOM 1450 N N . SER A 1 183 ? -3.887 52.688 9.953 1 94.19 183 SER A N 1
ATOM 1451 C CA . SER A 1 183 ? -3.775 54.062 10.43 1 94.19 183 SER A CA 1
ATOM 1452 C C . SER A 1 183 ? -4.469 54.219 11.773 1 94.19 183 SER A C 1
ATOM 1454 O O . SER A 1 183 ? -4.27 55.219 12.453 1 94.19 183 SER A O 1
ATOM 1456 N N . ILE A 1 184 ? -5.285 53.281 12.109 1 94.69 184 ILE A N 1
ATOM 1457 C CA . ILE A 1 184 ? -5.969 53.312 13.398 1 94.69 184 ILE A CA 1
ATOM 1458 C C . ILE A 1 184 ? -4.992 52.969 14.516 1 94.69 184 ILE A C 1
ATOM 1460 O O . ILE A 1 184 ? -4.23 52.031 14.414 1 94.69 184 ILE A O 1
ATOM 1464 N N . PRO A 1 185 ? -4.988 53.781 15.648 1 94.69 185 PRO A N 1
ATOM 1465 C CA . PRO A 1 185 ? -4.109 53.438 16.781 1 94.69 185 PRO A CA 1
ATOM 1466 C C . PRO A 1 185 ? -4.359 52.031 17.328 1 94.69 185 PRO A C 1
ATOM 1468 O O . PRO A 1 185 ? -5.512 51.625 17.469 1 94.69 185 PRO A O 1
ATOM 1471 N N . GLU A 1 186 ? -3.346 51.344 17.672 1 94.44 186 GLU A N 1
ATOM 1472 C CA . GLU A 1 186 ? -3.4 49.969 18.141 1 94.44 186 GLU A CA 1
ATOM 1473 C C . GLU A 1 186 ? -4.344 49.844 19.328 1 94.44 186 GLU A C 1
ATOM 1475 O O . GLU A 1 186 ? -5.004 48.812 19.484 1 94.44 186 GLU A O 1
ATOM 1480 N N . SER A 1 187 ? -4.457 50.875 20.141 1 93.75 187 SER A N 1
ATOM 1481 C CA . SER A 1 187 ? -5.242 50.844 21.375 1 93.75 187 SER A CA 1
ATOM 1482 C C . SER A 1 187 ? -6.727 50.688 21.078 1 93.75 187 SER A C 1
ATOM 1484 O O . SER A 1 187 ? -7.508 50.312 21.953 1 93.75 187 SER A O 1
ATOM 1486 N N . GLN A 1 188 ? -7.102 50.906 19.844 1 93 188 GLN A N 1
ATOM 1487 C CA . GLN A 1 188 ? -8.516 50.875 19.484 1 93 188 GLN A CA 1
ATOM 1488 C C . GLN A 1 188 ? -8.945 49.438 19.078 1 93 188 GLN A C 1
ATOM 1490 O O . GLN A 1 188 ? -10.125 49.188 18.844 1 93 188 GLN A O 1
ATOM 1495 N N . PHE A 1 189 ? -8.055 48.562 19.078 1 95 189 PHE A N 1
ATOM 1496 C CA . PHE A 1 189 ? -8.359 47.188 18.625 1 95 189 PHE A CA 1
ATOM 1497 C C . PHE A 1 189 ? -8.609 46.281 19.812 1 95 189 PHE A C 1
ATOM 1499 O O . PHE A 1 189 ? -8.578 45.062 19.688 1 95 189 PHE A O 1
ATOM 1506 N N . GLY A 1 190 ? -8.805 46.844 20.969 1 91.25 190 GLY A N 1
ATOM 1507 C CA . GLY A 1 190 ? -9.039 46.031 22.156 1 91.25 190 GLY A CA 1
ATOM 1508 C C . GLY A 1 190 ? -7.871 45.125 22.484 1 91.25 190 GLY A C 1
ATOM 1509 O O . GLY A 1 190 ? -6.727 45.594 22.578 1 91.25 190 GLY A O 1
ATOM 1510 N N . GLU A 1 191 ? -8.203 43.812 22.625 1 91.31 191 GLU A N 1
ATOM 1511 C CA . GLU A 1 191 ? -7.172 42.812 22.969 1 91.31 191 GLU A CA 1
ATOM 1512 C C . GLU A 1 191 ? -6.348 42.438 21.734 1 91.31 191 GLU A C 1
ATOM 1514 O O . GLU A 1 191 ? -5.32 41.781 21.859 1 91.31 191 GLU A O 1
ATOM 1519 N N . HIS A 1 192 ? -6.734 42.969 20.578 1 95.38 192 HIS A N 1
ATOM 1520 C CA . HIS A 1 192 ? -6.086 42.562 19.328 1 95.38 192 HIS A CA 1
ATOM 1521 C C . HIS A 1 192 ? -5.211 43.688 18.797 1 95.38 192 HIS A C 1
ATOM 1523 O O . HIS A 1 192 ? -5.312 44.062 17.625 1 95.38 192 HIS A O 1
ATOM 1529 N N . THR A 1 193 ? -4.324 44.156 19.609 1 95.44 193 THR A N 1
ATOM 1530 C CA . THR A 1 193 ? -3.49 45.312 19.297 1 95.44 193 THR A CA 1
ATOM 1531 C C . THR A 1 193 ? -2.504 44.969 18.172 1 95.44 193 THR A C 1
ATOM 1533 O O . THR A 1 193 ? -1.919 45.875 17.562 1 95.44 193 THR A O 1
ATOM 1536 N N . TYR A 1 194 ? -2.367 43.719 17.906 1 95.12 194 TYR A N 1
ATOM 1537 C CA . TYR A 1 194 ? -1.376 43.25 16.938 1 95.12 194 TYR A CA 1
ATOM 1538 C C . TYR A 1 194 ? -1.904 43.375 15.508 1 95.12 194 TYR A C 1
ATOM 1540 O O . TYR A 1 194 ? -1.145 43.281 14.547 1 95.12 194 TYR A O 1
ATOM 1548 N N . ILE A 1 195 ? -3.133 43.656 15.258 1 96.56 195 ILE A N 1
ATOM 1549 C CA . ILE A 1 195 ? -3.789 43.562 13.961 1 96.56 195 ILE A CA 1
ATOM 1550 C C . ILE A 1 195 ? -3.127 44.5 12.961 1 96.56 195 ILE A C 1
ATOM 1552 O O . ILE A 1 195 ? -2.785 44.094 11.852 1 96.56 195 ILE A O 1
ATOM 1556 N N . PRO A 1 196 ? -2.84 45.75 13.289 1 95.81 196 PRO A N 1
ATOM 1557 C CA . PRO A 1 196 ? -2.215 46.625 12.297 1 95.81 196 PRO A CA 1
ATOM 1558 C C . PRO A 1 196 ? -0.85 46.125 11.836 1 95.81 196 PRO A C 1
ATOM 1560 O O . PRO A 1 196 ? -0.561 46.125 10.633 1 95.81 196 PRO A O 1
ATOM 1563 N N . SER A 1 197 ? -0.059 45.719 12.758 1 95.81 197 SER A N 1
ATOM 1564 C CA . SER A 1 197 ? 1.259 45.188 12.414 1 95.81 197 SER A CA 1
ATOM 1565 C C . SER A 1 197 ? 1.149 43.906 11.617 1 95.81 197 SER A C 1
ATOM 1567 O O . SER A 1 197 ? 1.938 43.656 10.703 1 95.81 197 SER A O 1
ATOM 1569 N N . LEU A 1 198 ? 0.233 43.125 12.008 1 95.81 198 LEU A N 1
ATOM 1570 C CA . LEU A 1 198 ? 0.004 41.875 11.297 1 95.81 198 LEU A CA 1
ATOM 1571 C C . LEU A 1 198 ? -0.433 42.125 9.859 1 95.81 198 LEU A C 1
ATOM 1573 O O . LEU A 1 198 ? 0.023 41.438 8.938 1 95.81 198 LEU A O 1
ATOM 1577 N N . LEU A 1 199 ? -1.304 43.062 9.68 1 95.88 199 LEU A N 1
ATOM 1578 C CA . LEU A 1 199 ? -1.756 43.438 8.344 1 95.88 199 LEU A CA 1
ATOM 1579 C C . LEU A 1 199 ? -0.587 43.906 7.477 1 95.88 199 LEU A C 1
ATOM 1581 O O . LEU A 1 199 ? -0.51 43.562 6.293 1 95.88 199 LEU A O 1
ATOM 1585 N N . ALA A 1 200 ? 0.262 44.656 8.031 1 95.38 200 ALA A N 1
ATOM 1586 C CA . ALA A 1 200 ? 1.442 45.125 7.305 1 95.38 200 ALA A CA 1
ATOM 1587 C C . ALA A 1 200 ? 2.312 43.938 6.871 1 95.38 200 ALA A C 1
ATOM 1589 O O . ALA A 1 200 ? 2.816 43.938 5.746 1 95.38 200 ALA A O 1
ATOM 1590 N N . ARG A 1 201 ? 2.457 43.031 7.777 1 94.12 201 ARG A N 1
ATOM 1591 C CA . ARG A 1 201 ? 3.256 41.844 7.496 1 94.12 201 ARG A CA 1
ATOM 1592 C C . ARG A 1 201 ? 2.631 41.031 6.383 1 94.12 201 ARG A C 1
ATOM 1594 O O . ARG A 1 201 ? 3.324 40.594 5.461 1 94.12 201 ARG A O 1
ATOM 1601 N N . LEU A 1 202 ? 1.348 40.812 6.465 1 93.62 202 LEU A N 1
ATOM 1602 C CA . LEU A 1 202 ? 0.639 40.031 5.469 1 93.62 202 LEU A CA 1
ATOM 1603 C C . LEU A 1 202 ? 0.668 40.719 4.105 1 93.62 202 LEU A C 1
ATOM 1605 O O . LEU A 1 202 ? 0.825 40.031 3.078 1 93.62 202 LEU A O 1
ATOM 1609 N N . ALA A 1 203 ? 0.532 41.938 4.098 1 92.94 203 ALA A N 1
ATOM 1610 C CA . ALA A 1 203 ? 0.554 42.719 2.859 1 92.94 203 ALA A CA 1
ATOM 1611 C C . ALA A 1 203 ? 1.894 42.562 2.143 1 92.94 203 ALA A C 1
ATOM 1613 O O . ALA A 1 203 ? 1.948 42.562 0.911 1 92.94 203 ALA A O 1
ATOM 1614 N N . LYS A 1 204 ? 2.9 42.469 2.893 1 91.94 204 LYS A N 1
ATOM 1615 C CA . LYS A 1 204 ? 4.23 42.312 2.314 1 91.94 204 LYS A CA 1
ATOM 1616 C C . LYS A 1 204 ? 4.359 40.969 1.581 1 91.94 204 LYS A C 1
ATOM 1618 O O . LYS A 1 204 ? 5.113 40.875 0.612 1 91.94 204 LYS A O 1
ATOM 1623 N N . GLN A 1 205 ? 3.629 40.062 1.981 1 87.88 205 GLN A N 1
ATOM 1624 C CA . GLN A 1 205 ? 3.756 38.719 1.411 1 87.88 205 GLN A CA 1
ATOM 1625 C C . GLN A 1 205 ? 2.857 38.562 0.188 1 87.88 205 GLN A C 1
ATOM 1627 O O . GLN A 1 205 ? 3.271 37.969 -0.821 1 87.88 205 GLN A O 1
ATOM 1632 N N . TYR A 1 206 ? 1.619 39.031 0.239 1 85.5 206 TYR A N 1
ATOM 1633 C CA . TYR A 1 206 ? 0.67 38.75 -0.825 1 85.5 206 TYR A CA 1
ATOM 1634 C C . TYR A 1 206 ? 0.08 40 -1.415 1 85.5 206 TYR A C 1
ATOM 1636 O O . TYR A 1 206 ? -0.753 39.969 -2.322 1 85.5 206 TYR A O 1
ATOM 1644 N N . GLY A 1 207 ? 0.466 41.094 -0.955 1 89.5 207 GLY A N 1
ATOM 1645 C CA . GLY A 1 207 ? -0.04 42.375 -1.447 1 89.5 207 GLY A CA 1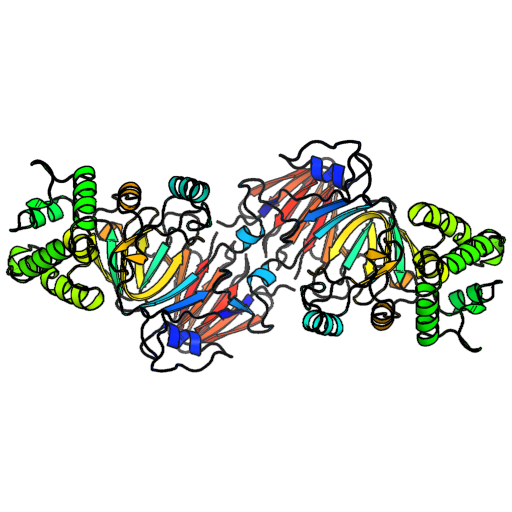
ATOM 1646 C C . GLY A 1 207 ? -1.202 42.906 -0.634 1 89.5 207 GLY A C 1
ATOM 1647 O O . GLY A 1 207 ? -1.926 42.125 0.005 1 89.5 207 GLY A O 1
ATOM 1648 N N . GLU A 1 208 ? -1.449 44.094 -0.731 1 92.38 208 GLU A N 1
ATOM 1649 C CA . GLU A 1 208 ? -2.471 44.781 0.059 1 92.38 208 GLU A CA 1
ATOM 1650 C C . GLU A 1 208 ? -3.869 44.469 -0.467 1 92.38 208 GLU A C 1
ATOM 1652 O O . GLU A 1 208 ? -4.859 44.656 0.246 1 92.38 208 GLU A O 1
ATOM 1657 N N . GLY A 1 209 ? -3.9 43.969 -1.602 1 93.69 209 GLY A N 1
ATOM 1658 C CA . GLY A 1 209 ? -5.203 43.75 -2.201 1 93.69 209 GLY A CA 1
ATOM 1659 C C . GLY A 1 209 ? -5.703 42.312 -2.012 1 93.69 209 GLY A C 1
ATOM 1660 O O . GLY A 1 209 ? -6.801 41.969 -2.453 1 93.69 209 GLY A O 1
ATOM 1661 N N . ASP A 1 210 ? -4.938 41.5 -1.396 1 94.75 210 ASP A N 1
ATOM 1662 C CA . ASP A 1 210 ? -5.359 40.125 -1.196 1 94.75 210 ASP A CA 1
ATOM 1663 C C . ASP A 1 210 ? -6.48 40.031 -0.164 1 94.75 210 ASP A C 1
ATOM 1665 O O . ASP A 1 210 ? -6.32 40.469 0.975 1 94.75 210 ASP A O 1
ATOM 1669 N N . ASN A 1 211 ? -7.512 39.344 -0.488 1 94.62 211 ASN A N 1
ATOM 1670 C CA . ASN A 1 211 ? -8.711 39.281 0.345 1 94.62 211 ASN A CA 1
ATOM 1671 C C . ASN A 1 211 ? -8.461 38.5 1.625 1 94.62 211 ASN A C 1
ATOM 1673 O O . ASN A 1 211 ? -9.133 38.719 2.635 1 94.62 211 ASN A O 1
ATOM 1677 N N . GLY A 1 212 ? -7.555 37.625 1.568 1 95.38 212 GLY A N 1
ATOM 1678 C CA . GLY A 1 212 ? -7.254 36.812 2.734 1 95.38 212 GLY A CA 1
ATOM 1679 C C . GLY A 1 212 ? -6.738 37.625 3.91 1 95.38 212 GLY A C 1
ATOM 1680 O O . GLY A 1 212 ? -6.906 37.219 5.066 1 95.38 212 GLY A O 1
ATOM 1681 N N . ASN A 1 213 ? -6.129 38.812 3.643 1 95.94 213 ASN A N 1
ATOM 1682 C CA . ASN A 1 213 ? -5.578 39.656 4.695 1 95.94 213 ASN A CA 1
ATOM 1683 C C . ASN A 1 213 ? -6.648 40.062 5.707 1 95.94 213 ASN A C 1
ATOM 1685 O O . ASN A 1 213 ? -6.473 39.875 6.914 1 95.94 213 ASN A O 1
ATOM 1689 N N . LEU A 1 214 ? -7.742 40.531 5.18 1 96.31 214 LEU A N 1
ATOM 1690 C CA . LEU A 1 214 ? -8.789 41.031 6.055 1 96.31 214 LEU A CA 1
ATOM 1691 C C . LEU A 1 214 ? -9.531 39.906 6.742 1 96.31 214 LEU A C 1
ATOM 1693 O O . LEU A 1 214 ? -9.844 39.969 7.934 1 96.31 214 LEU A O 1
ATOM 1697 N N . VAL A 1 215 ? -9.789 38.812 6.035 1 96.88 215 VAL A N 1
ATOM 1698 C CA . VAL A 1 215 ? -10.5 37.688 6.613 1 96.88 215 VAL A CA 1
ATOM 1699 C C . VAL A 1 215 ? -9.688 37.125 7.777 1 96.88 215 VAL A C 1
ATOM 1701 O O . VAL A 1 215 ? -10.211 36.938 8.883 1 96.88 215 VAL A O 1
ATOM 1704 N N . ALA A 1 216 ? -8.461 36.906 7.535 1 97 216 ALA A N 1
ATOM 1705 C CA . ALA A 1 216 ? -7.609 36.281 8.547 1 97 216 ALA A CA 1
ATOM 1706 C C . ALA A 1 216 ? -7.434 37.188 9.75 1 97 216 ALA A C 1
ATOM 1708 O O . ALA A 1 216 ? -7.656 36.781 10.891 1 97 216 ALA A O 1
ATOM 1709 N N . ALA A 1 217 ? -7.129 38.438 9.547 1 96.75 217 ALA A N 1
ATOM 1710 C CA . ALA A 1 217 ? -6.75 39.344 10.617 1 96.75 217 ALA A CA 1
ATOM 1711 C C . ALA A 1 217 ? -7.965 39.75 11.461 1 96.75 217 ALA A C 1
ATOM 1713 O O . ALA A 1 217 ? -7.844 39.969 12.664 1 96.75 217 ALA A O 1
ATOM 1714 N N . LEU A 1 218 ? -9.125 39.781 10.828 1 96.81 218 LEU A N 1
ATOM 1715 C CA . LEU A 1 218 ? -10.273 40.344 11.531 1 96.81 218 LEU A CA 1
ATOM 1716 C C . LEU A 1 218 ? -11.188 39.25 12.062 1 96.81 218 LEU A C 1
ATOM 1718 O O . LEU A 1 218 ? -11.844 39.438 13.086 1 96.81 218 LEU A O 1
ATOM 1722 N N . LEU A 1 219 ? -11.227 38.094 11.406 1 96.62 219 LEU A N 1
ATOM 1723 C CA . LEU A 1 219 ? -12.281 37.156 11.727 1 96.62 219 LEU A CA 1
ATOM 1724 C C . LEU A 1 219 ? -11.695 35.906 12.414 1 96.62 219 LEU A C 1
ATOM 1726 O O . LEU A 1 219 ? -12.398 35.219 13.141 1 96.62 219 LEU A O 1
ATOM 1730 N N . MET A 1 220 ? -10.469 35.625 12.195 1 96.62 220 MET A N 1
ATOM 1731 C CA . MET A 1 220 ? -9.945 34.312 12.602 1 96.62 220 MET A CA 1
ATOM 1732 C C . MET A 1 220 ? -9.125 34.438 13.883 1 96.62 220 MET A C 1
ATOM 1734 O O . MET A 1 220 ? -8.688 35.531 14.25 1 96.62 220 MET A O 1
ATOM 1738 N N . ASN A 1 221 ? -8.906 33.281 14.477 1 95.88 221 ASN A N 1
ATOM 1739 C CA . ASN A 1 221 ? -7.977 33.188 15.602 1 95.88 221 ASN A CA 1
ATOM 1740 C C . ASN A 1 221 ? -6.527 33.219 15.125 1 95.88 221 ASN A C 1
ATOM 1742 O O . ASN A 1 221 ? -6.105 32.375 14.336 1 95.88 221 ASN A O 1
ATOM 1746 N N . TYR A 1 222 ? -5.832 34.219 15.609 1 96.5 222 TYR A N 1
ATOM 1747 C CA . TYR A 1 222 ? -4.387 34.25 15.43 1 96.5 222 TYR A CA 1
ATOM 1748 C C . TYR A 1 222 ? -3.668 33.625 16.609 1 96.5 222 TYR A C 1
ATOM 1750 O O . TYR A 1 222 ? -3.873 34.031 17.766 1 96.5 222 TYR A O 1
ATOM 1758 N N . MET A 1 223 ? -2.857 32.656 16.328 1 96 223 MET A N 1
ATOM 1759 C CA . MET A 1 223 ? -2.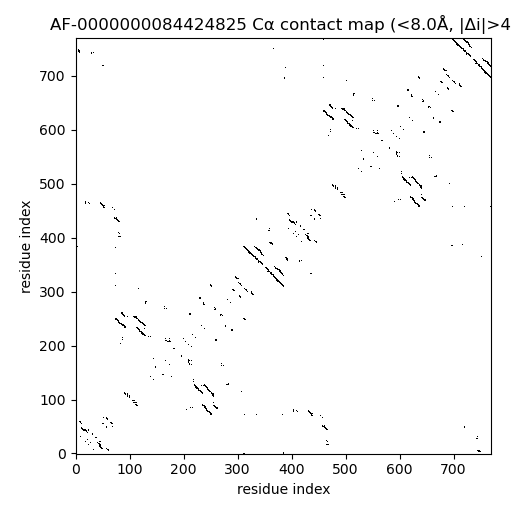217 31.906 17.406 1 96 223 MET A CA 1
ATOM 1760 C C . MET A 1 223 ? -0.709 31.828 17.188 1 96 223 MET A C 1
ATOM 1762 O O . MET A 1 223 ? -0.24 31.781 16.047 1 96 223 MET A O 1
ATOM 1766 N N . THR A 1 224 ? -0.002 31.844 18.234 1 96.38 224 THR A N 1
ATOM 1767 C CA . THR A 1 224 ? 1.431 31.562 18.281 1 96.38 224 THR A CA 1
ATOM 1768 C C . THR A 1 224 ? 1.732 30.422 19.234 1 96.38 224 THR A C 1
ATOM 1770 O O . THR A 1 224 ? 1.426 30.5 20.422 1 96.38 224 THR A O 1
ATOM 1773 N N . LEU A 1 225 ? 2.35 29.453 18.703 1 96.06 225 LEU A N 1
ATOM 1774 C CA . LEU A 1 225 ? 2.629 28.234 19.469 1 96.06 225 LEU A CA 1
ATOM 1775 C C . LEU A 1 225 ? 4.129 27.984 19.562 1 96.06 225 LEU A C 1
ATOM 1777 O O . LEU A 1 225 ? 4.91 28.578 18.812 1 96.06 225 LEU A O 1
ATOM 1781 N N . GLY A 1 226 ? 4.48 27.172 20.531 1 95.94 226 GLY A N 1
ATOM 1782 C CA . GLY A 1 226 ? 5.863 26.75 20.672 1 95.94 226 GLY A CA 1
ATOM 1783 C C . GLY A 1 226 ? 6.043 25.25 20.531 1 95.94 226 GLY A C 1
ATOM 1784 O O . GLY A 1 226 ? 5.062 24.516 20.406 1 95.94 226 GLY A O 1
ATOM 1785 N N . PRO A 1 227 ? 7.352 24.844 20.578 1 93.19 227 PRO A N 1
ATOM 1786 C CA . PRO A 1 227 ? 7.621 23.406 20.406 1 93.19 227 PRO A CA 1
ATOM 1787 C C . PRO A 1 227 ? 6.809 22.531 21.359 1 93.19 227 PRO A C 1
ATOM 1789 O O . PRO A 1 227 ? 6.809 22.766 22.562 1 93.19 227 PRO A O 1
ATOM 1792 N N . GLY A 1 228 ? 6.141 21.578 20.734 1 93.94 228 GLY A N 1
ATOM 1793 C CA . GLY A 1 228 ? 5.332 20.672 21.516 1 93.94 228 GLY A CA 1
ATOM 1794 C C . GLY A 1 228 ? 3.854 21.016 21.5 1 93.94 228 GLY A C 1
ATOM 1795 O O . GLY A 1 228 ? 3.002 20.141 21.688 1 93.94 228 GLY A O 1
ATOM 1796 N N . ASP A 1 229 ? 3.537 22.297 21.359 1 96.19 229 ASP A N 1
ATOM 1797 C CA . ASP A 1 229 ? 2.137 22.688 21.203 1 96.19 229 ASP A CA 1
ATOM 1798 C C . ASP A 1 229 ? 1.568 22.188 19.875 1 96.19 229 ASP A C 1
ATOM 1800 O O . ASP A 1 229 ? 2.314 21.953 18.922 1 96.19 229 ASP A O 1
ATOM 1804 N N . SER A 1 230 ? 0.279 21.938 19.938 1 96.88 230 SER A N 1
ATOM 1805 C CA . SER A 1 230 ? -0.318 21.391 18.719 1 96.88 230 SER A CA 1
ATOM 1806 C C . SER A 1 230 ? -1.738 21.906 18.516 1 96.88 230 SER A C 1
ATOM 1808 O O . SER A 1 230 ? -2.365 22.391 19.469 1 96.88 230 SER A O 1
ATOM 1810 N N . VAL A 1 231 ? -2.145 21.875 17.281 1 96.44 231 VAL A N 1
ATOM 1811 C CA . VAL A 1 231 ? -3.516 22.219 16.938 1 96.44 231 VAL A CA 1
ATOM 1812 C C . VAL A 1 231 ? -4.164 21.094 16.156 1 96.44 231 VAL A C 1
ATOM 1814 O O . VAL A 1 231 ? -3.469 20.297 15.516 1 96.44 231 VAL A O 1
ATOM 1817 N N . PHE A 1 232 ? -5.477 21.062 16.297 1 94.5 232 PHE A N 1
ATOM 1818 C CA . PHE A 1 232 ? -6.309 20.188 15.477 1 94.5 232 PHE A CA 1
ATOM 1819 C C . PHE A 1 232 ? -7.164 21 14.508 1 94.5 232 PHE A C 1
ATOM 1821 O O . PHE A 1 232 ? -7.867 21.922 14.922 1 94.5 232 PHE A O 1
ATOM 1828 N N . VAL A 1 233 ? -7.051 20.688 13.227 1 92.25 233 VAL A N 1
ATOM 1829 C CA . VAL A 1 233 ? -7.867 21.297 12.188 1 92.25 233 VAL A CA 1
ATOM 1830 C C . VAL A 1 233 ? -8.867 20.281 11.648 1 92.25 233 VAL A C 1
ATOM 1832 O O . VAL A 1 233 ? -8.531 19.469 10.781 1 92.25 233 VAL A O 1
ATOM 1835 N N . PRO A 1 234 ? -10.086 20.344 12.07 1 90.44 234 PRO A N 1
ATOM 1836 C CA . PRO A 1 234 ? -11.094 19.406 11.547 1 90.44 234 PRO A CA 1
ATOM 1837 C C . PRO A 1 234 ? -11.484 19.703 10.109 1 90.44 234 PRO A C 1
ATOM 1839 O O . PRO A 1 234 ? -11.078 20.719 9.547 1 90.44 234 PRO A O 1
ATOM 1842 N N . ALA A 1 235 ? -12.25 18.797 9.555 1 87.56 235 ALA A N 1
ATOM 1843 C CA . ALA A 1 235 ? -12.805 19.047 8.227 1 87.56 235 ALA A CA 1
ATOM 1844 C C . ALA A 1 235 ? -13.648 20.312 8.219 1 87.56 235 ALA A C 1
ATOM 1846 O O . ALA A 1 235 ? -14.281 20.656 9.227 1 87.56 235 ALA A O 1
ATOM 1847 N N . ASP A 1 236 ? -13.617 21.047 7.168 1 90.19 236 ASP A N 1
ATOM 1848 C CA . ASP A 1 236 ? -14.398 22.25 6.891 1 90.19 236 ASP A CA 1
ATOM 1849 C C . ASP A 1 236 ? -13.93 23.422 7.746 1 90.19 236 ASP A C 1
ATOM 1851 O O . ASP A 1 236 ? -14.609 24.453 7.824 1 90.19 236 ASP A O 1
ATOM 1855 N N . SER A 1 237 ? -12.867 23.266 8.453 1 91.94 237 SER A N 1
ATOM 1856 C CA . SER A 1 237 ? -12.359 24.359 9.273 1 91.94 237 SER A CA 1
ATOM 1857 C C . SER A 1 237 ? -11.359 25.203 8.492 1 91.94 237 SER A C 1
ATOM 1859 O O . SER A 1 237 ? -10.438 24.688 7.875 1 91.94 237 SER A O 1
ATOM 1861 N N . ILE A 1 238 ? -11.562 26.484 8.594 1 94.88 238 ILE A N 1
ATOM 1862 C CA . ILE A 1 238 ? -10.68 27.422 7.918 1 94.88 238 ILE A CA 1
ATOM 1863 C C . ILE A 1 238 ? -9.359 27.516 8.672 1 94.88 238 ILE A C 1
ATOM 1865 O O . ILE A 1 238 ? -9.336 27.531 9.906 1 94.88 238 ILE A O 1
ATOM 1869 N N . HIS A 1 239 ? -8.25 27.547 7.926 1 96.06 239 HIS A N 1
ATOM 1870 C CA . HIS A 1 239 ? -6.941 27.703 8.547 1 96.06 239 HIS A CA 1
ATOM 1871 C C . HIS A 1 239 ? -5.918 28.234 7.547 1 96.06 239 HIS A C 1
ATOM 1873 O O . HIS A 1 239 ? -6.121 28.125 6.332 1 96.06 239 HIS A O 1
ATOM 1879 N N . ALA A 1 240 ? -4.879 28.781 8.078 1 95.69 240 ALA A N 1
ATOM 1880 C CA . ALA A 1 240 ? -3.709 29.219 7.328 1 95.69 240 ALA A CA 1
ATOM 1881 C C . ALA A 1 240 ? -2.459 29.219 8.203 1 95.69 240 ALA A C 1
ATOM 1883 O O . ALA A 1 240 ? -2.412 29.891 9.234 1 95.69 240 ALA A O 1
ATOM 1884 N N . TYR A 1 241 ? -1.479 28.516 7.793 1 94.31 241 TYR A N 1
ATOM 1885 C CA . TYR A 1 241 ? -0.196 28.531 8.484 1 94.31 241 TYR A CA 1
ATOM 1886 C C . TYR A 1 241 ? 0.662 29.703 8.031 1 94.31 241 TYR A C 1
ATOM 1888 O O . TYR A 1 241 ? 0.711 30.016 6.836 1 94.31 241 TYR A O 1
ATOM 1896 N N . LEU A 1 242 ? 1.272 30.375 8.953 1 94.44 242 LEU A N 1
ATOM 1897 C CA . LEU A 1 242 ? 1.968 31.609 8.625 1 94.44 242 LEU A CA 1
ATOM 1898 C C . LEU A 1 242 ? 3.477 31.391 8.594 1 94.44 242 LEU A C 1
ATOM 1900 O O . LEU A 1 242 ? 4.145 31.797 7.641 1 94.44 242 LEU A O 1
ATOM 1904 N N . GLU A 1 243 ? 3.955 30.844 9.672 1 92.94 243 GLU A N 1
ATOM 1905 C CA . GLU A 1 243 ? 5.395 30.609 9.758 1 92.94 243 GLU A CA 1
ATOM 1906 C C . GLU A 1 243 ? 5.715 29.562 10.836 1 92.94 243 GLU A C 1
ATOM 1908 O O . GLU A 1 243 ? 5.035 29.5 11.859 1 92.94 243 GLU A O 1
ATOM 1913 N N . GLY A 1 244 ? 6.758 28.797 10.461 1 93.5 244 GLY A N 1
ATOM 1914 C CA . GLY A 1 244 ? 7.195 27.859 11.484 1 93.5 244 GLY A CA 1
ATOM 1915 C C . GLY A 1 244 ? 7.645 26.516 10.922 1 93.5 244 GLY A C 1
ATOM 1916 O O . GLY A 1 244 ? 7.859 26.391 9.719 1 93.5 244 GLY A O 1
ATOM 1917 N N . ASP A 1 245 ? 7.984 25.625 11.844 1 92.5 245 ASP A N 1
ATOM 1918 C CA . ASP A 1 245 ? 8.312 24.234 11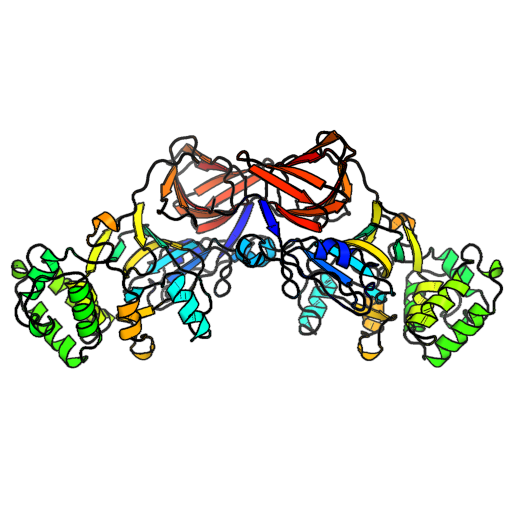.594 1 92.5 245 ASP A CA 1
ATOM 1919 C C . ASP A 1 245 ? 7.379 23.297 12.367 1 92.5 245 ASP A C 1
ATOM 1921 O O . ASP A 1 245 ? 7.203 23.453 13.578 1 92.5 245 ASP A O 1
ATOM 1925 N N . ILE A 1 246 ? 6.773 22.422 11.609 1 92.62 246 ILE A N 1
ATOM 1926 C CA . ILE A 1 246 ? 5.797 21.578 12.305 1 92.62 246 ILE A CA 1
ATOM 1927 C C . ILE A 1 246 ? 5.922 20.141 11.828 1 92.62 246 ILE A C 1
ATOM 1929 O O . ILE A 1 246 ? 6.453 19.875 10.75 1 92.62 246 ILE A O 1
ATOM 1933 N N . VAL A 1 247 ? 5.551 19.203 12.695 1 90.69 247 VAL A N 1
ATOM 1934 C CA . VAL A 1 247 ? 5.133 17.859 12.297 1 90.69 247 VAL A CA 1
ATOM 1935 C C . VAL A 1 247 ? 3.639 17.859 11.984 1 90.69 247 VAL A C 1
ATOM 1937 O O . VAL A 1 247 ? 2.82 18.219 12.828 1 90.69 247 VAL A O 1
ATOM 1940 N N . GLU A 1 248 ? 3.328 17.516 10.781 1 91.19 248 GLU A N 1
ATOM 1941 C CA . GLU A 1 248 ? 1.925 17.453 10.383 1 91.19 248 GLU A CA 1
ATOM 1942 C C . GLU A 1 248 ? 1.497 16.016 10.102 1 91.19 248 GLU A C 1
ATOM 1944 O O . GLU A 1 248 ? 2.24 15.258 9.477 1 91.19 248 GLU A O 1
ATOM 1949 N N . CYS A 1 249 ? 0.432 15.641 10.633 1 88.31 249 CYS A N 1
ATOM 1950 C CA . CYS A 1 249 ? -0.22 14.375 10.312 1 88.31 249 CYS A CA 1
ATOM 1951 C C . CYS A 1 249 ? -1.647 14.609 9.828 1 88.31 249 CYS A C 1
ATOM 1953 O O . CYS A 1 249 ? -2.393 15.383 10.43 1 88.31 249 CYS A O 1
ATOM 1955 N N . MET A 1 250 ? -1.962 14.016 8.742 1 85.81 250 MET A N 1
ATOM 1956 C CA . MET A 1 250 ? -3.281 14.242 8.156 1 85.81 250 MET A CA 1
ATOM 1957 C C . MET A 1 250 ? -3.838 12.961 7.551 1 85.81 250 MET A C 1
ATOM 1959 O O . MET A 1 250 ? -3.082 12.039 7.242 1 85.81 250 MET A O 1
ATOM 1963 N N . ALA A 1 251 ? -5.117 12.938 7.477 1 79.25 251 ALA A N 1
ATOM 1964 C CA . ALA A 1 251 ? -5.738 11.875 6.695 1 79.25 251 ALA A CA 1
ATOM 1965 C C . ALA A 1 251 ? -5.367 11.992 5.219 1 79.25 251 ALA A C 1
ATOM 1967 O O . ALA A 1 251 ? -5.023 13.078 4.742 1 79.25 251 ALA A O 1
ATOM 1968 N N . ARG A 1 252 ? -5.445 10.945 4.562 1 75.38 252 ARG A N 1
ATOM 1969 C CA . ARG A 1 252 ? -4.984 10.891 3.178 1 75.38 252 ARG A CA 1
ATOM 1970 C C . ARG A 1 252 ? -6.004 11.523 2.236 1 75.38 252 ARG A C 1
ATOM 1972 O O . ARG A 1 252 ? -6.984 10.875 1.854 1 75.38 252 ARG A O 1
ATOM 1979 N N . SER A 1 253 ? -5.754 12.742 1.764 1 80.5 253 SER A N 1
ATOM 1980 C CA . SER A 1 253 ? -6.543 13.484 0.782 1 80.5 253 SER A CA 1
ATOM 1981 C C . SER A 1 253 ? -5.793 14.711 0.282 1 80.5 253 SER A C 1
ATOM 1983 O O . SER A 1 253 ? -5 15.305 1.02 1 80.5 253 SER A O 1
ATOM 1985 N N . ASP A 1 254 ? -6.078 15.039 -0.904 1 80.56 254 ASP A N 1
ATOM 1986 C CA . ASP A 1 254 ? -5.527 16.281 -1.44 1 80.56 254 ASP A CA 1
ATOM 1987 C C . ASP A 1 254 ? -6.621 17.328 -1.64 1 80.56 254 ASP A C 1
ATOM 1989 O O . ASP A 1 254 ? -6.375 18.391 -2.221 1 80.56 254 ASP A O 1
ATOM 1993 N N . ASN A 1 255 ? -7.762 17 -1.188 1 87.94 255 ASN A N 1
ATOM 1994 C CA . ASN A 1 255 ? -8.859 17.938 -1.377 1 87.94 255 ASN A CA 1
ATOM 1995 C C . ASN A 1 255 ? -8.648 19.219 -0.578 1 87.94 255 ASN A C 1
ATOM 1997 O O . ASN A 1 255 ? -8.484 19.172 0.644 1 87.94 255 ASN A O 1
ATOM 2001 N N . VAL A 1 256 ? -8.648 20.328 -1.267 1 92.38 256 VAL A N 1
ATOM 2002 C CA . VAL A 1 256 ? -8.453 21.609 -0.619 1 92.38 256 VAL A CA 1
ATOM 2003 C C . VAL A 1 256 ? -9.219 22.688 -1.377 1 92.38 256 VAL A C 1
ATOM 2005 O O . VAL A 1 256 ? -9.328 22.641 -2.605 1 92.38 256 VAL A O 1
ATOM 2008 N N . ILE A 1 257 ? -9.875 23.578 -0.697 1 93.44 257 ILE A N 1
ATOM 2009 C CA . ILE A 1 257 ? -10.484 24.797 -1.225 1 93.44 257 ILE A CA 1
ATOM 2010 C C . ILE A 1 257 ? -9.719 26.016 -0.724 1 93.44 257 ILE A C 1
ATOM 2012 O O . ILE A 1 257 ? -9.672 26.266 0.481 1 93.44 257 ILE A O 1
ATOM 2016 N N . ASN A 1 258 ? -9.211 26.734 -1.637 1 91.75 258 ASN A N 1
ATOM 2017 C CA . ASN A 1 258 ? -8.352 27.875 -1.299 1 91.75 258 ASN A CA 1
ATOM 2018 C C . ASN A 1 258 ? -9.008 29.203 -1.67 1 91.75 258 ASN A C 1
ATOM 2020 O O . ASN A 1 258 ? -9.594 29.328 -2.744 1 91.75 258 ASN A O 1
ATOM 2024 N N . THR A 1 259 ? -8.922 30.031 -0.642 1 90.44 259 THR A N 1
ATOM 2025 C CA . THR A 1 259 ? -9.289 31.406 -0.929 1 90.44 259 THR A CA 1
ATOM 2026 C C . THR A 1 259 ? -8.344 32.375 -0.223 1 90.44 259 THR A C 1
ATOM 2028 O O . THR A 1 259 ? -7.934 32.125 0.913 1 90.44 259 THR A O 1
ATOM 2031 N N . GLY A 1 260 ? -7.539 33.188 -0.866 1 90 260 GLY A N 1
ATOM 2032 C CA . GLY A 1 260 ? -6.637 34.156 -0.272 1 90 260 GLY A CA 1
ATOM 2033 C C . GLY A 1 260 ? -5.238 33.625 -0.053 1 90 260 GLY A C 1
ATOM 2034 O O . GLY A 1 260 ? -5.031 32.406 -0.032 1 90 260 GLY A O 1
ATOM 2035 N N . PHE A 1 261 ? -4.395 34.5 0.25 1 91.81 261 PHE A N 1
ATOM 2036 C CA . PHE A 1 261 ? -2.984 34.188 0.42 1 91.81 261 PHE A CA 1
ATOM 2037 C C . PHE A 1 261 ? -2.5 33.25 -0.694 1 91.81 261 PHE A C 1
ATOM 2039 O O . PHE A 1 261 ? -1.822 32.281 -0.433 1 91.81 261 PHE A O 1
ATOM 2046 N N . CYS A 1 262 ? -2.988 33.469 -1.736 1 87.38 262 CYS A N 1
ATOM 2047 C CA . CYS A 1 262 ? -2.555 32.75 -2.93 1 87.38 262 CYS A CA 1
ATOM 2048 C C . CYS A 1 262 ? -2.852 33.562 -4.188 1 87.38 262 CYS A C 1
ATOM 2050 O O . CYS A 1 262 ? -3.693 34.469 -4.172 1 87.38 262 CYS A O 1
ATOM 2052 N N . PRO A 1 263 ? -2.129 33.25 -5.258 1 82.12 263 PRO A N 1
ATOM 2053 C CA . PRO A 1 263 ? -2.416 33.938 -6.512 1 82.12 263 PRO A CA 1
ATOM 2054 C C . PRO A 1 263 ? -3.867 33.781 -6.957 1 82.12 263 PRO A C 1
ATOM 2056 O O . PRO A 1 263 ? -4.48 32.75 -6.715 1 82.12 263 PRO A O 1
ATOM 2059 N N . ALA A 1 264 ? -4.32 34.812 -7.617 1 82.31 264 ALA A N 1
ATOM 2060 C CA . ALA A 1 264 ? -5.715 34.844 -8.047 1 82.31 264 ALA A CA 1
ATOM 2061 C C . ALA A 1 264 ? -6.074 33.625 -8.875 1 82.31 264 ALA A C 1
ATOM 2063 O O . ALA A 1 264 ? -7.184 33.094 -8.766 1 82.31 264 ALA A O 1
ATOM 2064 N N . ALA A 1 265 ? -5.184 33.156 -9.648 1 79.19 265 ALA A N 1
ATOM 2065 C CA . ALA A 1 265 ? -5.43 32.062 -10.555 1 79.19 265 ALA A CA 1
ATOM 2066 C C . ALA A 1 265 ? -5.609 30.75 -9.781 1 79.19 265 ALA A C 1
ATOM 2068 O O . ALA A 1 265 ? -6.223 29.797 -10.281 1 79.19 265 ALA A O 1
ATOM 2069 N N . ASP A 1 266 ? -5.156 30.719 -8.57 1 81.69 266 ASP A N 1
ATOM 2070 C CA . ASP A 1 266 ? -5.195 29.5 -7.773 1 81.69 266 ASP A CA 1
ATOM 2071 C C . ASP A 1 266 ? -6.398 29.5 -6.832 1 81.69 266 ASP A C 1
ATOM 2073 O O . ASP A 1 266 ? -6.617 28.516 -6.102 1 81.69 266 ASP A O 1
ATOM 2077 N N . ARG A 1 267 ? -7.191 30.5 -6.906 1 88.69 267 ARG A N 1
ATOM 2078 C CA . ARG A 1 267 ? -8.312 30.625 -5.977 1 88.69 267 ARG A CA 1
ATOM 2079 C C . ARG A 1 267 ? -9.516 29.828 -6.465 1 88.69 267 ARG A C 1
ATOM 2081 O O . ARG A 1 267 ? -9.805 29.797 -7.66 1 88.69 267 ARG A O 1
ATOM 2088 N N . ASP A 1 268 ? -10.078 29.234 -5.484 1 89.38 268 ASP A N 1
ATOM 2089 C CA . ASP A 1 268 ? -11.344 28.547 -5.762 1 89.38 268 ASP A CA 1
ATOM 2090 C C . ASP A 1 268 ? -12.523 29.516 -5.621 1 89.38 268 ASP A C 1
ATOM 2092 O O . ASP A 1 268 ? -12.336 30.688 -5.32 1 89.38 268 ASP A O 1
ATOM 2096 N N . SER A 1 269 ? -13.703 28.953 -5.918 1 89.75 269 SER A N 1
ATOM 2097 C CA . SER A 1 269 ? -14.922 29.75 -5.832 1 89.75 269 SER A CA 1
ATOM 2098 C C . SER A 1 269 ? -15.18 30.219 -4.402 1 89.75 269 SER A C 1
ATOM 2100 O O . SER A 1 269 ? -15.227 29.391 -3.48 1 89.75 269 SER A O 1
ATOM 2102 N N . VAL A 1 270 ? -15.406 31.547 -4.289 1 93.62 270 VAL A N 1
ATOM 2103 C CA . VAL A 1 270 ? -15.734 32.094 -2.973 1 93.62 270 VAL A CA 1
ATOM 2104 C C . VAL A 1 270 ? -17.047 31.484 -2.477 1 93.62 270 VAL A C 1
ATOM 2106 O O . VAL A 1 270 ? -17.203 31.234 -1.28 1 93.62 270 VAL A O 1
ATOM 2109 N N . GLU A 1 271 ? -17.922 31.266 -3.373 1 92.94 271 GLU A N 1
ATOM 2110 C CA . GLU A 1 271 ? -19.203 30.656 -3.025 1 92.94 271 GLU A CA 1
ATOM 2111 C C . GLU A 1 271 ? -19.016 29.266 -2.451 1 92.94 271 GLU A C 1
ATOM 2113 O O . GLU A 1 271 ? -19.625 28.906 -1.439 1 92.94 271 GLU A O 1
ATOM 2118 N N . LEU A 1 272 ? -18.266 28.516 -3.135 1 92.56 272 LEU A N 1
ATOM 2119 C CA . LEU A 1 272 ? -17.969 27.172 -2.668 1 92.56 272 LEU A CA 1
ATOM 2120 C C . LEU A 1 272 ? -17.266 27.203 -1.312 1 92.56 272 LEU A C 1
ATOM 2122 O O . LEU A 1 272 ? -17.594 26.422 -0.422 1 92.56 272 LEU A O 1
ATOM 2126 N N . PHE A 1 273 ? -16.328 28.094 -1.218 1 93.88 273 PHE A N 1
ATOM 2127 C CA . PHE A 1 273 ? -15.578 28.266 0.024 1 93.88 273 PHE A CA 1
ATOM 2128 C C . PHE A 1 273 ? -16.516 28.594 1.178 1 93.88 273 PHE A C 1
ATOM 2130 O O . PHE A 1 273 ? -16.453 27.969 2.238 1 93.88 273 PHE A O 1
ATOM 2137 N N . ALA A 1 274 ? -17.391 29.516 0.97 1 92.19 274 ALA A N 1
ATOM 2138 C CA . ALA A 1 274 ? -18.312 29.969 2.006 1 92.19 274 ALA A CA 1
ATOM 2139 C C . ALA A 1 274 ? -19.297 28.859 2.385 1 92.19 274 ALA A C 1
ATOM 2141 O O . ALA A 1 274 ? -19.688 28.75 3.547 1 92.19 274 ALA A O 1
ATOM 2142 N N . GLN A 1 275 ? -19.609 28.125 1.458 1 88.5 275 GLN A N 1
ATOM 2143 C CA . GLN A 1 275 ? -20.547 27.016 1.694 1 88.5 275 GLN A CA 1
ATOM 2144 C C . GLN A 1 275 ? -19.906 25.938 2.564 1 88.5 275 GLN A C 1
ATOM 2146 O O . GLN A 1 275 ? -20.578 25.297 3.369 1 88.5 275 GLN A O 1
ATOM 2151 N N . ALA A 1 276 ? -18.672 25.75 2.391 1 89.19 276 ALA A N 1
ATOM 2152 C CA . ALA A 1 276 ? -17.953 24.656 3.041 1 89.19 276 ALA A CA 1
ATOM 2153 C C . ALA A 1 276 ? -17.641 25 4.496 1 89.19 276 ALA A C 1
ATOM 2155 O O . ALA A 1 276 ? -17.375 24.094 5.301 1 89.19 276 ALA A O 1
ATOM 2156 N N . LEU A 1 277 ? -17.766 26.234 4.852 1 89.69 277 LEU A N 1
ATOM 2157 C CA . LEU A 1 277 ? -17.281 26.703 6.141 1 89.69 277 LEU A CA 1
ATOM 2158 C C . LEU A 1 277 ? -18.062 26.062 7.285 1 89.69 277 LEU A C 1
ATOM 2160 O O . LEU A 1 277 ? -19.297 26.047 7.258 1 89.69 277 LEU A O 1
ATOM 2164 N N . THR A 1 278 ? -17.234 25.672 8.211 1 85.75 278 THR A N 1
ATOM 2165 C CA . THR A 1 278 ? -17.781 25.422 9.539 1 85.75 278 THR A CA 1
ATOM 2166 C C . THR A 1 278 ? -17.359 26.516 10.508 1 85.75 278 THR A C 1
ATOM 2168 O O . THR A 1 278 ? -16.422 27.281 10.242 1 85.75 278 THR A O 1
ATOM 2171 N N . PHE A 1 279 ? -18.219 26.641 11.531 1 85 279 PHE A N 1
ATOM 2172 C CA . PHE A 1 279 ? -17.938 27.766 12.422 1 85 279 PHE A CA 1
ATOM 2173 C C . PHE A 1 279 ? -17.469 27.281 13.781 1 85 279 PHE A C 1
ATOM 2175 O O . PHE A 1 279 ? -17.719 27.922 14.805 1 85 279 PHE A O 1
ATOM 2182 N N . GLU A 1 280 ? -16.859 26.109 13.727 1 79.62 280 GLU A N 1
ATOM 2183 C CA . GLU A 1 280 ? -16.109 25.578 14.867 1 79.62 280 GLU A CA 1
ATOM 2184 C C . GLU A 1 280 ? -14.633 25.391 14.516 1 79.62 280 GLU A C 1
ATOM 2186 O O . GLU A 1 280 ? -14.297 24.953 13.422 1 79.62 280 GLU A O 1
ATOM 2191 N N . PRO A 1 281 ? -13.883 25.953 15.328 1 73.81 281 PRO A N 1
ATOM 2192 C CA . PRO A 1 281 ? -14.094 26.578 16.641 1 73.81 281 PRO A CA 1
ATOM 2193 C C . PRO A 1 281 ? -14.281 28.078 16.547 1 73.81 281 PRO A C 1
ATOM 2195 O O . PRO A 1 281 ? -13.883 28.703 15.562 1 73.81 281 PRO A O 1
ATOM 2198 N N . HIS A 1 282 ? -14.758 28.594 17.766 1 84.44 282 HIS A N 1
ATOM 2199 C CA . HIS A 1 282 ? -14.953 30.047 17.859 1 84.44 282 HIS A CA 1
ATOM 2200 C C . HIS A 1 282 ? -14 30.672 18.859 1 84.44 282 HIS A C 1
ATOM 2202 O O . HIS A 1 282 ? -14.305 31.719 19.438 1 84.44 282 HIS A O 1
ATOM 2208 N N . ASN A 1 283 ? -13.008 29.906 19.156 1 88.81 283 ASN A N 1
ATOM 2209 C CA . ASN A 1 283 ? -11.945 30.438 20 1 88.81 283 ASN A CA 1
ATOM 2210 C C . ASN A 1 283 ? -10.656 29.641 19.844 1 88.81 283 ASN A C 1
ATOM 2212 O O . ASN A 1 283 ? -10.68 28.484 19.422 1 88.81 283 ASN A O 1
ATOM 2216 N N . SER A 1 284 ? -9.625 30.297 20.219 1 90.88 284 SER A N 1
ATOM 2217 C CA . SER A 1 284 ? -8.297 29.719 20.016 1 90.88 284 SER A CA 1
ATOM 2218 C C . SER A 1 284 ? -8.086 28.484 20.891 1 90.88 284 SER A C 1
ATOM 2220 O O . SER A 1 284 ? -7.402 27.547 20.5 1 90.88 284 SER A O 1
ATOM 2222 N N . LYS A 1 285 ? -8.602 28.453 22.047 1 92.06 285 LYS A N 1
ATOM 2223 C CA . LYS A 1 285 ? -8.422 27.344 22.984 1 92.06 285 LYS A CA 1
ATOM 2224 C C . LYS A 1 285 ? -8.977 26.047 22.391 1 92.06 285 LYS A C 1
ATOM 2226 O O . LYS A 1 285 ? -8.398 24.969 22.578 1 92.06 285 LYS A O 1
ATOM 2231 N N . ASP A 1 286 ? -10.031 26.203 21.719 1 91.5 286 ASP A N 1
ATOM 2232 C CA . ASP A 1 286 ? -10.688 25.016 21.156 1 91.5 286 ASP A CA 1
ATOM 2233 C C . ASP A 1 286 ? -9.945 24.516 19.922 1 91.5 286 ASP A C 1
ATOM 2235 O O . ASP A 1 286 ? -10.156 23.391 19.484 1 91.5 286 ASP A O 1
ATOM 2239 N N . ALA A 1 287 ? -9.117 25.297 19.406 1 92.88 287 ALA A N 1
ATOM 2240 C CA . ALA A 1 287 ? -8.305 24.891 18.266 1 92.88 287 ALA A CA 1
ATOM 2241 C C . ALA A 1 287 ? -7.086 24.094 18.719 1 92.88 287 ALA A C 1
ATOM 2243 O O . ALA A 1 287 ? -6.492 23.344 17.922 1 92.88 287 ALA A O 1
ATOM 2244 N N . LEU A 1 288 ? -6.73 24.266 19.922 1 95.19 288 LEU A N 1
ATOM 2245 C CA . LEU A 1 288 ? -5.57 23.562 20.469 1 95.19 288 LEU A CA 1
ATOM 2246 C C . LEU A 1 288 ? -5.852 22.078 20.641 1 95.19 288 LEU A C 1
ATOM 2248 O O . LEU A 1 288 ? -6.984 21.688 20.938 1 95.19 288 LEU A O 1
ATOM 2252 N N . LEU A 1 289 ? -4.863 21.297 20.391 1 95 289 LEU A N 1
ATOM 2253 C CA . LEU A 1 289 ? -4.891 19.859 20.688 1 95 289 LEU A CA 1
ATOM 2254 C C . LEU A 1 289 ? -3.957 19.531 21.844 1 95 289 LEU A C 1
ATOM 2256 O O . LEU A 1 289 ? -2.74 19.469 21.656 1 95 289 LEU A O 1
ATOM 2260 N N . PRO A 1 290 ? -4.539 19.375 22.938 1 94.44 290 PRO A N 1
ATOM 2261 C CA . PRO A 1 290 ? -3.662 19.031 24.062 1 94.44 290 PRO A CA 1
ATOM 2262 C C . PRO A 1 290 ? -3.02 17.656 23.906 1 94.44 290 PRO A C 1
ATOM 2264 O O . PRO A 1 290 ? -3.572 16.781 23.234 1 94.44 290 PRO A O 1
ATOM 2267 N N . HIS A 1 291 ? -1.821 17.531 24.5 1 94.69 291 HIS A N 1
ATOM 2268 C CA . HIS A 1 291 ? -1.2 16.203 24.578 1 94.69 291 HIS A CA 1
ATOM 2269 C C . HIS A 1 291 ? -1.277 15.656 26 1 94.69 291 HIS A C 1
ATOM 2271 O O . HIS A 1 291 ? -1.478 16.406 26.953 1 94.69 291 HIS A O 1
ATOM 2277 N N . ARG A 1 292 ? -1.19 14.383 26.109 1 95.75 292 ARG A N 1
ATOM 2278 C CA . ARG A 1 292 ? -1.178 13.672 27.375 1 95.75 292 ARG A CA 1
ATOM 2279 C C . ARG A 1 292 ? -0.185 12.516 27.359 1 95.75 292 ARG A C 1
ATOM 2281 O O . ARG A 1 292 ? 0.301 12.133 26.281 1 95.75 292 ARG A O 1
ATOM 2288 N N . LYS A 1 293 ? 0.116 11.977 28.5 1 96.31 293 LYS A N 1
ATOM 2289 C CA . LYS A 1 293 ? 0.971 10.797 28.547 1 96.31 293 LYS A CA 1
ATOM 2290 C C . LYS A 1 293 ? 0.331 9.625 27.812 1 96.31 293 LYS A C 1
ATOM 2292 O O . LYS A 1 293 ? -0.875 9.391 27.938 1 96.31 293 LYS A O 1
ATOM 2297 N N . SER A 1 294 ? 1.144 8.992 27.094 1 96.44 294 SER A N 1
ATOM 2298 C CA . SER A 1 294 ? 0.619 7.879 26.312 1 96.44 294 SER A CA 1
ATOM 2299 C C . SER A 1 294 ? 0.732 6.566 27.078 1 96.44 294 SER A C 1
ATOM 2301 O O . SER A 1 294 ? 1.729 6.324 27.766 1 96.44 294 SER A O 1
ATOM 2303 N N . ASP A 1 295 ? -0.176 5.684 26.844 1 93.5 295 ASP A N 1
ATOM 2304 C CA . ASP A 1 295 ? -0.098 4.336 27.406 1 93.5 295 ASP A CA 1
ATOM 2305 C C . ASP A 1 295 ? 0.799 3.443 26.547 1 93.5 295 ASP A C 1
ATOM 2307 O O . ASP A 1 295 ? 1.175 2.348 26.969 1 93.5 295 ASP A O 1
ATOM 2311 N N . LYS A 1 296 ? 1.185 3.922 25.406 1 92.94 296 LYS A N 1
ATOM 2312 C CA . LYS A 1 296 ? 2.084 3.152 24.547 1 92.94 296 LYS A CA 1
ATOM 2313 C C . LYS A 1 296 ? 3.51 3.172 25.094 1 92.94 296 LYS A C 1
ATOM 2315 O O . LYS A 1 296 ? 4.297 2.268 24.812 1 92.94 296 LYS A O 1
ATOM 2320 N N . GLY A 1 297 ? 3.852 4.273 25.719 1 96.31 297 GLY A N 1
ATOM 2321 C CA . GLY A 1 297 ? 5.156 4.367 26.359 1 96.31 297 GLY A CA 1
ATOM 2322 C C . GLY A 1 297 ? 5.18 3.785 27.766 1 96.31 297 GLY A C 1
ATOM 2323 O O . GLY A 1 297 ? 4.387 4.18 28.609 1 96.31 297 GLY A O 1
ATOM 2324 N N . LEU A 1 298 ? 6.117 2.957 28.031 1 96.38 298 LEU A N 1
ATOM 2325 C CA . LEU A 1 298 ? 6.086 2.195 29.281 1 96.38 298 LEU A CA 1
ATOM 2326 C C . LEU A 1 298 ? 6.875 2.904 30.375 1 96.38 298 LEU A C 1
ATOM 2328 O O . LEU A 1 298 ? 6.73 2.584 31.562 1 96.38 298 LEU A O 1
ATOM 2332 N N . ASN A 1 299 ? 7.703 3.82 30 1 96.5 299 ASN A N 1
ATOM 2333 C CA . ASN A 1 299 ? 8.539 4.465 31 1 96.5 299 ASN A CA 1
ATOM 2334 C C . ASN A 1 299 ? 8.172 5.938 31.172 1 96.5 299 ASN A C 1
ATOM 2336 O O . ASN A 1 299 ? 8.992 6.738 31.625 1 96.5 299 ASN A O 1
ATOM 2340 N N . GLY A 1 300 ? 7.098 6.406 30.656 1 96 300 GLY A N 1
ATOM 2341 C CA . GLY A 1 300 ? 6.539 7.723 30.922 1 96 300 GLY A CA 1
ATOM 2342 C C . GLY A 1 300 ? 7.219 8.828 30.141 1 96 300 GLY A C 1
ATOM 2343 O O . GLY A 1 300 ? 7.141 10 30.5 1 96 300 GLY A O 1
ATOM 2344 N N . LYS A 1 301 ? 7.953 8.477 29.094 1 98 301 LYS A N 1
ATOM 2345 C CA . LYS A 1 301 ? 8.688 9.477 28.328 1 98 301 LYS A CA 1
ATOM 2346 C C . LYS A 1 301 ? 7.992 9.781 27 1 98 301 LYS A C 1
ATOM 2348 O O . LYS A 1 301 ? 8.547 10.469 26.141 1 98 301 LYS A O 1
ATOM 2353 N N . THR A 1 302 ? 6.785 9.242 26.859 1 98 302 THR A N 1
ATOM 2354 C CA . THR A 1 302 ? 6.066 9.391 25.594 1 98 302 THR A CA 1
ATOM 2355 C C . THR A 1 302 ? 4.723 10.07 25.812 1 98 302 THR A C 1
ATOM 2357 O O . THR A 1 302 ? 3.934 9.648 26.656 1 98 302 THR A O 1
ATOM 2360 N N . ASP A 1 303 ? 4.504 11.102 25.047 1 97.5 303 ASP A N 1
ATOM 2361 C CA . ASP A 1 303 ? 3.207 11.773 25 1 97.5 303 ASP A CA 1
ATOM 2362 C C . ASP A 1 303 ? 2.453 11.391 23.719 1 97.5 303 ASP A C 1
ATOM 2364 O O . ASP A 1 303 ? 3.051 10.914 22.75 1 97.5 303 ASP A O 1
ATOM 2368 N N . VAL A 1 304 ? 1.125 11.594 23.812 1 96.5 304 VAL A N 1
ATOM 2369 C CA . VAL A 1 304 ? 0.316 11.305 22.625 1 96.5 304 VAL A CA 1
ATOM 2370 C C . VAL A 1 304 ? -0.54 12.523 22.281 1 96.5 304 VAL A C 1
ATOM 2372 O O . VAL A 1 304 ? -1.06 13.195 23.172 1 96.5 304 VAL A O 1
ATOM 2375 N N . TYR A 1 305 ? -0.503 12.93 21.031 1 95.38 305 TYR A N 1
ATOM 2376 C CA . TYR A 1 305 ? -1.468 13.828 20.406 1 95.38 305 TYR A CA 1
ATOM 2377 C C . TYR A 1 305 ? -2.572 13.047 19.719 1 95.38 305 TYR A C 1
ATOM 2379 O O . TYR A 1 305 ? -2.348 12.453 18.656 1 95.38 305 TYR A O 1
ATOM 2387 N N . ALA A 1 306 ? -3.699 13.016 20.266 1 92 306 ALA A N 1
ATOM 2388 C CA . ALA A 1 306 ? -4.816 12.219 19.766 1 92 306 ALA A CA 1
ATOM 2389 C C . ALA A 1 306 ? -6.008 13.109 19.406 1 92 306 ALA A C 1
ATOM 2391 O O . ALA A 1 306 ? -6.781 13.492 20.297 1 92 306 ALA A O 1
ATOM 2392 N N . PRO A 1 307 ? -6.117 13.453 18.125 1 90.5 307 PRO A N 1
ATOM 2393 C CA . PRO A 1 307 ? -7.309 14.219 17.75 1 90.5 307 PRO A CA 1
ATOM 2394 C C . PRO A 1 307 ? -8.602 13.414 17.906 1 90.5 307 PRO A C 1
ATOM 2396 O O . PRO A 1 307 ? -8.555 12.195 18.047 1 90.5 307 PRO A O 1
ATOM 2399 N N . PRO A 1 308 ? -9.711 14.102 17.953 1 87.88 308 PRO A N 1
ATOM 2400 C CA . PRO A 1 308 ? -10.984 13.406 18.125 1 87.88 308 PRO A CA 1
ATOM 2401 C C . PRO A 1 308 ? -11.469 12.727 16.844 1 87.88 308 PRO A C 1
ATOM 2403 O O . PRO A 1 308 ? -12.617 12.898 16.438 1 87.88 308 PRO A O 1
ATOM 2406 N N . ILE A 1 309 ? -10.547 12 16.219 1 80.44 309 ILE A N 1
ATOM 2407 C CA . ILE A 1 309 ? -10.812 11.188 15.047 1 80.44 309 ILE A CA 1
ATOM 2408 C C . ILE A 1 309 ? -10.117 9.836 15.188 1 80.44 309 ILE A C 1
ATOM 2410 O O . ILE A 1 309 ? -9.281 9.648 16.078 1 80.44 309 ILE A O 1
ATOM 2414 N N . SER A 1 310 ? -10.406 8.914 14.367 1 71.5 310 SER A N 1
ATOM 2415 C CA . SER A 1 310 ? -9.875 7.559 14.492 1 71.5 310 SER A CA 1
ATOM 2416 C C . SER A 1 310 ? -8.758 7.312 13.484 1 71.5 310 SER A C 1
ATOM 2418 O O . SER A 1 310 ? -8.086 6.281 13.539 1 71.5 310 SER A O 1
ATOM 2420 N N . GLU A 1 311 ? -8.445 8.242 12.703 1 73.88 311 GLU A N 1
ATOM 2421 C CA . GLU A 1 311 ? -7.57 8.031 11.555 1 73.88 311 GLU A CA 1
ATOM 2422 C C . GLU A 1 311 ? -6.113 7.895 11.984 1 73.88 311 GLU A C 1
ATOM 2424 O O . GLU A 1 311 ? -5.359 7.113 11.391 1 73.88 311 GLU A O 1
ATOM 2429 N N . PHE A 1 312 ? -5.773 8.688 13.008 1 83 312 PHE A N 1
ATOM 2430 C CA . PHE A 1 312 ? -4.367 8.641 13.391 1 83 312 PHE A CA 1
ATOM 2431 C C . PHE A 1 312 ? -4.156 9.289 14.758 1 83 312 PHE A C 1
ATOM 2433 O O . PHE A 1 312 ? -5.023 10.016 15.242 1 83 312 PHE A O 1
ATOM 2440 N N . SER A 1 313 ? -3.023 9.008 15.312 1 89.56 313 SER A N 1
ATOM 2441 C CA . SER A 1 313 ? -2.412 9.703 16.438 1 89.56 313 SER A CA 1
ATOM 2442 C C . SER A 1 313 ? -0.905 9.836 16.25 1 89.56 313 SER A C 1
ATOM 2444 O O . SER A 1 313 ? -0.313 9.156 15.414 1 89.56 313 SER A O 1
ATOM 2446 N N . VAL A 1 314 ? -0.362 10.773 17.016 1 92.75 314 VAL A N 1
ATOM 2447 C CA . VAL A 1 314 ? 1.083 10.961 16.938 1 92.75 314 VAL A CA 1
ATOM 2448 C C . VAL A 1 314 ? 1.695 10.844 18.344 1 92.75 314 VAL A C 1
ATOM 2450 O O . VAL A 1 314 ? 1.214 11.461 19.297 1 92.75 314 VAL A O 1
ATOM 2453 N N . LEU A 1 315 ? 2.705 10.008 18.406 1 94.94 315 LEU A N 1
ATOM 2454 C CA . LEU A 1 315 ? 3.5 9.922 19.625 1 94.94 315 LEU A CA 1
ATOM 2455 C C . LEU A 1 315 ? 4.711 10.852 19.562 1 94.94 315 LEU A C 1
ATOM 2457 O O . LEU A 1 315 ? 5.348 10.961 18.516 1 94.94 315 LEU A O 1
ATOM 2461 N N . ARG A 1 316 ? 4.945 11.523 20.625 1 96.88 316 ARG A N 1
ATOM 2462 C CA . ARG A 1 316 ? 6.195 12.25 20.828 1 96.88 316 ARG A CA 1
ATOM 2463 C C . ARG A 1 316 ? 6.98 11.688 22 1 96.88 316 ARG A C 1
ATOM 2465 O O . ARG A 1 316 ? 6.508 11.711 23.141 1 96.88 316 ARG A O 1
ATOM 2472 N N . THR A 1 317 ? 8.133 11.141 21.75 1 97.62 317 THR A N 1
ATOM 2473 C CA . THR A 1 317 ? 9.023 10.633 22.781 1 97.62 317 THR A CA 1
ATOM 2474 C C . THR A 1 317 ? 10.25 11.531 22.922 1 97.62 317 THR A C 1
ATOM 2476 O O . THR A 1 317 ? 10.977 11.758 21.953 1 97.62 317 THR A O 1
ATOM 2479 N N . THR A 1 318 ? 10.453 12.023 24.078 1 97.38 318 THR A N 1
ATOM 2480 C CA . THR A 1 318 ? 11.609 12.852 24.391 1 97.38 318 THR A CA 1
ATOM 2481 C C . THR A 1 318 ? 12.461 12.211 25.484 1 97.38 318 THR A C 1
ATOM 2483 O O . THR A 1 318 ? 11.977 11.953 26.578 1 97.38 318 THR A O 1
ATOM 2486 N N . LEU A 1 319 ? 13.695 11.969 25.141 1 97.62 319 LEU A N 1
ATOM 2487 C CA . LEU A 1 319 ? 14.625 11.32 26.062 1 97.62 319 LEU A CA 1
ATOM 2488 C C . LEU A 1 319 ? 15.836 12.211 26.328 1 97.62 319 LEU A C 1
ATOM 2490 O O . LEU A 1 319 ? 16.422 12.75 25.391 1 97.62 319 LEU A O 1
ATOM 2494 N N . GLY A 1 320 ? 16.156 12.391 27.578 1 96.75 320 GLY A N 1
ATOM 2495 C CA . GLY A 1 320 ? 17.438 12.977 27.938 1 96.75 320 GLY A CA 1
ATOM 2496 C C . GLY A 1 320 ? 18.578 11.977 27.875 1 96.75 320 GLY A C 1
ATOM 2497 O O . GLY A 1 320 ? 18.359 10.781 27.656 1 96.75 320 GLY A O 1
ATOM 2498 N N . ALA A 1 321 ? 19.766 12.516 28.078 1 96.25 321 ALA A N 1
ATOM 2499 C CA . ALA A 1 321 ? 20.953 11.656 28.062 1 96.25 321 ALA A CA 1
ATOM 2500 C C . ALA A 1 321 ? 20.812 10.516 29.062 1 96.25 321 ALA A C 1
ATOM 2502 O O . ALA A 1 321 ? 20.484 10.734 30.219 1 96.25 321 ALA A O 1
ATOM 2503 N N . GLY A 1 322 ? 21.047 9.305 28.594 1 96.25 322 GLY A N 1
ATOM 2504 C CA . GLY A 1 322 ? 21.047 8.125 29.453 1 96.25 322 GLY A CA 1
ATOM 2505 C C . GLY A 1 322 ? 19.656 7.574 29.688 1 96.25 322 GLY A C 1
ATOM 2506 O O . GLY A 1 322 ? 19.5 6.539 30.344 1 96.25 322 GLY A O 1
ATOM 2507 N N . GLU A 1 323 ? 18.641 8.195 29.188 1 96.88 323 GLU A N 1
ATOM 2508 C CA . GLU A 1 323 ? 17.266 7.742 29.391 1 96.88 323 GLU A CA 1
ATOM 2509 C C . GLU A 1 323 ? 16.859 6.727 28.328 1 96.88 323 GLU A C 1
ATOM 2511 O O . GLU A 1 323 ? 17.531 6.586 27.297 1 96.88 323 GLU A O 1
ATOM 2516 N N . ASN A 1 324 ? 15.828 5.996 28.641 1 97.56 324 ASN A N 1
ATOM 2517 C CA . ASN A 1 324 ? 15.281 4.996 27.734 1 97.56 324 ASN A CA 1
ATOM 2518 C C . ASN A 1 324 ? 13.75 5.008 27.734 1 97.56 324 ASN A C 1
ATOM 2520 O O . ASN A 1 324 ? 13.133 5.613 28.609 1 97.56 324 ASN A O 1
ATOM 2524 N N . GLU A 1 325 ? 13.188 4.445 26.766 1 98 325 GLU A N 1
ATOM 2525 C CA . GLU A 1 325 ? 11.742 4.27 26.641 1 98 325 GLU A CA 1
ATOM 2526 C C . GLU A 1 325 ? 11.414 3.004 25.859 1 98 325 GLU A C 1
ATOM 2528 O O . GLU A 1 325 ? 12.227 2.531 25.062 1 98 325 GLU A O 1
ATOM 2533 N N . THR A 1 326 ? 10.289 2.426 26.172 1 97.44 326 THR A N 1
ATOM 2534 C CA . THR A 1 326 ? 9.766 1.279 25.438 1 97.44 326 THR A CA 1
ATOM 2535 C C . THR A 1 326 ? 8.359 1.568 24.906 1 97.44 326 THR A C 1
ATOM 2537 O O . THR A 1 326 ? 7.48 1.973 25.672 1 97.44 326 THR A O 1
ATOM 2540 N N . HIS A 1 327 ? 8.203 1.49 23.609 1 96.31 327 HIS A N 1
ATOM 2541 C CA . HIS A 1 327 ? 6.855 1.459 23.047 1 96.31 327 HIS A CA 1
ATOM 2542 C C . HIS A 1 327 ? 6.309 0.035 23 1 96.31 327 HIS A C 1
ATOM 2544 O O . HIS A 1 327 ? 6.938 -0.856 22.422 1 96.31 327 HIS A O 1
ATOM 2550 N N . LYS A 1 328 ? 5.172 -0.17 23.578 1 91.31 328 LYS A N 1
ATOM 2551 C CA . LYS A 1 328 ? 4.512 -1.454 23.359 1 91.31 328 LYS A CA 1
ATOM 2552 C C . LYS A 1 328 ? 4.078 -1.622 21.906 1 91.31 328 LYS A C 1
ATOM 2554 O O . LYS A 1 328 ? 4.113 -0.667 21.125 1 91.31 328 LYS A O 1
ATOM 2559 N N . ALA A 1 329 ? 3.689 -2.791 21.594 1 82.62 329 ALA A N 1
ATOM 2560 C CA . ALA A 1 329 ? 3.223 -3.074 20.234 1 82.62 329 ALA A CA 1
ATOM 2561 C C . ALA A 1 329 ? 2.033 -2.191 19.875 1 82.62 329 ALA A C 1
ATOM 2563 O O . ALA A 1 329 ? 1.105 -2.027 20.672 1 82.62 329 ALA A O 1
ATOM 2564 N N . ILE A 1 330 ? 2.184 -1.537 18.734 1 80.75 330 ILE A N 1
ATOM 2565 C CA . ILE A 1 330 ? 1.082 -0.75 18.188 1 80.75 330 ILE A CA 1
ATOM 2566 C C . ILE A 1 330 ? 0.365 -1.546 17.109 1 80.75 330 ILE A C 1
ATOM 2568 O O . ILE A 1 330 ? 1.008 -2.15 16.25 1 80.75 330 ILE A O 1
ATOM 2572 N N . LEU A 1 331 ? -0.867 -1.551 17.125 1 68.75 331 LEU A N 1
ATOM 2573 C CA . LEU A 1 331 ? -1.669 -2.473 16.328 1 68.75 331 LEU A CA 1
ATOM 2574 C C . LEU A 1 331 ? -1.849 -1.95 14.906 1 68.75 331 LEU A C 1
ATOM 2576 O O . LEU A 1 331 ? -2.65 -2.49 14.141 1 68.75 331 LEU A O 1
ATOM 2580 N N . GLY A 1 332 ? -1.203 -0.961 14.492 1 71.44 332 GLY A N 1
ATOM 2581 C CA . GLY A 1 332 ? -1.151 -0.467 13.125 1 71.44 332 GLY A CA 1
ATOM 2582 C C . GLY A 1 332 ? 0.242 -0.05 12.688 1 71.44 332 GLY A C 1
ATOM 2583 O O . GLY A 1 332 ? 1.152 0.04 13.516 1 71.44 332 GLY A O 1
ATOM 2584 N N . PRO A 1 333 ? 0.372 0.027 11.312 1 74.75 333 PRO A N 1
ATOM 2585 C CA . PRO A 1 333 ? 1.666 0.531 10.852 1 74.75 333 PRO A CA 1
ATOM 2586 C C . PRO A 1 333 ? 1.965 1.941 11.352 1 74.75 333 PRO A C 1
ATOM 2588 O O . PRO A 1 333 ? 1.047 2.672 11.734 1 74.75 333 PRO A O 1
ATOM 2591 N N . SER A 1 334 ? 3.199 2.232 11.422 1 83.94 334 SER A N 1
ATOM 2592 C CA . SER A 1 334 ? 3.576 3.557 11.898 1 83.94 334 SER A CA 1
ATOM 2593 C C . SER A 1 334 ? 4.801 4.086 11.156 1 83.94 334 SER A C 1
ATOM 2595 O O . SER A 1 334 ? 5.555 3.314 10.562 1 83.94 334 SER A O 1
ATOM 2597 N N . LEU A 1 335 ? 4.887 5.391 11.109 1 84.06 335 LEU A N 1
ATOM 2598 C CA . LEU A 1 335 ? 6.059 6.105 10.617 1 84.06 335 LEU A CA 1
ATOM 2599 C C . LEU A 1 335 ? 6.742 6.875 11.742 1 84.06 335 LEU A C 1
ATOM 2601 O O . LEU A 1 335 ? 6.086 7.602 12.492 1 84.06 335 LEU A O 1
ATOM 2605 N N . LEU A 1 336 ? 8.039 6.668 11.836 1 89.31 336 LEU A N 1
ATOM 2606 C CA . LEU A 1 336 ? 8.836 7.258 12.906 1 89.31 336 LEU A CA 1
ATOM 2607 C C . LEU A 1 336 ? 9.93 8.156 12.336 1 89.31 336 LEU A C 1
ATOM 2609 O O . LEU A 1 336 ? 10.594 7.793 11.359 1 89.31 336 LEU A O 1
ATOM 2613 N N . ILE A 1 337 ? 10.07 9.375 12.914 1 89.06 337 ILE A N 1
ATOM 2614 C CA . ILE A 1 337 ? 11.156 10.266 12.508 1 89.06 337 ILE A CA 1
ATOM 2615 C C . ILE A 1 337 ? 11.906 10.758 13.742 1 89.06 337 ILE A C 1
ATOM 2617 O O . ILE A 1 337 ? 11.297 11.062 14.773 1 89.06 337 ILE A O 1
ATOM 2621 N N . VAL A 1 338 ? 13.219 10.773 13.656 1 91.75 338 VAL A N 1
ATOM 2622 C CA . VAL A 1 338 ? 14.055 11.406 14.664 1 91.75 338 VAL A CA 1
ATOM 2623 C C . VAL A 1 338 ? 14.242 12.891 14.336 1 91.75 338 VAL A C 1
ATOM 2625 O O . VAL A 1 338 ? 14.852 13.234 13.32 1 91.75 338 VAL A O 1
ATOM 2628 N N . THR A 1 339 ? 13.727 13.742 15.172 1 91.5 339 THR A N 1
ATOM 2629 C CA . THR A 1 339 ? 13.805 15.164 14.859 1 91.5 339 THR A CA 1
ATOM 2630 C C . THR A 1 339 ? 14.977 15.812 15.586 1 91.5 339 THR A C 1
ATOM 2632 O O . THR A 1 339 ? 15.406 16.906 15.227 1 91.5 339 THR A O 1
ATOM 2635 N N . LYS A 1 340 ? 15.406 15.188 16.641 1 92.88 340 LYS A N 1
ATOM 2636 C CA . LYS A 1 340 ? 16.531 15.703 17.422 1 92.88 340 LYS A CA 1
ATOM 2637 C C . LYS A 1 340 ? 17.344 14.562 18.031 1 92.88 340 LYS A C 1
ATOM 2639 O O . LYS A 1 340 ? 16.766 13.578 18.516 1 92.88 340 LYS A O 1
ATOM 2644 N N . GLY A 1 341 ? 18.672 14.695 17.969 1 94.31 341 GLY A N 1
ATOM 2645 C CA . GLY A 1 341 ? 19.547 13.805 18.719 1 94.31 341 GLY A CA 1
ATOM 2646 C C . GLY A 1 341 ? 19.781 12.484 18 1 94.31 341 GLY A C 1
ATOM 2647 O O . GLY A 1 341 ? 19.797 12.43 16.766 1 94.31 341 GLY A O 1
ATOM 2648 N N . CYS A 1 342 ? 20.234 11.484 18.859 1 94.38 342 CYS A N 1
ATOM 2649 C CA . CYS A 1 342 ? 20.578 10.18 18.312 1 94.38 342 CYS A CA 1
ATOM 2650 C C . CYS A 1 342 ? 20.438 9.086 19.375 1 94.38 342 CYS A C 1
ATOM 2652 O O . CYS A 1 342 ? 20.328 9.383 20.562 1 94.38 342 CYS A O 1
ATOM 2654 N N . GLY A 1 343 ? 20.438 7.895 18.859 1 95.25 343 GLY A N 1
ATOM 2655 C CA . GLY A 1 343 ? 20.328 6.727 19.734 1 95.25 343 GLY A CA 1
ATOM 2656 C C . GLY A 1 343 ? 20.188 5.426 18.953 1 95.25 343 GLY A C 1
ATOM 2657 O O . GLY A 1 343 ? 20.734 5.285 17.859 1 95.25 343 GLY A O 1
ATOM 2658 N N . GLN A 1 344 ? 19.641 4.52 19.703 1 94.94 344 GLN A N 1
ATOM 2659 C CA . GLN A 1 344 ? 19.391 3.209 19.109 1 94.94 344 GLN A CA 1
ATOM 2660 C C . GLN A 1 344 ? 17.953 2.746 19.375 1 94.94 344 GLN A C 1
ATOM 2662 O O . GLN A 1 344 ? 17.359 3.088 20.391 1 94.94 344 GLN A O 1
ATOM 2667 N N . MET A 1 345 ? 17.484 2.039 18.406 1 93.56 345 MET A N 1
ATOM 2668 C CA . MET A 1 345 ? 16.172 1.402 18.5 1 93.56 345 MET A CA 1
ATOM 2669 C C . MET A 1 345 ? 16.297 -0.112 18.375 1 93.56 345 MET A C 1
ATOM 2671 O O . MET A 1 345 ? 16.859 -0.613 17.406 1 93.56 345 MET A O 1
ATOM 2675 N N . LYS A 1 346 ? 15.875 -0.812 19.344 1 91.5 346 LYS A N 1
ATOM 2676 C CA . LYS A 1 346 ? 15.805 -2.27 19.297 1 91.5 346 LYS A CA 1
ATOM 2677 C C . LYS A 1 346 ? 14.391 -2.742 18.984 1 91.5 346 LYS A C 1
ATOM 2679 O O . LYS A 1 346 ? 13.414 -2.129 19.422 1 91.5 346 LYS A O 1
ATOM 2684 N N . PHE A 1 347 ? 14.258 -3.764 18.234 1 85.06 347 PHE A N 1
ATOM 2685 C CA . PHE A 1 347 ? 12.961 -4.34 17.891 1 85.06 347 PHE A CA 1
ATOM 2686 C C . PHE A 1 347 ? 13.047 -5.855 17.797 1 85.06 347 PHE A C 1
ATOM 2688 O O . PHE A 1 347 ? 14.133 -6.43 17.906 1 85.06 347 PHE A O 1
ATOM 2695 N N . PRO A 1 348 ? 11.883 -6.527 17.734 1 73.25 348 PRO A N 1
ATOM 2696 C CA . PRO A 1 348 ? 11.883 -7.988 17.859 1 73.25 348 PRO A CA 1
ATOM 2697 C C . PRO A 1 348 ? 12.859 -8.672 16.906 1 73.25 348 PRO A C 1
ATOM 2699 O O . PRO A 1 348 ? 13.078 -8.195 15.789 1 73.25 348 PRO A O 1
ATOM 2702 N N . GLY A 1 349 ? 13.406 -9.766 17.25 1 65 349 GLY A N 1
ATOM 2703 C CA . GLY A 1 349 ? 14.391 -10.523 16.5 1 65 349 GLY A CA 1
ATOM 2704 C C . GLY A 1 349 ? 15.82 -10.094 16.781 1 65 349 GLY A C 1
ATOM 2705 O O . GLY A 1 349 ? 16.703 -10.266 15.938 1 65 349 GLY A O 1
ATOM 2706 N N . ASN A 1 350 ? 15.977 -9.43 17.891 1 75.06 350 ASN A N 1
ATOM 2707 C CA . ASN A 1 350 ? 17.281 -8.922 18.297 1 75.06 350 ASN A CA 1
ATOM 2708 C C . ASN A 1 350 ? 17.891 -8.008 17.25 1 75.06 350 ASN A C 1
ATOM 2710 O O . ASN A 1 350 ? 19.078 -8.086 16.969 1 75.06 350 ASN A O 1
ATOM 2714 N N . GLN A 1 351 ? 17.062 -7.289 16.672 1 77.06 351 GLN A N 1
ATOM 2715 C CA . GLN A 1 351 ? 17.516 -6.348 15.656 1 77.06 351 GLN A CA 1
ATOM 2716 C C . GLN A 1 351 ? 17.625 -4.934 16.219 1 77.06 351 GLN A C 1
ATOM 2718 O O . GLN A 1 351 ? 16.906 -4.578 17.156 1 77.06 351 GLN A O 1
ATOM 2723 N N . THR A 1 352 ? 18.609 -4.242 15.703 1 87.12 352 THR A N 1
ATOM 2724 C CA . THR A 1 352 ? 18.828 -2.877 16.156 1 87.12 352 THR A CA 1
ATOM 2725 C C . THR A 1 352 ? 19.016 -1.935 14.977 1 87.12 352 THR A C 1
ATOM 2727 O O . THR A 1 352 ? 19.609 -2.312 13.961 1 87.12 352 THR A O 1
ATOM 2730 N N . ALA A 1 353 ? 18.5 -0.79 15.094 1 88 353 ALA A N 1
ATOM 2731 C CA . ALA A 1 353 ? 18.719 0.27 14.117 1 88 353 ALA A CA 1
ATOM 2732 C C . ALA A 1 353 ? 19.312 1.514 14.781 1 88 353 ALA A C 1
ATOM 2734 O O . ALA A 1 353 ? 18.938 1.871 15.891 1 88 353 ALA A O 1
ATOM 2735 N N . GLU A 1 354 ? 20.203 2.145 14.125 1 90.56 354 GLU A N 1
ATOM 2736 C CA . GLU A 1 354 ? 20.719 3.441 14.562 1 90.56 354 GLU A CA 1
ATOM 2737 C C . GLU A 1 354 ? 19.688 4.547 14.32 1 90.56 354 GLU A C 1
ATOM 2739 O O . GLU A 1 354 ? 19.031 4.566 13.281 1 90.56 354 GLU A O 1
ATOM 2744 N N . LEU A 1 355 ? 19.594 5.375 15.32 1 91.81 355 LEU A N 1
ATOM 2745 C CA . LEU A 1 355 ? 18.75 6.559 15.211 1 91.81 355 LEU A CA 1
ATOM 2746 C C . LEU A 1 355 ? 19.594 7.828 15.141 1 91.81 355 LEU A C 1
ATOM 2748 O O . LEU A 1 355 ? 20.484 8.031 15.961 1 91.81 355 LEU A O 1
ATOM 2752 N N . LYS A 1 356 ? 19.344 8.625 14.148 1 90.62 356 LYS A N 1
ATOM 2753 C CA . LYS A 1 356 ? 19.938 9.953 14 1 90.62 356 LYS A CA 1
ATOM 2754 C C . LYS A 1 356 ? 18.922 10.953 13.453 1 90.62 356 LYS A C 1
ATOM 2756 O O . LYS A 1 356 ? 17.953 10.57 12.789 1 90.62 356 LYS A O 1
ATOM 2761 N N . GLU A 1 357 ? 19.203 12.18 13.82 1 90 357 GLU A N 1
ATOM 2762 C CA . GLU A 1 357 ? 18.344 13.234 13.305 1 90 357 GLU A CA 1
ATOM 2763 C C . GLU A 1 357 ? 18.078 13.062 11.812 1 90 357 GLU A C 1
ATOM 2765 O O . GLU A 1 357 ? 19 12.844 11.039 1 90 357 GLU A O 1
ATOM 2770 N N . GLY A 1 358 ? 16.734 13.102 11.477 1 87.56 358 GLY A N 1
ATOM 2771 C CA . GLY A 1 358 ? 16.375 13.016 10.07 1 87.56 358 GLY A CA 1
ATOM 2772 C C . GLY A 1 358 ? 16.047 11.602 9.625 1 87.56 358 GLY A C 1
ATOM 2773 O O . GLY A 1 358 ? 15.445 11.398 8.562 1 87.56 358 GLY A O 1
ATOM 2774 N N . TYR A 1 359 ? 16.5 10.648 10.422 1 87.31 359 TYR A N 1
ATOM 2775 C CA . TYR A 1 359 ? 16.188 9.273 10.055 1 87.31 359 TYR A CA 1
ATOM 2776 C C . TYR A 1 359 ? 14.695 9 10.195 1 87.31 359 TYR A C 1
ATOM 2778 O O . TYR A 1 359 ? 14.07 9.43 11.164 1 87.31 359 TYR A O 1
ATOM 2786 N N . VAL A 1 360 ? 14.141 8.352 9.148 1 86.75 360 VAL A N 1
ATOM 2787 C CA . VAL A 1 360 ? 12.734 7.973 9.117 1 86.75 360 VAL A CA 1
ATOM 2788 C C . VAL A 1 360 ? 12.609 6.457 8.992 1 86.75 360 VAL A C 1
ATOM 2790 O O . VAL A 1 360 ? 13.359 5.824 8.25 1 86.75 360 VAL A O 1
ATOM 2793 N N . PHE A 1 361 ? 11.68 5.895 9.727 1 85.19 361 PHE A N 1
ATOM 2794 C CA . PHE A 1 361 ? 11.453 4.453 9.703 1 85.19 361 PHE A CA 1
ATOM 2795 C C . PHE A 1 361 ? 9.977 4.141 9.5 1 85.19 361 PHE A C 1
ATOM 2797 O O . PHE A 1 361 ? 9.109 4.832 10.047 1 85.19 361 PHE A O 1
ATOM 2804 N N . PHE A 1 362 ? 9.695 3.143 8.703 1 83.12 362 PHE A N 1
ATOM 2805 C CA . PHE A 1 362 ? 8.406 2.457 8.734 1 83.12 362 PHE A CA 1
ATOM 2806 C C . PHE A 1 362 ? 8.438 1.301 9.727 1 83.12 362 PHE A C 1
ATOM 2808 O O . PHE A 1 362 ? 9.375 0.502 9.734 1 83.12 362 PHE A O 1
ATOM 2815 N N . VAL A 1 363 ? 7.488 1.294 10.586 1 81.5 363 VAL A N 1
ATOM 2816 C CA . VAL A 1 363 ? 7.344 0.233 11.578 1 81.5 363 VAL A CA 1
ATOM 2817 C C . VAL A 1 363 ? 6.059 -0.548 11.32 1 81.5 363 VAL A C 1
ATOM 2819 O O . VAL A 1 363 ? 4.969 0.029 11.297 1 81.5 363 VAL A O 1
ATOM 2822 N N . GLY A 1 364 ? 6.164 -1.762 11.164 1 75.12 364 GLY A N 1
ATOM 2823 C CA . GLY A 1 364 ? 5.008 -2.607 10.914 1 75.12 364 GLY A CA 1
ATOM 2824 C C . GLY A 1 364 ? 4.102 -2.758 12.125 1 75.12 364 GLY A C 1
ATOM 2825 O O . GLY A 1 364 ? 4.488 -2.41 13.242 1 75.12 364 GLY A O 1
ATOM 2826 N N . GLN A 1 365 ? 2.959 -3.262 11.883 1 74.25 365 GLN A N 1
ATOM 2827 C CA . GLN A 1 365 ? 1.969 -3.492 12.93 1 74.25 365 GLN A CA 1
ATOM 2828 C C . GLN A 1 365 ? 2.479 -4.496 13.961 1 74.25 365 GLN A C 1
ATOM 2830 O O . GLN A 1 365 ? 3.139 -5.477 13.602 1 74.25 365 GLN A O 1
ATOM 2835 N N . GLY A 1 366 ? 2.162 -4.164 15.203 1 74.56 366 GLY A N 1
ATOM 2836 C CA . GLY A 1 366 ? 2.418 -5.117 16.266 1 74.56 366 GLY A CA 1
ATOM 2837 C C . GLY A 1 366 ? 3.875 -5.164 16.688 1 74.56 366 GLY A C 1
ATOM 2838 O O . GLY A 1 366 ? 4.32 -6.145 17.281 1 74.56 366 GLY A O 1
ATOM 2839 N N . VAL A 1 367 ? 4.676 -4.273 16.328 1 77.25 367 VAL A N 1
ATOM 2840 C CA . VAL A 1 367 ? 6.105 -4.277 16.625 1 77.25 367 VAL A CA 1
ATOM 2841 C C . VAL A 1 367 ? 6.387 -3.383 17.828 1 77.25 367 VAL A C 1
ATOM 2843 O O . VAL A 1 367 ? 6.09 -2.188 17.797 1 77.25 367 VAL A O 1
ATOM 2846 N N . ALA A 1 368 ? 6.887 -3.977 18.828 1 87.5 368 ALA A N 1
ATOM 2847 C CA . ALA A 1 368 ? 7.367 -3.205 19.984 1 87.5 368 ALA A CA 1
ATOM 2848 C C . ALA A 1 368 ? 8.75 -2.619 19.703 1 87.5 368 ALA A C 1
ATOM 2850 O O . ALA A 1 368 ? 9.562 -3.229 19 1 87.5 368 ALA A O 1
ATOM 2851 N N . LEU A 1 369 ? 9.039 -1.467 20.281 1 92.38 369 LEU A N 1
ATOM 2852 C CA . LEU A 1 369 ? 10.312 -0.781 20.062 1 92.38 369 LEU A CA 1
ATOM 2853 C C . LEU A 1 369 ? 10.945 -0.394 21.406 1 92.38 369 LEU A C 1
ATOM 2855 O O . LEU A 1 369 ? 10.25 0.028 22.328 1 92.38 369 LEU A O 1
ATOM 2859 N N . ASP A 1 370 ? 12.227 -0.555 21.469 1 95.38 370 ASP A N 1
ATOM 2860 C CA . ASP A 1 370 ? 13.008 -0.052 22.594 1 95.38 370 ASP A CA 1
ATOM 2861 C C . ASP A 1 370 ? 13.969 1.05 22.141 1 95.38 370 ASP A C 1
ATOM 2863 O O . ASP A 1 370 ? 14.789 0.842 21.25 1 95.38 370 ASP A O 1
ATOM 2867 N N . PHE A 1 371 ? 13.891 2.137 22.844 1 97.12 371 PHE A N 1
ATOM 2868 C CA . PHE A 1 371 ? 14.758 3.27 22.547 1 97.12 371 PHE A CA 1
ATOM 2869 C C . PHE A 1 371 ? 15.789 3.473 23.641 1 97.12 371 PHE A C 1
ATOM 2871 O O . PHE A 1 371 ? 15.469 3.422 24.828 1 97.12 371 PHE A O 1
ATOM 2878 N N . VAL A 1 372 ? 17.016 3.676 23.219 1 96.88 372 VAL A N 1
ATOM 2879 C CA . VAL A 1 372 ? 18.078 4.027 24.141 1 96.88 372 VAL A CA 1
ATOM 2880 C C . VAL A 1 372 ? 18.922 5.156 23.547 1 96.88 372 VAL A C 1
ATOM 2882 O O . VAL A 1 372 ? 19.141 5.207 22.328 1 96.88 372 VAL A O 1
ATOM 2885 N N . THR A 1 373 ? 19.375 6.086 24.375 1 97.06 373 THR A N 1
ATOM 2886 C CA . THR A 1 373 ? 20.234 7.176 23.938 1 97.06 373 THR A CA 1
ATOM 2887 C C . THR A 1 373 ? 21.219 7.574 25.031 1 97.06 373 THR A C 1
ATOM 2889 O O . THR A 1 373 ? 20.875 7.562 26.203 1 97.06 373 THR A O 1
ATOM 2892 N N . ASP A 1 374 ? 22.375 7.906 24.594 1 95.62 374 ASP A N 1
ATOM 2893 C CA . ASP A 1 374 ? 23.391 8.414 25.516 1 95.62 374 ASP A CA 1
ATOM 2894 C C . ASP A 1 374 ? 23.406 9.938 25.516 1 95.62 374 ASP A C 1
ATOM 2896 O O . ASP A 1 374 ? 23.984 10.555 26.406 1 95.62 374 ASP A O 1
ATOM 2900 N N . LYS A 1 375 ? 22.844 10.625 24.578 1 96.31 375 LYS A N 1
ATOM 2901 C CA . LYS A 1 375 ? 23 12.07 24.391 1 96.31 375 LYS A CA 1
ATOM 2902 C C . LYS A 1 375 ? 21.656 12.781 24.438 1 96.31 375 LYS A C 1
ATOM 2904 O O . LYS A 1 375 ? 21.594 14 24.656 1 96.31 375 LYS A O 1
ATOM 2909 N N . GLY A 1 376 ? 20.609 12.078 24.266 1 96.81 376 GLY A N 1
ATOM 2910 C CA . GLY A 1 376 ? 19.281 12.656 24.156 1 96.81 376 GLY A CA 1
ATOM 2911 C C . GLY A 1 376 ? 18.719 12.57 22.75 1 96.81 376 GLY A C 1
ATOM 2912 O O . GLY A 1 376 ? 19.453 12.547 21.766 1 96.81 376 GLY A O 1
ATOM 2913 N N . MET A 1 377 ? 17.375 12.484 22.656 1 95.44 377 MET A N 1
ATOM 2914 C CA . MET A 1 377 ? 16.734 12.43 21.344 1 95.44 377 MET A CA 1
ATOM 2915 C C . MET A 1 377 ? 15.25 12.734 21.438 1 95.44 377 MET A C 1
ATOM 2917 O O . MET A 1 377 ? 14.664 12.648 22.516 1 95.44 377 MET A O 1
ATOM 2921 N N . ALA A 1 378 ? 14.695 13.172 20.344 1 95.69 378 ALA A N 1
ATOM 2922 C CA . ALA A 1 378 ? 13.25 13.336 20.188 1 95.69 378 ALA A CA 1
ATOM 2923 C C . ALA A 1 378 ? 12.75 12.594 18.953 1 95.69 378 ALA A C 1
ATOM 2925 O O . ALA A 1 378 ? 13.328 12.719 17.859 1 95.69 378 ALA A O 1
ATOM 2926 N N . VAL A 1 379 ? 11.758 11.82 19.219 1 95.19 379 VAL A N 1
ATOM 2927 C CA . VAL A 1 379 ? 11.188 10.992 18.156 1 95.19 379 VAL A CA 1
ATOM 2928 C C . VAL A 1 379 ? 9.688 11.234 18.062 1 95.19 379 VAL A C 1
ATOM 2930 O O . VAL A 1 379 ? 9 11.336 19.078 1 95.19 379 VAL A O 1
ATOM 2933 N N . TYR A 1 380 ? 9.234 11.461 16.797 1 93.62 380 TYR A N 1
ATOM 2934 C CA . TYR A 1 380 ? 7.805 11.492 16.516 1 93.62 380 TYR A CA 1
ATOM 2935 C C . TYR A 1 380 ? 7.371 10.25 15.75 1 93.62 380 TYR A C 1
ATOM 2937 O O . TYR A 1 380 ? 8.078 9.781 14.852 1 93.62 380 TYR A O 1
ATOM 2945 N N . ARG A 1 381 ? 6.262 9.688 16.141 1 92.25 381 ARG A N 1
ATOM 2946 C CA . ARG A 1 381 ? 5.75 8.453 15.555 1 92.25 381 ARG A CA 1
ATOM 2947 C C . ARG A 1 381 ? 4.25 8.555 15.281 1 92.25 381 ARG A C 1
ATOM 2949 O O . ARG A 1 381 ? 3.447 8.594 16.219 1 92.25 381 ARG A O 1
ATOM 2956 N N . ALA A 1 382 ? 3.92 8.625 14.047 1 88.25 382 ALA A N 1
ATOM 2957 C CA . ALA A 1 382 ? 2.518 8.648 13.641 1 88.25 382 ALA A CA 1
ATOM 2958 C C . ALA A 1 382 ? 1.995 7.23 13.406 1 88.25 382 ALA A C 1
ATOM 2960 O O . ALA A 1 382 ? 2.68 6.402 12.797 1 88.25 382 ALA A O 1
ATOM 2961 N N . TYR A 1 383 ? 0.829 6.996 13.922 1 84.88 383 TYR A N 1
ATOM 2962 C CA . TYR A 1 383 ? 0.276 5.656 13.773 1 84.88 383 TYR A CA 1
ATOM 2963 C C . TYR A 1 383 ? -1.243 5.703 13.656 1 84.88 383 TYR A C 1
ATOM 2965 O O . TYR A 1 383 ? -1.87 6.699 14.023 1 84.88 383 TYR A O 1
ATOM 2973 N N . ALA A 1 384 ? -1.758 4.68 13.07 1 74.38 384 ALA A N 1
ATOM 2974 C CA . ALA A 1 384 ? -3.203 4.492 12.969 1 74.38 384 ALA A CA 1
ATOM 2975 C C . ALA A 1 384 ? -3.639 3.213 13.68 1 74.38 384 ALA A C 1
ATOM 2977 O O . ALA A 1 384 ? -3.02 2.16 13.508 1 74.38 384 ALA A O 1
ATOM 2978 N N . GLU A 1 385 ? -4.43 3.283 14.602 1 71.19 385 GLU A N 1
ATOM 2979 C CA . GLU A 1 385 ? -4.945 2.113 15.305 1 71.19 385 GLU A CA 1
ATOM 2980 C C . GLU A 1 385 ? -6.457 2.203 15.492 1 71.19 385 GLU A C 1
ATOM 2982 O O . GLU A 1 385 ? -6.996 3.291 15.703 1 71.19 385 GLU A O 1
ATOM 2987 N N . MET B 1 1 ? 11.141 -11.227 2.822 1 40.5 1 MET B N 1
ATOM 2988 C CA . MET B 1 1 ? 10.578 -10.953 4.145 1 40.5 1 MET B CA 1
ATOM 2989 C C . MET B 1 1 ? 10.398 -9.453 4.359 1 40.5 1 MET B C 1
ATOM 2991 O O . MET B 1 1 ? 11.242 -8.656 3.963 1 40.5 1 MET B O 1
ATOM 2995 N N . ALA B 1 2 ? 9.117 -9.227 4.66 1 53.72 2 ALA B N 1
ATOM 2996 C CA . ALA B 1 2 ? 8.992 -7.797 4.938 1 53.72 2 ALA B CA 1
ATOM 2997 C C . ALA B 1 2 ? 9.555 -7.453 6.312 1 53.72 2 ALA B C 1
ATOM 2999 O O . ALA B 1 2 ? 9.18 -8.062 7.316 1 53.72 2 ALA B O 1
ATOM 3000 N N . ASP B 1 3 ? 10.664 -6.859 6.402 1 62.91 3 ASP B N 1
ATOM 3001 C CA . ASP B 1 3 ? 11.25 -6.402 7.656 1 62.91 3 ASP B CA 1
ATOM 3002 C C . ASP B 1 3 ? 10.234 -5.629 8.492 1 62.91 3 ASP B C 1
ATOM 3004 O O . ASP B 1 3 ? 9.422 -4.871 7.953 1 62.91 3 ASP B O 1
ATOM 3008 N N . ALA B 1 4 ? 10.188 -6.008 9.758 1 66.88 4 ALA B N 1
ATOM 3009 C CA . ALA B 1 4 ? 9.266 -5.359 10.68 1 66.88 4 ALA B CA 1
ATOM 3010 C C . ALA B 1 4 ? 9.492 -3.85 10.719 1 66.88 4 ALA B C 1
ATOM 3012 O O . ALA B 1 4 ? 8.562 -3.078 10.961 1 66.88 4 ALA B O 1
ATOM 3013 N N . VAL B 1 5 ? 10.828 -3.545 10.602 1 70.75 5 VAL B N 1
ATOM 3014 C CA . VAL B 1 5 ? 11.234 -2.143 10.609 1 70.75 5 VAL B CA 1
ATOM 3015 C C . VAL B 1 5 ? 12.18 -1.872 9.438 1 70.75 5 VAL B C 1
ATOM 3017 O O . VAL B 1 5 ? 13.125 -2.629 9.203 1 70.75 5 VAL B O 1
ATOM 3020 N N . VAL B 1 6 ? 11.812 -0.861 8.648 1 75.38 6 VAL B N 1
ATOM 3021 C CA . VAL B 1 6 ? 12.695 -0.492 7.543 1 75.38 6 VAL B CA 1
ATOM 3022 C C . VAL B 1 6 ? 12.945 1.015 7.562 1 75.38 6 VAL B C 1
ATOM 3024 O O . VAL B 1 6 ? 12.039 1.796 7.855 1 75.38 6 VAL B O 1
ATOM 3027 N N . GLN B 1 7 ? 14.188 1.414 7.359 1 78.88 7 GLN B N 1
ATOM 3028 C CA . GLN B 1 7 ? 14.508 2.832 7.238 1 78.88 7 GLN B CA 1
ATOM 3029 C C . GLN B 1 7 ? 14.094 3.377 5.875 1 78.88 7 GLN B C 1
ATOM 3031 O O . GLN B 1 7 ? 14.227 2.689 4.859 1 78.88 7 GLN B O 1
ATOM 3036 N N . LEU B 1 8 ? 13.648 4.617 5.852 1 77.69 8 LEU B N 1
ATOM 3037 C CA . LEU B 1 8 ? 13.117 5.203 4.625 1 77.69 8 LEU B CA 1
ATOM 3038 C C . LEU B 1 8 ? 13.984 6.371 4.16 1 77.69 8 LEU B C 1
ATOM 3040 O O . LEU B 1 8 ? 14.609 7.051 4.977 1 77.69 8 LEU B O 1
ATOM 3044 N N . ARG B 1 9 ? 14.086 6.547 2.904 1 82.06 9 ARG B N 1
ATOM 3045 C CA . ARG B 1 9 ? 14.469 7.805 2.266 1 82.06 9 ARG B CA 1
ATOM 3046 C C . ARG B 1 9 ? 13.234 8.555 1.762 1 82.06 9 ARG B C 1
ATOM 3048 O O . ARG B 1 9 ? 12.516 8.062 0.887 1 82.06 9 ARG B O 1
ATOM 3055 N N . CYS B 1 10 ? 13.047 9.719 2.281 1 82.81 10 CYS B N 1
ATOM 3056 C CA . CYS B 1 10 ? 11.82 10.453 2.012 1 82.81 10 CYS B CA 1
ATOM 3057 C C . CYS B 1 10 ? 12.047 11.539 0.964 1 82.81 10 CYS B C 1
ATOM 3059 O O . CYS B 1 10 ? 13.164 12.031 0.812 1 82.81 10 CYS B O 1
ATOM 3061 N N . GLY B 1 11 ? 11.031 11.875 0.262 1 77.31 11 GLY B N 1
ATOM 3062 C CA . GLY B 1 11 ? 11.078 12.969 -0.691 1 77.31 11 GLY B CA 1
ATOM 3063 C C . GLY B 1 11 ? 10.961 14.336 -0.038 1 77.31 11 GLY B C 1
ATOM 3064 O O . GLY B 1 11 ? 10.469 14.453 1.087 1 77.31 11 GLY B O 1
ATOM 3065 N N . VAL B 1 12 ? 11.453 15.383 -0.789 1 84.75 12 VAL B N 1
ATOM 3066 C CA . VAL B 1 12 ? 11.398 16.766 -0.298 1 84.75 12 VAL B CA 1
ATOM 3067 C C . VAL B 1 12 ? 10.773 17.656 -1.363 1 84.75 12 VAL B C 1
ATOM 3069 O O . VAL B 1 12 ? 10.992 17.453 -2.561 1 84.75 12 VAL B O 1
ATOM 3072 N N . LYS B 1 13 ? 9.852 18.531 -0.928 1 81.56 13 LYS B N 1
ATOM 3073 C CA . LYS B 1 13 ? 9.32 19.578 -1.805 1 81.56 13 LYS B CA 1
ATOM 3074 C C . LYS B 1 13 ? 10.039 20.906 -1.589 1 81.56 13 LYS B C 1
ATOM 3076 O O . LYS B 1 13 ? 10.469 21.203 -0.475 1 81.56 13 LYS B O 1
ATOM 3081 N N . ASN B 1 14 ? 10.148 21.625 -2.658 1 87.06 14 ASN B N 1
ATOM 3082 C CA . ASN B 1 14 ? 10.898 22.875 -2.629 1 87.06 14 ASN B CA 1
ATOM 3083 C C . ASN B 1 14 ? 10.039 24.062 -3.074 1 87.06 14 ASN B C 1
ATOM 3085 O O . ASN B 1 14 ? 10.492 24.891 -3.854 1 87.06 14 ASN B O 1
ATOM 3089 N N . ASP B 1 15 ? 8.828 24.062 -2.602 1 82.75 15 ASP B N 1
ATOM 3090 C CA . ASP B 1 15 ? 7.953 25.188 -2.932 1 82.75 15 ASP B CA 1
ATOM 3091 C C . ASP B 1 15 ? 8.508 26.5 -2.393 1 82.75 15 ASP B C 1
ATOM 3093 O O . ASP B 1 15 ? 9.195 26.516 -1.366 1 82.75 15 ASP B O 1
ATOM 3097 N N . ASP B 1 16 ? 8.078 27.562 -2.924 1 85.44 16 ASP B N 1
ATOM 3098 C CA . ASP B 1 16 ? 8.664 28.875 -2.639 1 85.44 16 ASP B CA 1
ATOM 3099 C C . ASP B 1 16 ? 8.203 29.406 -1.279 1 85.44 16 ASP B C 1
ATOM 3101 O O . ASP B 1 16 ? 8.773 30.359 -0.75 1 85.44 16 ASP B O 1
ATOM 3105 N N . TRP B 1 17 ? 7.215 28.781 -0.767 1 84.25 17 TRP B N 1
ATOM 3106 C CA . TRP B 1 17 ? 6.75 29.219 0.546 1 84.25 17 TRP B CA 1
ATOM 3107 C C . TRP B 1 17 ? 7.594 28.609 1.655 1 84.25 17 TRP B C 1
ATOM 3109 O O . TRP B 1 17 ? 7.516 29.016 2.812 1 84.25 17 TRP B O 1
ATOM 3119 N N . GLY B 1 18 ? 8.383 27.656 1.325 1 87.5 18 GLY B N 1
ATOM 3120 C CA . GLY B 1 18 ? 9.25 27.031 2.309 1 87.5 18 GLY B CA 1
ATOM 3121 C C . GLY B 1 18 ? 10.406 27.906 2.734 1 87.5 18 GLY B C 1
ATOM 3122 O O . GLY B 1 18 ? 10.758 28.859 2.037 1 87.5 18 GLY B O 1
ATOM 3123 N N . LYS B 1 19 ? 11 27.578 3.879 1 91.31 19 LYS B N 1
ATOM 3124 C CA . LYS B 1 19 ? 12.203 28.266 4.332 1 91.31 19 LYS B CA 1
ATOM 3125 C C . LYS B 1 19 ? 13.398 27.938 3.438 1 91.31 19 LYS B C 1
ATOM 3127 O O . LYS B 1 19 ? 13.398 26.906 2.756 1 91.31 19 LYS B O 1
ATOM 3132 N N . LYS B 1 20 ? 14.383 28.828 3.516 1 93.06 20 LYS B N 1
ATOM 3133 C CA . LYS B 1 20 ? 15.531 28.672 2.627 1 93.06 20 LYS B CA 1
ATOM 3134 C C . LYS B 1 20 ? 16.688 27.984 3.342 1 93.06 20 LYS B C 1
ATOM 3136 O O . LYS B 1 20 ? 17 28.297 4.492 1 93.06 20 LYS B O 1
ATOM 3141 N N . GLY B 1 21 ? 17.234 27.047 2.613 1 92.19 21 GLY B N 1
ATOM 3142 C CA . GLY B 1 21 ? 18.484 26.438 3.018 1 92.19 21 GLY B CA 1
ATOM 3143 C C . GLY B 1 21 ? 18.469 25.906 4.438 1 92.19 21 GLY B C 1
ATOM 3144 O O . GLY B 1 21 ? 17.547 25.188 4.828 1 92.19 21 GLY B O 1
ATOM 3145 N N . LYS B 1 22 ? 19.453 26.328 5.207 1 90.81 22 LYS B N 1
ATOM 3146 C CA . LYS B 1 22 ? 19.703 25.781 6.539 1 90.81 22 LYS B CA 1
ATOM 3147 C C . LYS B 1 22 ? 18.672 26.297 7.543 1 90.81 22 LYS B C 1
ATOM 3149 O O . LYS B 1 22 ? 18.562 25.75 8.648 1 90.81 22 LYS B O 1
ATOM 3154 N N . ASP B 1 23 ? 17.969 27.297 7.094 1 90.94 23 ASP B N 1
ATOM 3155 C CA . ASP B 1 23 ? 16.953 27.828 7.988 1 90.94 23 ASP B CA 1
ATOM 3156 C C . ASP B 1 23 ? 15.742 26.891 8.055 1 90.94 23 ASP B C 1
ATOM 3158 O O . ASP B 1 23 ? 14.891 27.031 8.938 1 90.94 23 ASP B O 1
ATOM 3162 N N . SER B 1 24 ? 15.688 25.984 7.184 1 89.69 24 SER B N 1
ATOM 3163 C CA . SER B 1 24 ? 14.57 25.047 7.102 1 89.69 24 SER B CA 1
ATOM 3164 C C . SER B 1 24 ? 14.867 23.781 7.887 1 89.69 24 SER B C 1
ATOM 3166 O O . SER B 1 24 ? 15.844 23.078 7.609 1 89.69 24 SER B O 1
ATOM 3168 N N . ILE B 1 25 ? 13.961 23.438 8.719 1 88 25 ILE B N 1
ATOM 3169 C CA . ILE B 1 25 ? 14.102 22.188 9.438 1 88 25 ILE B CA 1
ATOM 3170 C C . ILE B 1 25 ? 13.969 21.016 8.461 1 88 25 ILE B C 1
ATOM 3172 O O . ILE B 1 25 ? 14.586 19.969 8.648 1 88 25 ILE B O 1
ATOM 3176 N N . VAL B 1 26 ? 13.141 21.203 7.469 1 85.62 26 VAL B N 1
ATOM 3177 C CA . VAL B 1 26 ? 12.984 20.188 6.43 1 85.62 26 VAL B CA 1
ATOM 3178 C C . VAL B 1 26 ? 14.336 19.922 5.762 1 85.62 26 VAL B C 1
ATOM 3180 O O . VAL B 1 26 ? 14.727 18.766 5.582 1 85.62 26 VAL B O 1
ATOM 3183 N N . ALA B 1 27 ? 15.023 21.047 5.414 1 87.88 27 ALA B N 1
ATOM 3184 C CA . ALA B 1 27 ? 16.344 20.891 4.812 1 87.88 27 ALA B CA 1
ATOM 3185 C C . ALA B 1 27 ? 17.297 20.141 5.746 1 87.88 27 ALA B C 1
ATOM 3187 O O . ALA B 1 27 ? 18 19.219 5.312 1 87.88 27 ALA B O 1
ATOM 3188 N N . HIS B 1 28 ? 17.234 20.547 6.93 1 89 28 HIS B N 1
ATOM 3189 C CA . HIS B 1 28 ? 18.109 19.969 7.926 1 89 28 HIS B CA 1
ATOM 3190 C C . HIS B 1 28 ? 17.859 18.469 8.078 1 89 28 HIS B C 1
ATOM 3192 O O . HIS B 1 28 ? 18.797 17.672 7.984 1 89 28 HIS B O 1
ATOM 3198 N N . LEU B 1 29 ? 16.688 18.078 8.328 1 86.19 29 LEU B N 1
ATOM 3199 C CA . LEU B 1 29 ? 16.359 16.688 8.578 1 86.19 29 LEU B CA 1
ATOM 3200 C C . LEU B 1 29 ? 16.547 15.844 7.316 1 86.19 29 LEU B C 1
ATOM 3202 O O . LEU B 1 29 ? 17.125 14.758 7.371 1 86.19 29 LEU B O 1
ATOM 3206 N N . TRP B 1 30 ? 16.047 16.359 6.234 1 86.81 30 TRP B N 1
ATOM 3207 C CA . TRP B 1 30 ? 16.125 15.641 4.973 1 86.81 30 TRP B CA 1
ATOM 3208 C C . TRP B 1 30 ? 17.578 15.352 4.605 1 86.81 30 TRP B C 1
ATOM 3210 O O . TRP B 1 30 ? 17.906 14.242 4.168 1 86.81 30 TRP B O 1
ATOM 3220 N N . SER B 1 31 ? 18.438 16.328 4.828 1 89.69 31 SER B N 1
ATOM 3221 C CA . SER B 1 31 ? 19.828 16.219 4.41 1 89.69 31 SER B CA 1
ATOM 3222 C C . SER B 1 31 ? 20.578 15.18 5.242 1 89.69 31 SER B C 1
ATOM 3224 O O . SER B 1 31 ? 21.641 14.719 4.848 1 89.69 31 SER B O 1
ATOM 3226 N N . LYS B 1 32 ? 20.031 14.82 6.336 1 85.88 32 LYS B N 1
ATOM 3227 C CA . LYS B 1 32 ? 20.703 13.906 7.246 1 85.88 32 LYS B CA 1
ATOM 3228 C C . LYS B 1 32 ? 20.484 12.453 6.82 1 85.88 32 LYS B C 1
ATOM 3230 O O . LYS B 1 32 ? 21.203 11.555 7.281 1 85.88 32 LYS B O 1
ATOM 3235 N N . THR B 1 33 ? 19.516 12.203 6.055 1 80.62 33 THR B N 1
ATOM 3236 C CA . THR B 1 33 ? 19.281 10.852 5.547 1 80.62 33 THR B CA 1
ATOM 3237 C C . THR B 1 33 ? 20.391 10.43 4.594 1 80.62 33 THR B C 1
ATOM 3239 O O . THR B 1 33 ? 20.734 11.164 3.66 1 80.62 33 THR B O 1
ATOM 3242 N N . PRO B 1 34 ? 20.969 9.305 4.824 1 77.88 34 PRO B N 1
ATOM 3243 C CA . PRO B 1 34 ? 22.016 8.852 3.908 1 77.88 34 PRO B CA 1
ATOM 3244 C C . PRO B 1 34 ? 21.562 8.812 2.453 1 77.88 34 PRO B C 1
ATOM 3246 O O . PRO B 1 34 ? 20.453 8.344 2.164 1 77.88 34 PRO B O 1
ATOM 3249 N N . GLY B 1 35 ? 22.375 9.344 1.589 1 74 35 GLY B N 1
ATOM 3250 C CA . GLY B 1 35 ? 22.062 9.328 0.169 1 74 35 GLY B CA 1
ATOM 3251 C C . GLY B 1 35 ? 21.484 10.641 -0.327 1 74 35 GLY B C 1
ATOM 3252 O O . GLY B 1 35 ? 21.5 10.914 -1.529 1 74 35 GLY B O 1
ATOM 3253 N N . ASN B 1 36 ? 20.859 11.375 0.623 1 80 36 ASN B N 1
ATOM 3254 C CA . ASN B 1 36 ? 20.344 12.68 0.219 1 80 36 ASN B CA 1
ATOM 3255 C C . ASN B 1 36 ? 21.469 13.688 0.024 1 80 36 ASN B C 1
ATOM 3257 O O . ASN B 1 36 ? 22.516 13.594 0.667 1 80 36 ASN B O 1
ATOM 3261 N N . GLU B 1 37 ? 21.25 14.586 -0.838 1 80.25 37 GLU B N 1
ATOM 3262 C CA . GLU B 1 37 ? 22.234 15.617 -1.133 1 80.25 37 GLU B CA 1
ATOM 3263 C C . GLU B 1 37 ? 22.328 16.641 0.004 1 80.25 37 GLU B C 1
ATOM 3265 O O . GLU B 1 37 ? 21.469 16.672 0.885 1 80.25 37 GLU B O 1
ATOM 3270 N N . GLY B 1 38 ? 23.375 17.375 0.026 1 86.75 38 GLY B N 1
ATOM 3271 C CA . GLY B 1 38 ? 23.5 18.453 0.993 1 86.75 38 GLY B CA 1
ATOM 3272 C C . GLY B 1 38 ? 22.5 19.562 0.789 1 86.75 38 GLY B C 1
ATOM 3273 O O . GLY B 1 38 ? 21.734 19.547 -0.174 1 86.75 38 GLY B O 1
ATOM 3274 N N . ILE B 1 39 ? 22.484 20.469 1.707 1 90.75 39 ILE B N 1
ATOM 3275 C CA . ILE B 1 39 ? 21.547 21.578 1.692 1 90.75 39 ILE B CA 1
ATOM 3276 C C . ILE B 1 39 ? 22.047 22.672 0.749 1 90.75 39 ILE B C 1
ATOM 3278 O O . ILE B 1 39 ? 23.203 23.094 0.847 1 90.75 39 ILE B O 1
ATOM 3282 N N . GLU B 1 40 ? 21.297 23.031 -0.172 1 90.69 40 GLU B N 1
ATOM 3283 C CA . GLU B 1 40 ? 21.594 24.203 -0.999 1 90.69 40 GLU B CA 1
ATOM 3284 C C . GLU B 1 40 ? 21.047 25.484 -0.361 1 90.69 40 GLU B C 1
ATOM 3286 O O . GLU B 1 40 ? 19.828 25.609 -0.17 1 90.69 40 GLU B O 1
ATOM 3291 N N . ASP B 1 41 ? 21.766 26.438 -0.216 1 93.19 41 ASP B N 1
ATOM 3292 C CA . ASP B 1 41 ? 21.438 27.609 0.586 1 93.19 41 ASP B CA 1
ATOM 3293 C C . ASP B 1 41 ? 20.312 28.422 -0.058 1 93.19 41 ASP B C 1
ATOM 3295 O O . ASP B 1 41 ? 19.5 29.047 0.642 1 93.19 41 ASP B O 1
ATOM 3299 N N . SER B 1 42 ? 20.266 28.453 -1.317 1 92.06 42 SER B N 1
ATOM 3300 C CA . SER B 1 42 ? 19.312 29.328 -2.006 1 92.06 42 SER B CA 1
ATOM 3301 C C . SER B 1 42 ? 18 28.594 -2.273 1 92.06 42 SER B C 1
ATOM 3303 O O . SER B 1 42 ? 17 29.219 -2.664 1 92.06 42 SER B O 1
ATOM 3305 N N . LYS B 1 43 ? 18.078 27.406 -2 1 89.19 43 LYS B N 1
ATOM 3306 C CA . LYS B 1 43 ? 16.906 26.578 -2.307 1 89.19 43 LYS B CA 1
ATOM 3307 C C . LYS B 1 43 ? 15.906 26.594 -1.149 1 89.19 43 LYS B C 1
ATOM 3309 O O . LYS B 1 43 ? 16.297 26.562 0.017 1 89.19 43 LYS B O 1
ATOM 3314 N N . HIS B 1 44 ? 14.602 26.641 -1.488 1 91.12 44 HIS B N 1
ATOM 3315 C CA . HIS B 1 44 ? 13.555 26.5 -0.49 1 91.12 44 HIS B CA 1
ATOM 3316 C C . HIS B 1 44 ? 13.305 25.031 -0.166 1 91.12 44 HIS B C 1
ATOM 3318 O O . HIS B 1 44 ? 13.359 24.172 -1.055 1 91.12 44 HIS B O 1
ATOM 3324 N N . TYR B 1 45 ? 13.102 24.75 1.11 1 90 45 TYR B N 1
ATOM 3325 C CA . TYR B 1 45 ? 12.688 23.438 1.582 1 90 45 TYR B CA 1
ATOM 3326 C C . TYR B 1 45 ? 11.375 23.531 2.359 1 90 45 TYR B C 1
ATOM 3328 O O . TYR B 1 45 ? 11.352 24.016 3.49 1 90 45 TYR B O 1
ATOM 3336 N N . SER B 1 46 ? 10.359 23.016 1.736 1 88 46 SER B N 1
ATOM 3337 C CA . SER B 1 46 ? 9.016 23.266 2.26 1 88 46 SER B CA 1
ATOM 3338 C C . SER B 1 46 ? 8.469 22.047 2.994 1 88 46 SER B C 1
ATOM 3340 O O . SER B 1 46 ? 7.969 22.172 4.117 1 88 46 SER B O 1
ATOM 3342 N N . GLU B 1 47 ? 8.586 20.875 2.354 1 86.25 47 GLU B N 1
ATOM 3343 C CA . GLU B 1 47 ? 7.973 19.688 2.928 1 86.25 47 GLU B CA 1
ATOM 3344 C C . GLU B 1 47 ? 8.875 18.469 2.775 1 86.25 47 GLU B C 1
ATOM 3346 O O . GLU B 1 47 ? 9.523 18.281 1.739 1 86.25 47 GLU B O 1
ATOM 3351 N N . MET B 1 48 ? 8.992 17.703 3.879 1 83.31 48 MET B N 1
ATOM 3352 C CA . MET B 1 48 ? 9.516 16.344 3.82 1 83.31 48 MET B CA 1
ATOM 3353 C C . MET B 1 48 ? 8.391 15.328 4 1 83.31 48 MET B C 1
ATOM 3355 O O . MET B 1 48 ? 7.789 15.242 5.074 1 83.31 48 MET B O 1
ATOM 3359 N N . TRP B 1 49 ? 8.086 14.578 2.955 1 76.69 49 TRP B N 1
ATOM 3360 C CA . TRP B 1 49 ? 6.949 13.656 2.926 1 76.69 49 TRP B CA 1
ATOM 3361 C C . TRP B 1 49 ? 7.363 12.266 3.373 1 76.69 49 TRP B C 1
ATOM 3363 O O . TRP B 1 49 ? 8.32 11.688 2.838 1 76.69 49 TRP B O 1
ATOM 3373 N N . MET B 1 50 ? 6.645 11.844 4.352 1 76.19 50 MET B N 1
ATOM 3374 C CA . MET B 1 50 ? 6.855 10.484 4.844 1 76.19 50 MET B CA 1
ATOM 3375 C C . MET B 1 50 ? 5.641 9.609 4.559 1 76.19 50 MET B C 1
ATOM 3377 O O . MET B 1 50 ? 4.512 9.977 4.898 1 76.19 50 MET B O 1
ATOM 3381 N N . GLY B 1 51 ? 5.863 8.547 3.887 1 70.62 51 GLY B N 1
ATOM 3382 C CA . GLY B 1 51 ? 4.742 7.672 3.6 1 70.62 51 GLY B CA 1
ATOM 3383 C C . GLY B 1 51 ? 4.656 7.273 2.137 1 70.62 51 GLY B C 1
ATOM 3384 O O . GLY B 1 51 ? 5.68 7.117 1.47 1 70.62 51 GLY B O 1
ATOM 3385 N N . THR B 1 52 ? 3.35 7.059 1.708 1 68.56 52 THR B N 1
ATOM 3386 C CA . THR B 1 52 ? 3.174 6.445 0.396 1 68.56 52 THR B CA 1
ATOM 3387 C C . THR B 1 52 ? 2.469 7.402 -0.559 1 68.56 52 THR B C 1
ATOM 3389 O O . THR B 1 52 ? 1.915 6.98 -1.575 1 68.56 52 THR B O 1
ATOM 3392 N N . TYR B 1 53 ? 2.479 8.672 -0.174 1 64.06 53 TYR B N 1
ATOM 3393 C CA . TYR B 1 53 ? 1.78 9.609 -1.051 1 64.06 53 TYR B CA 1
ATOM 3394 C C . TYR B 1 53 ? 2.361 9.57 -2.459 1 64.06 53 TYR B C 1
ATOM 3396 O O . TYR B 1 53 ? 3.58 9.617 -2.637 1 64.06 53 TYR B O 1
ATOM 3404 N N . PRO B 1 54 ? 1.512 9.477 -3.451 1 61.62 54 PRO B N 1
ATOM 3405 C CA . PRO B 1 54 ? 1.981 9.211 -4.812 1 61.62 54 PRO B CA 1
ATOM 3406 C C . PRO B 1 54 ? 2.879 10.32 -5.355 1 61.62 54 PRO B C 1
ATOM 3408 O O . PRO B 1 54 ? 3.863 10.039 -6.043 1 61.62 54 PRO B O 1
ATOM 3411 N N . SER B 1 55 ? 2.498 11.609 -5.125 1 62.31 55 SER B N 1
ATOM 3412 C CA . SER B 1 55 ? 3.258 12.711 -5.711 1 62.31 55 SER B CA 1
ATOM 3413 C C . SER B 1 55 ? 4.598 12.891 -5.008 1 62.31 55 SER B C 1
ATOM 3415 O O . SER B 1 55 ? 5.5 13.539 -5.535 1 62.31 55 SER B O 1
ATOM 3417 N N . ASN B 1 56 ? 4.773 12.344 -3.854 1 69.38 56 ASN B N 1
ATOM 3418 C CA . ASN B 1 56 ? 6.008 12.414 -3.078 1 69.38 56 ASN B CA 1
ATOM 3419 C C . ASN B 1 56 ? 6.234 11.148 -2.26 1 69.38 56 ASN B C 1
ATOM 3421 O O . ASN B 1 56 ? 6.164 11.18 -1.029 1 69.38 56 ASN B O 1
ATOM 3425 N N . PRO B 1 57 ? 6.66 10.109 -2.9 1 67.62 57 PRO B N 1
ATOM 3426 C CA . PRO B 1 57 ? 6.746 8.805 -2.234 1 67.62 57 PRO B CA 1
ATOM 3427 C C . PRO B 1 57 ? 8.023 8.641 -1.418 1 67.62 57 PRO B C 1
ATOM 3429 O O . PRO B 1 57 ? 9 9.367 -1.64 1 67.62 57 PRO B O 1
ATOM 3432 N N . SER B 1 58 ? 7.953 7.809 -0.407 1 74.56 58 SER B N 1
ATOM 3433 C CA . SER B 1 58 ? 9.125 7.367 0.34 1 74.56 58 SER B CA 1
ATOM 3434 C C . SER B 1 58 ? 9.695 6.074 -0.235 1 74.56 58 SER B C 1
ATOM 3436 O O . SER B 1 58 ? 8.969 5.301 -0.87 1 74.56 58 SER B O 1
ATOM 3438 N N . TYR B 1 59 ? 11 5.863 -0.026 1 75.62 59 TYR B N 1
ATOM 3439 C CA . TYR B 1 59 ? 11.711 4.684 -0.515 1 75.62 59 TYR B CA 1
ATOM 3440 C C . TYR B 1 59 ? 12.453 3.984 0.619 1 75.62 59 TYR B C 1
ATOM 3442 O O . TYR B 1 59 ? 12.914 4.629 1.562 1 75.62 59 TYR B O 1
ATOM 3450 N N . LEU B 1 60 ? 12.5 2.693 0.498 1 72.31 60 LEU B N 1
ATOM 3451 C CA . LEU B 1 60 ? 13.398 1.997 1.415 1 72.31 60 LEU B CA 1
ATOM 3452 C C . LEU B 1 60 ? 14.844 2.41 1.179 1 72.31 60 LEU B C 1
ATOM 3454 O O . LEU B 1 60 ? 15.32 2.398 0.042 1 72.31 60 LEU B O 1
ATOM 3458 N N . LEU B 1 61 ? 15.445 2.777 2.236 1 74.56 61 LEU B N 1
ATOM 3459 C CA . LEU B 1 61 ? 16.828 3.209 2.113 1 74.56 61 LEU B CA 1
ATOM 3460 C C . LEU B 1 61 ? 17.719 2.066 1.622 1 74.56 61 LEU B C 1
ATOM 3462 O O . LEU B 1 61 ? 18.625 2.281 0.821 1 74.56 61 LEU B O 1
ATOM 3466 N N . SER B 1 62 ? 17.469 0.885 2.076 1 70.06 62 SER B N 1
ATOM 3467 C CA . SER B 1 62 ? 18.328 -0.273 1.83 1 70.06 62 SER B CA 1
ATOM 3468 C C . SER B 1 62 ? 18.234 -0.728 0.377 1 70.06 62 SER B C 1
ATOM 3470 O O . SER B 1 62 ? 19.234 -1.09 -0.23 1 70.06 62 SER B O 1
ATOM 3472 N N . THR B 1 63 ? 16.984 -0.691 -0.211 1 65.56 63 THR B N 1
ATOM 3473 C CA . THR B 1 63 ? 16.797 -1.343 -1.502 1 65.56 63 THR B CA 1
ATOM 3474 C C . THR B 1 63 ? 16.422 -0.323 -2.57 1 65.56 63 THR B C 1
ATOM 3476 O O . THR B 1 63 ? 16.484 -0.615 -3.766 1 65.56 63 THR B O 1
ATOM 3479 N N . GLY B 1 64 ? 15.969 0.87 -2.123 1 75.69 64 GLY B N 1
ATOM 3480 C CA . GLY B 1 64 ? 15.461 1.852 -3.066 1 75.69 64 GLY B CA 1
ATOM 3481 C C . GLY B 1 64 ? 14.047 1.561 -3.525 1 75.69 64 GLY B C 1
ATOM 3482 O O . GLY B 1 64 ? 13.5 2.275 -4.367 1 75.69 64 GLY B O 1
ATOM 3483 N N . GLU B 1 65 ? 13.422 0.584 -2.955 1 68.75 65 GLU B N 1
ATOM 3484 C CA . GLU B 1 65 ? 12.055 0.193 -3.293 1 68.75 65 GLU B CA 1
ATOM 3485 C C . GLU B 1 65 ? 11.047 1.22 -2.787 1 68.75 65 GLU B C 1
ATOM 3487 O O . GLU B 1 65 ? 11.188 1.737 -1.677 1 68.75 65 GLU B O 1
ATOM 3492 N N . HIS B 1 66 ? 9.977 1.479 -3.658 1 74.81 66 HIS B N 1
ATOM 3493 C CA . HIS B 1 66 ? 8.867 2.322 -3.242 1 74.81 66 HIS B CA 1
ATOM 3494 C C . HIS B 1 66 ? 8.141 1.725 -2.045 1 74.81 66 HIS B C 1
ATOM 3496 O O . HIS B 1 66 ? 7.789 0.542 -2.053 1 74.81 66 HIS B O 1
ATOM 3502 N N . LEU B 1 67 ? 7.977 2.527 -0.977 1 71.94 67 LEU B N 1
ATOM 3503 C CA . LEU B 1 67 ? 7.324 2.029 0.23 1 71.94 67 LEU B CA 1
ATOM 3504 C C . LEU B 1 67 ? 5.949 1.458 -0.093 1 71.94 67 LEU B C 1
ATOM 3506 O O . LEU B 1 67 ? 5.566 0.412 0.437 1 71.94 67 LEU B O 1
ATOM 3510 N N . GLY B 1 68 ? 5.16 2.217 -0.893 1 71.44 68 GLY B N 1
ATOM 3511 C CA . GLY B 1 68 ? 3.854 1.721 -1.295 1 71.44 68 GLY B CA 1
ATOM 3512 C C . GLY B 1 68 ? 3.902 0.326 -1.891 1 71.44 68 GLY B C 1
ATOM 3513 O O . GLY B 1 68 ? 3.041 -0.508 -1.604 1 71.44 68 GLY B O 1
ATOM 3514 N N . GLU B 1 69 ? 4.859 0.108 -2.727 1 66.88 69 GLU B N 1
ATOM 3515 C CA . GLU B 1 69 ? 5.035 -1.208 -3.334 1 66.88 69 GLU B CA 1
ATOM 3516 C C . GLU B 1 69 ? 5.477 -2.238 -2.301 1 66.88 69 GLU B C 1
ATOM 3518 O O . GLU B 1 69 ? 5.047 -3.393 -2.342 1 66.88 69 GLU B O 1
ATOM 3523 N N . TYR B 1 70 ? 6.352 -1.778 -1.521 1 64.94 70 TYR B N 1
ATOM 3524 C CA . TYR B 1 70 ? 6.82 -2.629 -0.434 1 64.94 70 TYR B CA 1
ATOM 3525 C C . TYR B 1 70 ? 5.656 -3.137 0.406 1 64.94 70 TYR B C 1
ATOM 3527 O O . TYR B 1 70 ? 5.668 -4.281 0.866 1 64.94 70 TYR B O 1
ATOM 3535 N N . LEU B 1 71 ? 4.691 -2.268 0.541 1 67.19 71 LEU B N 1
ATOM 3536 C CA . LEU B 1 71 ? 3.559 -2.584 1.404 1 67.19 71 LEU B CA 1
ATOM 3537 C C . LEU B 1 71 ? 2.586 -3.523 0.702 1 67.19 71 LEU B C 1
ATOM 3539 O O . LEU B 1 71 ? 1.745 -4.152 1.351 1 67.19 71 LEU B O 1
ATOM 3543 N N . LYS B 1 72 ? 2.768 -3.648 -0.628 1 61.94 72 LYS B N 1
ATOM 3544 C CA . LYS B 1 72 ? 1.798 -4.402 -1.418 1 61.94 72 LYS B CA 1
ATOM 3545 C C . LYS B 1 72 ? 2.314 -5.801 -1.735 1 61.94 72 LYS B C 1
ATOM 3547 O O . LYS B 1 72 ? 1.654 -6.566 -2.439 1 61.94 72 LYS B O 1
ATOM 3552 N N . LYS B 1 73 ? 3.494 -6.262 -1.578 1 58.09 73 LYS B N 1
ATOM 3553 C CA . LYS B 1 73 ? 4.238 -7.398 -2.109 1 58.09 73 LYS B CA 1
ATOM 3554 C C . LYS B 1 73 ? 3.516 -8.711 -1.818 1 58.09 73 LYS B C 1
ATOM 3556 O O . LYS B 1 73 ? 4.051 -9.789 -2.072 1 58.09 73 LYS B O 1
ATOM 3561 N N . HIS B 1 74 ? 2.254 -8.805 -1.654 1 58.81 74 HIS B N 1
ATOM 3562 C CA . HIS B 1 74 ? 1.878 -10.188 -1.393 1 58.81 74 HIS B CA 1
ATOM 3563 C C . HIS B 1 74 ? 0.599 -10.562 -2.135 1 58.81 74 HIS B C 1
ATOM 3565 O O . HIS B 1 74 ? -0.416 -10.883 -1.511 1 58.81 74 HIS B O 1
ATOM 3571 N N . PRO B 1 75 ? 0.928 -10.664 -3.52 1 58.38 75 PRO B N 1
ATOM 3572 C CA . PRO B 1 75 ? -0.317 -11.094 -4.16 1 58.38 75 PRO B CA 1
ATOM 3573 C C . PRO B 1 75 ? -0.52 -12.602 -4.094 1 58.38 75 PRO B C 1
ATOM 3575 O O . PRO B 1 75 ? 0.453 -13.359 -4.117 1 58.38 75 PRO B O 1
ATOM 3578 N N . GLU B 1 76 ? -1.584 -13.086 -3.654 1 70.25 76 GLU B N 1
ATOM 3579 C CA . GLU B 1 76 ? -2.051 -14.469 -3.725 1 70.25 76 GLU B CA 1
ATOM 3580 C C . GLU B 1 76 ? -3.256 -14.594 -4.652 1 70.25 76 GLU B C 1
ATOM 3582 O O . GLU B 1 76 ? -4.051 -13.664 -4.781 1 70.25 76 GLU B O 1
ATOM 3587 N N . LEU B 1 77 ? -3.213 -15.742 -5.434 1 72.94 77 LEU B N 1
ATOM 3588 C CA . LEU B 1 77 ? -4.293 -16 -6.379 1 72.94 77 LEU B CA 1
ATOM 3589 C C . LEU B 1 77 ? -4.848 -17.422 -6.191 1 72.94 77 LEU B C 1
ATOM 3591 O O . LEU B 1 77 ? -4.141 -18.297 -5.715 1 72.94 77 LEU B O 1
ATOM 3595 N N . ILE B 1 78 ? -6.098 -17.578 -6.434 1 62.5 78 ILE B N 1
ATOM 3596 C CA . ILE B 1 78 ? -6.703 -18.859 -6.754 1 62.5 78 ILE B CA 1
ATOM 3597 C C . ILE B 1 78 ? -6.957 -18.953 -8.258 1 62.5 78 ILE B C 1
ATOM 3599 O O . ILE B 1 78 ? -7.523 -18.031 -8.852 1 62.5 78 ILE B O 1
ATOM 3603 N N . LEU B 1 79 ? -6.508 -20.016 -8.852 1 79.81 79 LEU B N 1
ATOM 3604 C CA . LEU B 1 79 ? -6.688 -20.219 -10.289 1 79.81 79 LEU B CA 1
ATOM 3605 C C . LEU B 1 79 ? -7.52 -21.469 -10.555 1 79.81 79 LEU B C 1
ATOM 3607 O O . LEU B 1 79 ? -7.418 -22.453 -9.82 1 79.81 79 LEU B O 1
ATOM 3611 N N . SER B 1 80 ? -8.312 -21.359 -11.5 1 85.19 80 SER B N 1
ATOM 3612 C CA . SER B 1 80 ? -9.07 -22.469 -12.07 1 85.19 80 SER B CA 1
ATOM 3613 C C . SER B 1 80 ? -8.961 -22.484 -13.594 1 85.19 80 SER B C 1
ATOM 3615 O O . SER B 1 80 ? -9.398 -21.547 -14.266 1 85.19 80 SER B O 1
ATOM 3617 N N . PHE B 1 81 ? -8.414 -23.516 -14.141 1 82.25 81 PHE B N 1
ATOM 3618 C CA . PHE B 1 81 ? -8.148 -23.531 -15.57 1 82.25 81 PHE B CA 1
ATOM 3619 C C . PHE B 1 81 ? -8.508 -24.875 -16.172 1 82.25 81 PHE B C 1
ATOM 3621 O O . PHE B 1 81 ? -8.312 -25.922 -15.547 1 82.25 81 PHE B O 1
ATOM 3628 N N . SER B 1 82 ? -9.055 -24.797 -17.359 1 85.38 82 SER B N 1
ATOM 3629 C CA . SER B 1 82 ? -9.5 -25.984 -18.078 1 85.38 82 SER B CA 1
ATOM 3630 C C . SER B 1 82 ? -8.742 -26.141 -19.406 1 85.38 82 SER B C 1
ATOM 3632 O O . SER B 1 82 ? -8.992 -27.078 -20.156 1 85.38 82 SER B O 1
ATOM 3634 N N . LYS B 1 83 ? -7.918 -25.219 -19.656 1 86.81 83 LYS B N 1
ATOM 3635 C CA . LYS B 1 83 ? -7.059 -25.234 -20.844 1 86.81 83 LYS B CA 1
ATOM 3636 C C . LYS B 1 83 ? -5.613 -24.906 -20.469 1 86.81 83 LYS B C 1
ATOM 3638 O O . LYS B 1 83 ? -5.363 -24.203 -19.484 1 86.81 83 LYS B O 1
ATOM 3643 N N . ALA B 1 84 ? -4.793 -25.422 -21.328 1 87.44 84 ALA B N 1
ATOM 3644 C CA . ALA B 1 84 ? -3.373 -25.172 -21.094 1 87.44 84 ALA B CA 1
ATOM 3645 C C . ALA B 1 84 ? -3.055 -23.688 -21.141 1 87.44 84 ALA B C 1
ATOM 3647 O O . ALA B 1 84 ? -3.502 -22.984 -22.062 1 87.44 84 ALA B O 1
ATOM 3648 N N . LEU B 1 85 ? -2.373 -23.266 -20.141 1 89.25 85 LEU B N 1
ATOM 3649 C CA . LEU B 1 85 ? -1.804 -21.922 -20.156 1 89.25 85 LEU B CA 1
ATOM 3650 C C . LEU B 1 85 ? -0.532 -21.875 -21 1 89.25 85 LEU B C 1
ATOM 3652 O O . LEU B 1 85 ? 0.059 -22.922 -21.281 1 89.25 85 LEU B O 1
ATOM 3656 N N . PRO B 1 86 ? -0.134 -20.734 -21.438 1 90.44 86 PRO B N 1
ATOM 3657 C CA . PRO B 1 86 ? 1.034 -20.641 -22.312 1 90.44 86 PRO B CA 1
ATOM 3658 C C . PRO B 1 86 ? 2.283 -21.266 -21.703 1 90.44 86 PRO B C 1
ATOM 3660 O O . PRO B 1 86 ? 2.432 -21.297 -20.484 1 90.44 86 PRO B O 1
ATOM 3663 N N . LEU B 1 87 ? 3.035 -21.812 -22.625 1 94.44 87 LEU B N 1
ATOM 3664 C CA . LEU B 1 87 ? 4.41 -22.141 -22.25 1 94.44 87 LEU B CA 1
ATOM 3665 C C . LEU B 1 87 ? 5.199 -20.875 -21.953 1 94.44 87 LEU B C 1
ATOM 3667 O O . LEU B 1 87 ? 5.473 -20.062 -22.844 1 94.44 87 LEU B O 1
ATOM 3671 N N . GLN B 1 88 ? 5.574 -20.766 -20.672 1 94 88 GLN B N 1
ATOM 3672 C CA . GLN B 1 88 ? 6.039 -19.438 -20.281 1 94 88 GLN B CA 1
ATOM 3673 C C . GLN B 1 88 ? 7.219 -19.531 -19.312 1 94 88 GLN B C 1
ATOM 3675 O O . GLN B 1 88 ? 7.465 -20.578 -18.719 1 94 88 GLN B O 1
ATOM 3680 N N . ILE B 1 89 ? 7.977 -18.453 -19.297 1 94.06 89 ILE B N 1
ATOM 3681 C CA . ILE B 1 89 ? 9.047 -18.219 -18.344 1 94.06 89 ILE B CA 1
ATOM 3682 C C . ILE B 1 89 ? 8.914 -16.828 -17.734 1 94.06 89 ILE B C 1
ATOM 3684 O O . ILE B 1 89 ? 8.461 -15.891 -18.406 1 94.06 89 ILE B O 1
ATOM 3688 N N . HIS B 1 90 ? 9.188 -16.766 -16.453 1 92.81 90 HIS B N 1
ATOM 3689 C CA . HIS B 1 90 ? 9.391 -15.477 -15.812 1 92.81 90 HIS B CA 1
ATOM 3690 C C . HIS B 1 90 ? 10.875 -15.164 -15.648 1 92.81 90 HIS B C 1
ATOM 3692 O O . HIS B 1 90 ? 11.609 -15.93 -15.016 1 92.81 90 HIS B O 1
ATOM 3698 N N . PRO B 1 91 ? 11.297 -14.07 -16.219 1 93.62 91 PRO B N 1
ATOM 3699 C CA . PRO B 1 91 ? 12.734 -13.789 -16.203 1 93.62 91 PRO B CA 1
ATOM 3700 C C . PRO B 1 91 ? 13.281 -13.57 -14.797 1 93.62 91 PRO B C 1
ATOM 3702 O O . PRO B 1 91 ? 12.539 -13.156 -13.906 1 93.62 91 PRO B O 1
ATOM 3705 N N . ASP B 1 92 ? 14.57 -13.844 -14.672 1 90.75 92 ASP B N 1
ATOM 3706 C CA . ASP B 1 92 ? 15.234 -13.516 -13.414 1 90.75 92 ASP B CA 1
ATOM 3707 C C . ASP B 1 92 ? 15.469 -12.016 -13.297 1 90.75 92 ASP B C 1
ATOM 3709 O O . ASP B 1 92 ? 15.117 -11.25 -14.195 1 90.75 92 ASP B O 1
ATOM 3713 N N . LEU B 1 93 ? 16.047 -11.586 -12.195 1 86.62 93 LEU B N 1
ATOM 3714 C CA . LEU B 1 93 ? 16.188 -10.172 -11.891 1 86.62 93 LEU B CA 1
ATOM 3715 C C . LEU B 1 93 ? 17.047 -9.477 -12.945 1 86.62 93 LEU B C 1
ATOM 3717 O O . LEU B 1 93 ? 16.703 -8.375 -13.398 1 86.62 93 LEU B O 1
ATOM 3721 N N . LYS B 1 94 ? 18.141 -10.133 -13.32 1 90.88 94 LYS B N 1
ATOM 3722 C CA . LYS B 1 94 ? 19.047 -9.539 -14.289 1 90.88 94 LYS B CA 1
ATOM 3723 C C . LYS B 1 94 ? 18.359 -9.328 -15.633 1 90.88 94 LYS B C 1
ATOM 3725 O O . LYS B 1 94 ? 18.406 -8.234 -16.203 1 90.88 94 LYS B O 1
ATOM 3730 N N . LEU B 1 95 ? 17.797 -10.32 -16.094 1 92.25 95 LEU B N 1
ATOM 3731 C CA . LEU B 1 95 ? 17.109 -10.234 -17.391 1 92.25 95 LEU B CA 1
ATOM 3732 C C . LEU B 1 95 ? 15.922 -9.281 -17.312 1 92.25 95 LEU B C 1
ATOM 3734 O O . LEU B 1 95 ? 15.664 -8.523 -18.25 1 92.25 95 LEU B O 1
ATOM 3738 N N . ALA B 1 96 ? 15.203 -9.32 -16.25 1 91.38 96 ALA B N 1
ATOM 3739 C CA . ALA B 1 96 ? 14.062 -8.43 -16.078 1 91.38 96 ALA B CA 1
ATOM 3740 C C . ALA B 1 96 ? 14.492 -6.969 -16.141 1 91.38 96 ALA B C 1
ATOM 3742 O O . ALA B 1 96 ? 13.828 -6.152 -16.797 1 91.38 96 ALA B O 1
ATOM 3743 N N . ALA B 1 97 ? 15.523 -6.684 -15.484 1 88.88 97 ALA B N 1
ATOM 3744 C CA . ALA B 1 97 ? 16.047 -5.32 -15.508 1 88.88 97 ALA B CA 1
ATOM 3745 C C . ALA B 1 97 ? 16.406 -4.898 -16.938 1 88.88 97 ALA B C 1
ATOM 3747 O O . ALA B 1 97 ? 16.094 -3.783 -17.359 1 88.88 97 ALA B O 1
ATOM 3748 N N . GLN B 1 98 ? 17.078 -5.773 -17.578 1 91.5 98 GLN B N 1
ATOM 3749 C CA . GLN B 1 98 ? 17.453 -5.512 -18.953 1 91.5 98 GLN B CA 1
ATOM 3750 C C . GLN B 1 98 ? 16.234 -5.301 -19.844 1 91.5 98 GLN B C 1
ATOM 3752 O O . GLN B 1 98 ? 16.172 -4.352 -20.625 1 91.5 98 GLN B O 1
ATOM 3757 N N . LEU B 1 99 ? 15.289 -6.18 -19.734 1 91.94 99 LEU B N 1
ATOM 3758 C CA . LEU B 1 99 ? 14.086 -6.117 -20.562 1 91.94 99 LEU B CA 1
ATOM 3759 C C . LEU B 1 99 ? 13.273 -4.867 -20.25 1 91.94 99 LEU B C 1
ATOM 3761 O O . LEU B 1 99 ? 12.703 -4.25 -21.141 1 91.94 99 LEU B O 1
ATOM 3765 N N . HIS B 1 100 ? 13.25 -4.539 -19 1 90.19 100 HIS B N 1
ATOM 3766 C CA . HIS B 1 100 ? 12.539 -3.33 -18.609 1 90.19 100 HIS B CA 1
ATOM 3767 C C . HIS B 1 100 ? 13.18 -2.09 -19.219 1 90.19 100 HIS B C 1
ATOM 3769 O O . HIS B 1 100 ? 12.484 -1.147 -19.594 1 90.19 100 HIS B O 1
ATOM 3775 N N . LYS B 1 101 ? 14.398 -2.035 -19.219 1 89 101 LYS B N 1
ATOM 3776 C CA . LYS B 1 101 ? 15.133 -0.928 -19.812 1 89 101 LYS B CA 1
ATOM 3777 C C . LYS B 1 101 ? 14.875 -0.842 -21.312 1 89 101 LYS B C 1
ATOM 3779 O O . LYS B 1 101 ? 14.68 0.248 -21.859 1 89 101 LYS B O 1
ATOM 3784 N N . GLU B 1 102 ? 14.852 -1.9 -22 1 90.88 102 GLU B N 1
ATOM 3785 C CA . GLU B 1 102 ? 14.758 -1.953 -23.453 1 90.88 102 GLU B CA 1
ATOM 3786 C C . GLU B 1 102 ? 13.305 -1.855 -23.906 1 90.88 102 GLU B C 1
ATOM 3788 O O . GLU B 1 102 ? 13.016 -1.252 -24.953 1 90.88 102 GLU B O 1
ATOM 3793 N N . HIS B 1 103 ? 12.43 -2.568 -23.203 1 91.31 103 HIS B N 1
ATOM 3794 C CA . HIS B 1 103 ? 11.023 -2.65 -23.578 1 91.31 103 HIS B CA 1
ATOM 3795 C C . HIS B 1 103 ? 10.117 -2.41 -22.391 1 91.31 103 HIS B C 1
ATOM 3797 O O . HIS B 1 103 ? 9.328 -3.283 -22.016 1 91.31 103 HIS B O 1
ATOM 3803 N N . PRO B 1 104 ? 10.07 -1.246 -21.812 1 86.75 104 PRO B N 1
ATOM 3804 C CA . PRO B 1 104 ? 9.305 -0.979 -20.594 1 86.75 104 PRO B CA 1
ATOM 3805 C C . PRO B 1 104 ? 7.801 -1.113 -20.797 1 86.75 104 PRO B C 1
ATOM 3807 O O . PRO B 1 104 ? 7.062 -1.351 -19.844 1 86.75 104 PRO B O 1
ATOM 3810 N N . GLU B 1 105 ? 7.336 -0.98 -22.016 1 81.25 105 GLU B N 1
ATOM 3811 C CA . GLU B 1 105 ? 5.906 -1.086 -22.281 1 81.25 105 GLU B CA 1
ATOM 3812 C C . GLU B 1 105 ? 5.418 -2.521 -22.109 1 81.25 105 GLU B C 1
ATOM 3814 O O . GLU B 1 105 ? 4.273 -2.752 -21.719 1 81.25 105 GLU B O 1
ATOM 3819 N N . LYS B 1 106 ? 6.305 -3.447 -22.344 1 86.81 106 LYS B N 1
ATOM 3820 C CA . LYS B 1 106 ? 5.938 -4.859 -22.266 1 86.81 106 LYS B CA 1
ATOM 3821 C C . LYS B 1 106 ? 6.34 -5.453 -20.906 1 86.81 106 LYS B C 1
ATOM 3823 O O . LYS B 1 106 ? 5.625 -6.285 -20.359 1 86.81 106 LYS B O 1
ATOM 3828 N N . PHE B 1 107 ? 7.539 -5.047 -20.594 1 90.31 107 PHE B N 1
ATOM 3829 C CA . PHE B 1 107 ? 8.062 -5.48 -19.312 1 90.31 107 PHE B CA 1
ATOM 3830 C C . PHE B 1 107 ? 8.07 -4.328 -18.312 1 90.31 107 PHE B C 1
ATOM 3832 O O . PHE B 1 107 ? 9.047 -3.578 -18.219 1 90.31 107 PHE B O 1
ATOM 3839 N N . GLY B 1 108 ? 7.035 -4.297 -17.469 1 80 108 GLY B N 1
ATOM 3840 C CA . GLY B 1 108 ? 6.672 -3.104 -16.719 1 80 108 GLY B CA 1
ATOM 3841 C C . GLY B 1 108 ? 7.477 -2.926 -15.453 1 80 108 GLY B C 1
ATOM 3842 O O . GLY B 1 108 ? 7.426 -1.87 -14.82 1 80 108 GLY B O 1
ATOM 3843 N N . ASP B 1 109 ? 8.25 -3.945 -15.062 1 79.75 109 ASP B N 1
ATOM 3844 C CA . ASP B 1 109 ? 9.039 -3.846 -13.844 1 79.75 109 ASP B CA 1
ATOM 3845 C C . ASP B 1 109 ? 10.352 -4.621 -13.969 1 79.75 109 ASP B C 1
ATOM 3847 O O . ASP B 1 109 ? 10.625 -5.227 -15.008 1 79.75 109 ASP B O 1
ATOM 3851 N N . THR B 1 110 ? 11.172 -4.52 -12.938 1 86.31 110 THR B N 1
ATOM 3852 C CA . THR B 1 110 ? 12.492 -5.133 -13 1 86.31 110 THR B CA 1
ATOM 3853 C C . THR B 1 110 ? 12.555 -6.383 -12.133 1 86.31 110 THR B C 1
ATOM 3855 O O . THR B 1 110 ? 13.641 -6.84 -11.766 1 86.31 110 THR B O 1
ATOM 3858 N N . MET B 1 111 ? 11.445 -6.883 -11.789 1 81.5 111 MET B N 1
ATOM 3859 C CA . MET B 1 111 ? 11.406 -7.914 -10.758 1 81.5 111 MET B CA 1
ATOM 3860 C C . MET B 1 111 ? 11.266 -9.305 -11.375 1 81.5 111 MET B C 1
ATOM 3862 O O . MET B 1 111 ? 10.703 -9.445 -12.461 1 81.5 111 MET B O 1
ATOM 3866 N N . HIS B 1 112 ? 11.812 -10.312 -10.664 1 86.25 112 HIS B N 1
ATOM 3867 C CA . HIS B 1 112 ? 11.492 -11.703 -10.977 1 86.25 112 HIS B CA 1
ATOM 3868 C C . HIS B 1 112 ? 10.133 -12.094 -10.406 1 86.25 112 HIS B C 1
ATOM 3870 O O . HIS B 1 112 ? 9.516 -11.32 -9.672 1 86.25 112 HIS B O 1
ATOM 3876 N N . LYS B 1 113 ? 9.727 -13.312 -10.789 1 88.12 113 LYS B N 1
ATOM 3877 C CA . LYS B 1 113 ? 8.398 -13.766 -10.359 1 88.12 113 LYS B CA 1
ATOM 3878 C C . LYS B 1 113 ? 8.406 -15.25 -10.031 1 88.12 113 LYS B C 1
ATOM 3880 O O . LYS B 1 113 ? 7.672 -16.031 -10.648 1 88.12 113 LYS B O 1
ATOM 3885 N N . PRO B 1 114 ? 9.234 -15.633 -9.047 1 88.69 114 PRO B N 1
ATOM 3886 C CA . PRO B 1 114 ? 9.047 -17.016 -8.578 1 88.69 114 PRO B CA 1
ATOM 3887 C C . PRO B 1 114 ? 7.633 -17.266 -8.062 1 88.69 114 PRO B C 1
ATOM 3889 O O . PRO B 1 114 ? 6.992 -16.359 -7.527 1 88.69 114 PRO B O 1
ATOM 3892 N N . GLU B 1 115 ? 7.203 -18.562 -8.281 1 90.88 115 GLU B N 1
ATOM 3893 C CA . GLU B 1 115 ? 5.836 -18.844 -7.848 1 90.88 115 GLU B CA 1
ATOM 3894 C C . GLU B 1 115 ? 5.703 -20.281 -7.348 1 90.88 115 GLU B C 1
ATOM 3896 O O . GLU B 1 115 ? 6.535 -21.125 -7.66 1 90.88 115 GLU B O 1
ATOM 3901 N N . ILE B 1 116 ? 4.75 -20.469 -6.508 1 93.69 116 ILE B N 1
ATOM 3902 C CA . ILE B 1 116 ? 4.363 -21.828 -6.113 1 93.69 116 ILE B CA 1
ATOM 3903 C C . ILE B 1 116 ? 2.895 -22.062 -6.461 1 93.69 116 ILE B C 1
ATOM 3905 O O . ILE B 1 116 ? 2.107 -21.109 -6.539 1 93.69 116 ILE B O 1
ATOM 3909 N N . ALA B 1 117 ? 2.59 -23.266 -6.719 1 95 117 ALA B N 1
ATOM 3910 C CA . ALA B 1 117 ? 1.22 -23.688 -6.977 1 95 117 ALA B CA 1
ATOM 3911 C C . ALA B 1 117 ? 0.846 -24.875 -6.094 1 95 117 ALA B C 1
ATOM 3913 O O . ALA B 1 117 ? 1.526 -25.906 -6.105 1 95 117 ALA B O 1
ATOM 3914 N N . ILE B 1 118 ? -0.164 -24.734 -5.344 1 95.62 118 ILE B N 1
ATOM 3915 C CA . ILE B 1 118 ? -0.682 -25.797 -4.488 1 95.62 118 ILE B CA 1
ATOM 3916 C C . ILE B 1 118 ? -2.004 -26.312 -5.051 1 95.62 118 ILE B C 1
ATOM 3918 O O . ILE B 1 118 ? -2.961 -25.547 -5.203 1 95.62 118 ILE B O 1
ATOM 3922 N N . ALA B 1 119 ? -2.045 -27.578 -5.258 1 96.12 119 ALA B N 1
ATOM 3923 C CA . ALA B 1 119 ? -3.217 -28.172 -5.895 1 96.12 119 ALA B CA 1
ATOM 3924 C C . ALA B 1 119 ? -4.41 -28.188 -4.945 1 96.12 119 ALA B C 1
ATOM 3926 O O . ALA B 1 119 ? -4.285 -28.578 -3.785 1 96.12 119 ALA B O 1
ATOM 3927 N N . LEU B 1 120 ? -5.527 -27.734 -5.438 1 93.06 120 LEU B N 1
ATOM 3928 C CA . LEU B 1 120 ? -6.793 -27.859 -4.727 1 93.06 120 LEU B CA 1
ATOM 3929 C C . LEU B 1 120 ? -7.613 -29.031 -5.27 1 93.06 120 LE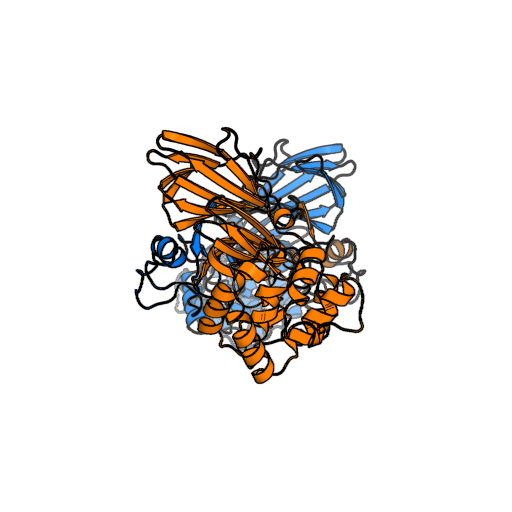U B C 1
ATOM 3931 O O . LEU B 1 120 ? -8.555 -29.484 -4.617 1 93.06 120 LEU B O 1
ATOM 3935 N N . SER B 1 121 ? -7.344 -29.453 -6.496 1 92.56 121 SER B N 1
ATOM 3936 C CA . SER B 1 121 ? -7.895 -30.609 -7.203 1 92.56 121 SER B CA 1
ATOM 3937 C C . SER B 1 121 ? -6.816 -31.328 -8 1 92.56 121 SER B C 1
ATOM 3939 O O . SER B 1 121 ? -5.625 -31.109 -7.793 1 92.56 121 SER B O 1
ATOM 3941 N N . LYS B 1 122 ? -7.336 -32.25 -8.758 1 95.38 122 LYS B N 1
ATOM 3942 C CA . LYS B 1 122 ? -6.375 -32.781 -9.727 1 95.38 122 LYS B CA 1
ATOM 3943 C C . LYS B 1 122 ? -5.738 -31.641 -10.539 1 95.38 122 LYS B C 1
ATOM 3945 O O . LYS B 1 122 ? -6.441 -30.781 -11.062 1 95.38 122 LYS B O 1
ATOM 3950 N N . PHE B 1 123 ? -4.418 -31.672 -10.578 1 96.25 123 PHE B N 1
ATOM 3951 C CA . PHE B 1 123 ? -3.645 -30.609 -11.203 1 96.25 123 PHE B CA 1
ATOM 3952 C C . PHE B 1 123 ? -2.586 -31.188 -12.141 1 96.25 123 PHE B C 1
ATOM 3954 O O . PHE B 1 123 ? -1.704 -31.922 -11.703 1 96.25 123 PHE B O 1
ATOM 3961 N N . GLU B 1 124 ? -2.717 -30.828 -13.422 1 96.75 124 GLU B N 1
ATOM 3962 C CA . GLU B 1 124 ? -1.755 -31.25 -14.438 1 96.75 124 GLU B CA 1
ATOM 3963 C C . GLU B 1 124 ? -0.914 -30.078 -14.922 1 96.75 124 GLU B C 1
ATOM 3965 O O . GLU B 1 124 ? -1.435 -28.984 -15.133 1 96.75 124 GLU B O 1
ATOM 3970 N N . LEU B 1 125 ? 0.346 -30.344 -15.039 1 97 125 LEU B N 1
ATOM 3971 C CA . LEU B 1 125 ? 1.221 -29.25 -15.477 1 97 125 LEU B CA 1
ATOM 3972 C C . LEU B 1 125 ? 2.48 -29.812 -16.141 1 97 125 LEU B C 1
ATOM 3974 O O . LEU B 1 125 ? 2.793 -31 -15.992 1 97 125 LEU B O 1
ATOM 3978 N N . PHE B 1 126 ? 3.129 -29 -16.938 1 96.44 126 PHE B N 1
ATOM 3979 C CA . PHE B 1 126 ? 4.523 -29.172 -17.328 1 96.44 126 PHE B CA 1
ATOM 3980 C C . PHE B 1 126 ? 5.43 -28.25 -16.516 1 96.44 126 PHE B C 1
ATOM 3982 O O . PHE B 1 126 ? 5.129 -27.062 -16.344 1 96.44 126 PHE B O 1
ATOM 3989 N N . ALA B 1 127 ? 6.504 -28.797 -15.977 1 95.56 127 ALA B N 1
ATOM 3990 C CA . ALA B 1 127 ? 7.434 -27.969 -15.211 1 95.56 127 ALA B CA 1
ATOM 3991 C C . ALA B 1 127 ? 8.867 -28.438 -15.398 1 95.56 127 ALA B C 1
ATOM 3993 O O . ALA B 1 127 ? 9.164 -29.625 -15.211 1 95.56 127 ALA B O 1
ATOM 3994 N N . GLY B 1 128 ? 9.688 -27.547 -15.805 1 95.12 128 GLY B N 1
ATOM 3995 C CA . GLY B 1 128 ? 11.086 -27.891 -16.016 1 95.12 128 GLY B CA 1
ATOM 3996 C C . GLY B 1 128 ? 11.297 -28.906 -17.125 1 95.12 128 GLY B C 1
ATOM 3997 O O . GLY B 1 128 ? 10.469 -29.016 -18.031 1 95.12 128 GLY B O 1
ATOM 3998 N N . TRP B 1 129 ? 12.492 -29.594 -16.984 1 95.94 129 TRP B N 1
ATOM 3999 C CA . TRP B 1 129 ? 12.922 -30.453 -18.078 1 95.94 129 TRP B CA 1
ATOM 4000 C C . TRP B 1 129 ? 12.984 -31.906 -17.625 1 95.94 129 TRP B C 1
ATOM 4002 O O . TRP B 1 129 ? 13.359 -32.188 -16.484 1 95.94 129 TRP B O 1
ATOM 4012 N N . ARG B 1 130 ? 12.734 -32.781 -18.578 1 95.19 130 ARG B N 1
ATOM 4013 C CA . ARG B 1 130 ? 13.008 -34.188 -18.344 1 95.19 130 ARG B CA 1
ATOM 4014 C C . ARG B 1 130 ? 14.5 -34.438 -18.203 1 95.19 130 ARG B C 1
ATOM 4016 O O . ARG B 1 130 ? 15.32 -33.688 -18.719 1 95.19 130 ARG B O 1
ATOM 4023 N N . PRO B 1 131 ? 14.812 -35.562 -17.484 1 93.88 131 PRO B N 1
ATOM 4024 C CA . PRO B 1 131 ? 16.234 -35.938 -17.5 1 93.88 131 PRO B CA 1
ATOM 4025 C C . PRO B 1 131 ? 16.781 -36.094 -18.922 1 93.88 131 PRO B C 1
ATOM 4027 O O . PRO B 1 131 ? 16.109 -36.625 -19.797 1 93.88 131 PRO B O 1
ATOM 4030 N N . LEU B 1 132 ? 18.016 -35.688 -19.125 1 93.38 132 LEU B N 1
ATOM 4031 C CA . LEU B 1 132 ? 18.625 -35.625 -20.453 1 93.38 132 LEU B CA 1
ATOM 4032 C C . LEU B 1 132 ? 18.625 -37 -21.109 1 93.38 132 LEU B C 1
ATOM 4034 O O . LEU B 1 132 ? 18.406 -37.125 -22.312 1 93.38 132 LEU B O 1
ATOM 4038 N N . LYS B 1 133 ? 18.828 -37.969 -20.297 1 92.81 133 LYS B N 1
ATOM 4039 C CA . LYS B 1 133 ? 18.875 -39.344 -20.828 1 92.81 133 LYS B CA 1
ATOM 4040 C C . LYS B 1 133 ? 17.531 -39.75 -21.406 1 92.81 133 LYS B C 1
ATOM 4042 O O . LYS B 1 133 ? 17.469 -40.438 -22.422 1 92.81 133 LYS B O 1
ATOM 4047 N N . GLU B 1 134 ? 16.484 -39.312 -20.797 1 94.31 134 GLU B N 1
ATOM 4048 C CA . GLU B 1 134 ? 15.133 -39.625 -21.281 1 94.31 134 GLU B CA 1
ATOM 4049 C C . GLU B 1 134 ? 14.805 -38.875 -22.547 1 94.31 134 GLU B C 1
ATOM 4051 O O . GLU B 1 134 ? 14.164 -39.406 -23.453 1 94.31 134 GLU B O 1
ATOM 4056 N N . ILE B 1 135 ? 15.227 -37.656 -22.594 1 94.25 135 ILE B N 1
ATOM 4057 C CA . ILE B 1 135 ? 15.023 -36.875 -23.797 1 94.25 135 ILE B CA 1
ATOM 4058 C C . ILE B 1 135 ? 15.766 -37.5 -24.969 1 94.25 135 ILE B C 1
ATOM 4060 O O . ILE B 1 135 ? 15.203 -37.656 -26.062 1 94.25 135 ILE B O 1
ATOM 4064 N N . GLN B 1 136 ? 16.969 -37.875 -24.656 1 92.19 136 GLN B N 1
ATOM 4065 C CA . GLN B 1 136 ? 17.781 -38.5 -25.688 1 92.19 136 GLN B CA 1
ATOM 4066 C C . GLN B 1 136 ? 17.094 -39.75 -26.234 1 92.19 136 GLN B C 1
ATOM 4068 O O . GLN B 1 136 ? 17.062 -39.969 -27.453 1 92.19 136 GLN B O 1
ATOM 4073 N N . ALA B 1 137 ? 16.578 -40.5 -25.406 1 92.69 137 ALA B N 1
ATOM 4074 C CA . ALA B 1 137 ? 15.898 -41.75 -25.812 1 92.69 137 ALA B CA 1
ATOM 4075 C C . ALA B 1 137 ? 14.688 -41.438 -26.688 1 92.69 137 ALA B C 1
ATOM 4077 O O . ALA B 1 137 ? 14.414 -42.125 -27.656 1 92.69 137 ALA B O 1
ATOM 4078 N N . LEU B 1 138 ? 13.977 -40.406 -26.391 1 94.5 138 LEU B N 1
ATOM 4079 C CA . LEU B 1 138 ? 12.805 -40.031 -27.172 1 94.5 138 LEU B CA 1
ATOM 4080 C C . LEU B 1 138 ? 13.211 -39.562 -28.562 1 94.5 138 LEU B C 1
ATOM 4082 O O . LEU B 1 138 ? 12.516 -39.875 -29.547 1 94.5 138 LEU B O 1
ATOM 4086 N N . PHE B 1 139 ? 14.25 -38.906 -28.609 1 93.94 139 PHE B N 1
ATOM 4087 C CA . PHE B 1 139 ? 14.641 -38.312 -29.891 1 93.94 139 PHE B CA 1
ATOM 4088 C C . PHE B 1 139 ? 15.32 -39.344 -30.781 1 93.94 139 PHE B C 1
ATOM 4090 O O . PHE B 1 139 ? 15.75 -39.031 -31.891 1 93.94 139 PHE B O 1
ATOM 4097 N N . GLU B 1 140 ? 15.414 -40.562 -30.344 1 90.5 140 GLU B N 1
ATOM 4098 C CA . GLU B 1 140 ? 15.812 -41.688 -31.188 1 90.5 140 GLU B CA 1
ATOM 4099 C C . GLU B 1 140 ? 14.641 -42.188 -32.031 1 90.5 140 GLU B C 1
ATOM 4101 O O . GLU B 1 140 ? 14.828 -42.938 -32.969 1 90.5 140 GLU B O 1
ATOM 4106 N N . LEU B 1 141 ? 13.5 -41.812 -31.609 1 91.19 141 LEU B N 1
ATOM 4107 C CA . LEU B 1 141 ? 12.312 -42.188 -32.375 1 91.19 141 LEU B CA 1
ATOM 4108 C C . LEU B 1 141 ? 12.359 -41.625 -33.781 1 91.19 141 LEU B C 1
ATOM 4110 O O . LEU B 1 141 ? 12.891 -40.531 -33.969 1 91.19 141 LEU B O 1
ATOM 4114 N N . ASN B 1 142 ? 11.648 -42.25 -34.625 1 80.75 142 ASN B N 1
ATOM 4115 C CA . ASN B 1 142 ? 11.633 -41.875 -36 1 80.75 142 ASN B CA 1
ATOM 4116 C C . ASN B 1 142 ? 11.094 -40.438 -36.188 1 80.75 142 ASN B C 1
ATOM 4118 O O . ASN B 1 142 ? 10.156 -40.062 -35.5 1 80.75 142 ASN B O 1
ATOM 4122 N N . HIS B 1 143 ? 11.672 -39.562 -36.938 1 81.88 143 HIS B N 1
ATOM 4123 C CA . HIS B 1 143 ? 11.234 -38.25 -37.406 1 81.88 143 HIS B CA 1
ATOM 4124 C C . HIS B 1 143 ? 11.648 -37.188 -36.406 1 81.88 143 HIS B C 1
ATOM 4126 O O . HIS B 1 143 ? 11.398 -36 -36.625 1 81.88 143 HIS B O 1
ATOM 4132 N N . LEU B 1 144 ? 12.297 -37.594 -35.25 1 93.12 144 LEU B N 1
ATOM 4133 C CA . LEU B 1 144 ? 12.648 -36.562 -34.312 1 93.12 144 LEU B CA 1
ATOM 4134 C C . LEU B 1 144 ? 14.125 -36.188 -34.43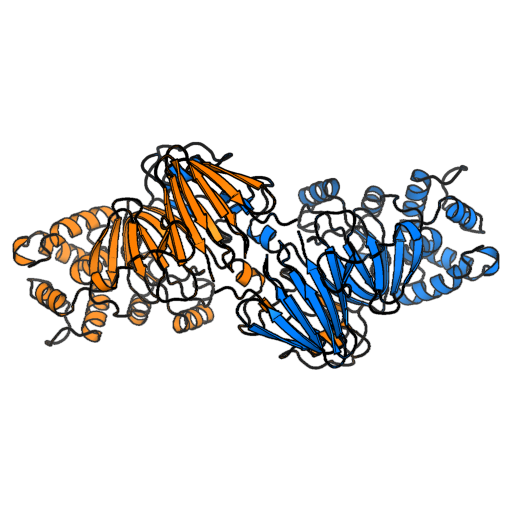8 1 93.12 144 LEU B C 1
ATOM 4136 O O . LEU B 1 144 ? 14.547 -35.125 -33.938 1 93.12 144 LEU B O 1
ATOM 4140 N N . SER B 1 145 ? 14.922 -37.062 -35.031 1 88.38 145 SER B N 1
ATOM 4141 C CA . SER B 1 145 ? 16.359 -36.844 -35.125 1 88.38 145 SER B CA 1
ATOM 4142 C C . SER B 1 145 ? 16.688 -35.594 -35.906 1 88.38 145 SER B C 1
ATOM 4144 O O . SER B 1 145 ? 17.75 -35 -35.75 1 88.38 145 SER B O 1
ATOM 4146 N N . LYS B 1 146 ? 15.82 -35.156 -36.75 1 89.06 146 LYS B N 1
ATOM 4147 C CA . LYS B 1 146 ? 16.047 -34 -37.594 1 89.06 146 LYS B CA 1
ATOM 4148 C C . LYS B 1 146 ? 16.141 -32.719 -36.781 1 89.06 146 LYS B C 1
ATOM 4150 O O . LYS B 1 146 ? 16.672 -31.719 -37.25 1 89.06 146 LYS B O 1
ATOM 4155 N N . TYR B 1 147 ? 15.656 -32.75 -35.625 1 92.69 147 TYR B N 1
ATOM 4156 C CA . TYR B 1 147 ? 15.664 -31.547 -34.781 1 92.69 147 TYR B CA 1
ATOM 4157 C C . TYR B 1 147 ? 16.922 -31.469 -33.938 1 92.69 147 TYR B C 1
ATOM 4159 O O . TYR B 1 147 ? 17.172 -30.469 -33.281 1 92.69 147 TYR B O 1
ATOM 4167 N N . VAL B 1 148 ? 17.688 -32.531 -33.844 1 90.5 148 VAL B N 1
ATOM 4168 C CA . VAL B 1 148 ? 18.859 -32.625 -33 1 90.5 148 VAL B CA 1
ATOM 4169 C C . VAL B 1 148 ? 20.094 -32.156 -33.781 1 90.5 148 VAL B C 1
ATOM 4171 O O . VAL B 1 148 ? 20.375 -32.688 -34.844 1 90.5 148 VAL B O 1
ATOM 4174 N N . PRO B 1 149 ? 20.625 -31.062 -33.25 1 81.69 149 PRO B N 1
ATOM 4175 C CA . PRO B 1 149 ? 21.875 -30.656 -33.906 1 81.69 149 PRO B CA 1
ATOM 4176 C C . PRO B 1 149 ? 22.922 -31.766 -33.938 1 81.69 149 PRO B C 1
ATOM 4178 O O . PRO B 1 149 ? 22.812 -32.719 -33.188 1 81.69 149 PRO B O 1
ATOM 4181 N N . LYS B 1 150 ? 24.156 -31.484 -34.688 1 70.56 150 LYS B N 1
ATOM 4182 C CA . LYS B 1 150 ? 25.219 -32.438 -35 1 70.56 150 LYS B CA 1
ATOM 4183 C C . LYS B 1 150 ? 25.438 -33.406 -33.844 1 70.56 150 LYS B C 1
ATOM 4185 O O . LYS B 1 150 ? 25.219 -33.062 -32.688 1 70.56 150 LYS B O 1
ATOM 4190 N N . SER B 1 151 ? 25.547 -34.719 -34.031 1 59.62 151 SER B N 1
ATOM 4191 C CA . SER B 1 151 ? 25.578 -36.031 -33.406 1 59.62 151 SER B CA 1
ATOM 4192 C C . SER B 1 151 ? 26.453 -36.031 -32.156 1 59.62 151 SER B C 1
ATOM 4194 O O . SER B 1 151 ? 27.469 -35.344 -32.094 1 59.62 151 SER B O 1
ATOM 4196 N N . GLY B 1 152 ? 25.859 -35.938 -30.75 1 67.19 152 GLY B N 1
ATOM 4197 C CA . GLY B 1 152 ? 26.438 -36.188 -29.453 1 67.19 152 GLY B CA 1
ATOM 4198 C C . GLY B 1 152 ? 25.391 -36.344 -28.359 1 67.19 152 GLY B C 1
ATOM 4199 O O . GLY B 1 152 ? 24.203 -36.438 -28.641 1 67.19 152 GLY B O 1
ATOM 4200 N N . GLN B 1 153 ? 25.812 -36.5 -27.172 1 78.31 153 GLN B N 1
ATOM 4201 C CA . GLN B 1 153 ? 25 -36.656 -25.969 1 78.31 153 GLN B CA 1
ATOM 4202 C C . GLN B 1 153 ? 24.266 -35.375 -25.625 1 78.31 153 GLN B C 1
ATOM 4204 O O . GLN B 1 153 ? 24.797 -34.281 -25.812 1 78.31 153 GLN B O 1
ATOM 4209 N N . PHE B 1 154 ? 22.953 -35.562 -25.312 1 86.88 154 PHE B N 1
ATOM 4210 C CA . PHE B 1 154 ? 22.156 -34.406 -24.891 1 86.88 154 PHE B CA 1
ATOM 4211 C C . PHE B 1 154 ? 22.75 -33.75 -23.656 1 86.88 154 PHE B C 1
ATOM 4213 O O . PHE B 1 154 ? 23 -34.438 -22.656 1 86.88 154 PHE B O 1
ATOM 4220 N N . ASN B 1 155 ? 23.141 -32.562 -23.734 1 90.06 155 ASN B N 1
ATOM 4221 C CA . ASN B 1 155 ? 23.453 -31.703 -22.594 1 90.06 155 ASN B CA 1
ATOM 4222 C C . ASN B 1 155 ? 22.562 -30.469 -22.594 1 90.06 155 ASN B C 1
ATOM 4224 O O . ASN B 1 155 ? 21.641 -30.359 -23.391 1 90.06 155 ASN B O 1
ATOM 4228 N N . ASP B 1 156 ? 22.766 -29.594 -21.703 1 91.19 156 ASP B N 1
ATOM 4229 C CA . ASP B 1 156 ? 21.906 -28.422 -21.547 1 91.19 156 ASP B CA 1
ATOM 4230 C C . ASP B 1 156 ? 21.938 -27.562 -22.797 1 91.19 156 ASP B C 1
ATOM 4232 O O . ASP B 1 156 ? 20.922 -27.016 -23.219 1 91.19 156 ASP B O 1
ATOM 4236 N N . GLU B 1 157 ? 23.062 -27.453 -23.328 1 90.94 157 GLU B N 1
ATOM 4237 C CA . GLU B 1 157 ? 23.172 -26.641 -24.547 1 90.94 157 GLU B CA 1
ATOM 4238 C C . GLU B 1 157 ? 22.422 -27.281 -25.703 1 90.94 157 GLU B C 1
ATOM 4240 O O . GLU B 1 157 ? 21.781 -26.594 -26.484 1 90.94 157 GLU B O 1
ATOM 4245 N N . THR B 1 158 ? 22.625 -28.562 -25.844 1 91.94 158 THR B N 1
ATOM 4246 C CA . THR B 1 158 ? 21.859 -29.266 -26.875 1 91.94 158 THR B CA 1
ATOM 4247 C C . THR B 1 158 ? 20.359 -29.125 -26.641 1 91.94 158 THR B C 1
ATOM 4249 O O . THR B 1 158 ? 19.594 -28.922 -27.578 1 91.94 158 THR B O 1
ATOM 4252 N N . LEU B 1 159 ? 20 -29.312 -25.422 1 93.5 159 LEU B N 1
ATOM 4253 C CA . LEU B 1 159 ? 18.594 -29.141 -25.062 1 93.5 159 LEU B CA 1
ATOM 4254 C C . LEU B 1 159 ? 18.094 -27.766 -25.469 1 93.5 159 LEU B C 1
ATOM 4256 O O . LEU B 1 159 ? 17 -27.625 -26.016 1 93.5 159 LEU B O 1
ATOM 4260 N N . ARG B 1 160 ? 18.859 -26.719 -25.188 1 93.38 160 ARG B N 1
ATOM 4261 C CA . ARG B 1 160 ? 18.516 -25.344 -25.578 1 93.38 160 ARG B CA 1
ATOM 4262 C C . ARG B 1 160 ? 18.312 -25.25 -27.078 1 93.38 160 ARG B C 1
ATOM 4264 O O . ARG B 1 160 ? 17.328 -24.641 -27.547 1 93.38 160 ARG B O 1
ATOM 4271 N N . GLN B 1 161 ? 19.188 -25.797 -27.797 1 92.88 161 GLN B N 1
ATOM 4272 C CA . GLN B 1 161 ? 19.125 -25.734 -29.266 1 92.88 161 GLN B CA 1
ATOM 4273 C C . GLN B 1 161 ? 17.906 -26.484 -29.797 1 92.88 161 GLN B C 1
ATOM 4275 O O . GLN B 1 161 ? 17.25 -26.016 -30.719 1 92.88 161 GLN B O 1
ATOM 4280 N N . VAL B 1 162 ? 17.703 -27.641 -29.266 1 94.5 162 VAL B N 1
ATOM 4281 C CA . VAL B 1 162 ? 16.562 -28.422 -29.688 1 94.5 162 VAL B CA 1
ATOM 4282 C C . VAL B 1 162 ? 15.266 -27.672 -29.391 1 94.5 162 VAL B C 1
ATOM 4284 O O . VAL B 1 162 ? 14.352 -27.625 -30.219 1 94.5 162 VAL B O 1
ATOM 4287 N N . CYS B 1 163 ? 15.195 -27.125 -28.203 1 94.88 163 CYS B N 1
ATOM 4288 C CA . CYS B 1 163 ? 14.031 -26.328 -27.828 1 94.88 163 CYS B CA 1
ATOM 4289 C C . CYS B 1 163 ? 13.812 -25.188 -28.812 1 94.88 163 CYS B C 1
ATOM 4291 O O . CYS B 1 163 ? 12.703 -24.984 -29.297 1 94.88 163 CYS B O 1
ATOM 4293 N N . LYS B 1 164 ? 14.836 -24.5 -29.109 1 94.38 164 LYS B N 1
ATOM 4294 C CA . LYS B 1 164 ? 14.766 -23.391 -30.047 1 94.38 164 LYS B CA 1
ATOM 4295 C C . LYS B 1 164 ? 14.297 -23.875 -31.422 1 94.38 164 LYS B C 1
ATOM 4297 O O . LYS B 1 164 ? 13.461 -23.234 -32.062 1 94.38 164 LYS B O 1
ATOM 4302 N N . THR B 1 165 ? 14.852 -24.906 -31.844 1 94.81 165 THR B N 1
ATOM 4303 C CA . THR B 1 165 ? 14.508 -25.469 -33.156 1 94.81 165 THR B CA 1
ATOM 4304 C C . THR B 1 165 ? 13.031 -25.844 -33.188 1 94.81 165 THR B C 1
ATOM 4306 O O . THR B 1 165 ? 12.344 -25.531 -34.188 1 94.81 165 THR B O 1
ATOM 4309 N N . LEU B 1 166 ? 12.609 -26.5 -32.219 1 96 166 LEU B N 1
ATOM 4310 C CA . LEU B 1 166 ? 11.211 -26.922 -32.156 1 96 166 LEU B CA 1
ATOM 4311 C C . LEU B 1 166 ? 10.289 -25.703 -32.156 1 96 166 LEU B C 1
ATOM 4313 O O . LEU B 1 166 ? 9.258 -25.688 -32.812 1 96 166 LEU B O 1
ATOM 4317 N N . LEU B 1 167 ? 10.68 -24.672 -31.391 1 95.31 167 LEU B N 1
ATOM 4318 C CA . LEU B 1 167 ? 9.852 -23.484 -31.25 1 95.31 167 LEU B CA 1
ATOM 4319 C C . LEU B 1 167 ? 9.859 -22.672 -32.531 1 95.31 167 LEU B C 1
ATOM 4321 O O . LEU B 1 167 ? 8.945 -21.875 -32.781 1 95.31 167 LEU B O 1
ATOM 4325 N N . SER B 1 168 ? 10.859 -22.891 -33.344 1 94.31 168 SER B N 1
ATOM 4326 C CA . SER B 1 168 ? 11.008 -22.109 -34.594 1 94.31 168 SER B CA 1
ATOM 4327 C C . SER B 1 168 ? 10.5 -22.891 -35.781 1 94.31 168 SER B C 1
ATOM 4329 O O . SER B 1 168 ? 10.422 -22.344 -36.906 1 94.31 168 SER B O 1
ATOM 4331 N N . ALA B 1 169 ? 10.211 -24.094 -35.625 1 95.19 169 ALA B N 1
ATOM 4332 C CA . ALA B 1 169 ? 9.789 -24.922 -36.75 1 95.19 169 ALA B CA 1
ATOM 4333 C C . ALA B 1 169 ? 8.484 -24.422 -37.375 1 95.19 169 ALA B C 1
ATOM 4335 O O . ALA B 1 169 ? 7.59 -23.984 -36.656 1 95.19 169 ALA B O 1
ATOM 4336 N N . PRO B 1 170 ? 8.344 -24.516 -38.719 1 95.06 170 PRO B N 1
ATOM 4337 C CA . PRO B 1 170 ? 7.07 -24.141 -39.344 1 95.06 170 PRO B CA 1
ATOM 4338 C C . PRO B 1 170 ? 5.898 -24.984 -38.844 1 95.06 170 PRO B C 1
ATOM 4340 O O . PRO B 1 170 ? 6.047 -26.188 -38.625 1 95.06 170 PRO B O 1
ATOM 4343 N N . ALA B 1 171 ? 4.762 -24.359 -38.844 1 94.56 171 ALA B N 1
ATOM 4344 C CA . ALA B 1 171 ? 3.557 -24.984 -38.312 1 94.56 171 ALA B CA 1
ATOM 4345 C C . ALA B 1 171 ? 3.256 -26.297 -39.031 1 94.56 171 ALA B C 1
ATOM 4347 O O . ALA B 1 171 ? 2.832 -27.281 -38.406 1 94.56 171 ALA B O 1
ATOM 4348 N N . LYS B 1 172 ? 3.477 -26.266 -40.312 1 96.31 172 LYS B N 1
ATOM 4349 C CA . LYS B 1 172 ? 3.203 -27.469 -41.094 1 96.31 172 LYS B CA 1
ATOM 4350 C C . LYS B 1 172 ? 4.113 -28.625 -40.688 1 96.31 172 LYS B C 1
ATOM 4352 O O . LYS B 1 172 ? 3.678 -29.766 -40.625 1 96.31 172 LYS B O 1
ATOM 4357 N N . GLU B 1 173 ? 5.336 -28.281 -40.438 1 96.38 173 GLU B N 1
ATOM 4358 C CA . GLU B 1 173 ? 6.293 -29.281 -40 1 96.38 173 GLU B CA 1
ATOM 4359 C C . GLU B 1 173 ? 5.934 -29.812 -38.625 1 96.38 173 GLU B C 1
ATOM 4361 O O . GLU B 1 173 ? 6.039 -31.016 -38.344 1 96.38 173 GLU B O 1
ATOM 4366 N N . VAL B 1 174 ? 5.555 -29.016 -37.781 1 95.56 174 VAL B N 1
ATOM 4367 C CA . VAL B 1 174 ? 5.141 -29.391 -36.438 1 95.56 174 VAL B CA 1
ATOM 4368 C C . VAL B 1 174 ? 3.936 -30.328 -36.5 1 95.56 174 VAL B C 1
ATOM 4370 O O . VAL B 1 174 ? 3.914 -31.375 -35.844 1 95.56 174 VAL B O 1
ATOM 4373 N N . ALA B 1 175 ? 3.002 -29.953 -37.344 1 96.62 175 ALA B N 1
ATOM 4374 C CA . ALA B 1 175 ? 1.79 -30.75 -37.5 1 96.62 175 ALA B CA 1
ATOM 4375 C C . ALA B 1 175 ? 2.121 -32.156 -38 1 96.62 175 ALA B C 1
ATOM 4377 O O . ALA B 1 175 ? 1.559 -33.125 -37.5 1 96.62 175 ALA B O 1
ATOM 4378 N N . GLN B 1 176 ? 2.994 -32.188 -38.906 1 96.5 176 GLN B N 1
ATOM 4379 C CA . GLN B 1 176 ? 3.395 -33.469 -39.438 1 96.5 176 GLN B CA 1
ATOM 4380 C C . GLN B 1 176 ? 4.098 -34.312 -38.375 1 96.5 176 GLN B C 1
ATOM 4382 O O . GLN B 1 176 ? 3.84 -35.531 -38.25 1 96.5 176 GLN B O 1
ATOM 4387 N N . THR B 1 177 ? 4.988 -33.688 -37.719 1 96.31 177 THR B N 1
ATOM 4388 C CA . THR B 1 177 ? 5.699 -34.406 -36.656 1 96.31 177 THR B CA 1
ATOM 4389 C C . THR B 1 177 ? 4.723 -34.906 -35.594 1 96.31 177 THR B C 1
ATOM 4391 O O . THR B 1 177 ? 4.871 -36.031 -35.125 1 96.31 177 THR B O 1
ATOM 4394 N N . MET B 1 178 ? 3.746 -34.125 -35.281 1 95.38 178 MET B N 1
ATOM 4395 C CA . MET B 1 178 ? 2.713 -34.531 -34.312 1 95.38 178 MET B CA 1
ATOM 4396 C C . MET B 1 178 ? 1.978 -35.781 -34.812 1 95.38 178 MET B C 1
ATOM 4398 O O . MET B 1 178 ? 1.788 -36.719 -34.031 1 95.38 178 MET B O 1
ATOM 4402 N N . GLN B 1 179 ? 1.615 -35.75 -36.031 1 95 179 GLN B N 1
ATOM 4403 C CA . GLN B 1 179 ? 0.91 -36.906 -36.625 1 95 179 GLN B CA 1
ATOM 4404 C C . GLN B 1 179 ? 1.783 -38.156 -36.594 1 95 179 GLN B C 1
ATOM 4406 O O . GLN B 1 179 ? 1.312 -39.25 -36.281 1 95 179 GLN B O 1
ATOM 4411 N N . ASP B 1 180 ? 2.971 -37.938 -36.969 1 95.62 180 ASP B N 1
ATOM 4412 C CA . ASP B 1 180 ? 3.908 -39.062 -37 1 95.62 180 ASP B CA 1
ATOM 4413 C C . ASP B 1 180 ? 4.043 -39.688 -35.594 1 95.62 180 ASP B C 1
ATOM 4415 O O . ASP B 1 180 ? 4.02 -40.906 -35.469 1 95.62 180 ASP B O 1
ATOM 4419 N N . LEU B 1 181 ? 4.227 -38.875 -34.625 1 95.88 181 LEU B N 1
ATOM 4420 C CA . LEU B 1 181 ? 4.41 -39.375 -33.281 1 95.88 181 LEU B CA 1
ATOM 4421 C C . LEU B 1 181 ? 3.158 -40.094 -32.781 1 95.88 181 LEU B C 1
ATOM 4423 O O . LEU B 1 181 ? 3.25 -41.062 -32.031 1 95.88 181 LEU B O 1
ATOM 4427 N N . GLN B 1 182 ? 1.977 -39.594 -33.156 1 94.94 182 GLN B N 1
ATOM 4428 C CA . GLN B 1 182 ? 0.717 -40.188 -32.719 1 94.94 182 GLN B CA 1
ATOM 4429 C C . GLN B 1 182 ? 0.499 -41.562 -33.344 1 94.94 182 GLN B C 1
ATOM 4431 O O . GLN B 1 182 ? -0.294 -42.344 -32.875 1 94.94 182 GLN B O 1
ATOM 4436 N N . SER B 1 183 ? 1.257 -41.781 -34.438 1 94.38 183 SER B N 1
ATOM 4437 C CA . SER B 1 183 ? 1.119 -43.031 -35.125 1 94.38 183 SER B CA 1
ATOM 4438 C C . SER B 1 183 ? 2.072 -44.094 -34.594 1 94.38 183 SER B C 1
ATOM 4440 O O . SER B 1 183 ? 1.94 -45.281 -34.906 1 94.38 183 SER B O 1
ATOM 4442 N N . ILE B 1 184 ? 3.031 -43.656 -33.844 1 94.81 184 ILE B N 1
ATOM 4443 C CA . ILE B 1 184 ? 3.975 -44.562 -33.219 1 94.81 184 ILE B CA 1
ATOM 4444 C C . ILE B 1 184 ? 3.305 -45.281 -32.062 1 94.81 184 ILE B C 1
ATOM 4446 O O . ILE B 1 184 ? 2.637 -44.656 -31.234 1 94.81 184 ILE B O 1
ATOM 4450 N N . PRO B 1 185 ? 3.479 -46.656 -31.938 1 94.75 185 PRO B N 1
ATOM 4451 C CA . PRO B 1 185 ? 2.906 -47.375 -30.812 1 94.75 185 PRO B CA 1
ATOM 4452 C C . PRO B 1 185 ? 3.402 -46.844 -29.469 1 94.75 185 PRO B C 1
ATOM 4454 O O . PRO B 1 185 ? 4.59 -46.562 -29.312 1 94.75 185 PRO B O 1
ATOM 4457 N N . GLU B 1 186 ? 2.543 -46.781 -28.516 1 94.5 186 GLU B N 1
ATOM 4458 C CA . GLU B 1 186 ? 2.828 -46.219 -27.203 1 94.5 186 GLU B CA 1
ATOM 4459 C C . GLU B 1 186 ? 4.02 -46.938 -26.547 1 94.5 186 GLU B C 1
ATOM 4461 O O . GLU B 1 186 ? 4.789 -46.312 -25.812 1 94.5 186 GLU B O 1
ATOM 4466 N N . SER B 1 187 ? 4.211 -48.188 -26.844 1 93.75 187 SER B N 1
ATOM 4467 C CA . SER B 1 187 ? 5.246 -49 -26.219 1 93.75 187 SER B CA 1
ATOM 4468 C C . SER B 1 187 ? 6.641 -48.531 -26.609 1 93.75 187 SER B C 1
ATOM 4470 O O . SER B 1 187 ? 7.625 -48.844 -25.938 1 93.75 187 SER B O 1
ATOM 4472 N N . GLN B 1 188 ? 6.711 -47.688 -27.625 1 93.06 188 GLN B N 1
ATOM 4473 C CA . GLN B 1 188 ? 8.008 -47.25 -28.125 1 93.06 188 GLN B CA 1
ATOM 4474 C C . GLN B 1 188 ? 8.469 -46 -27.406 1 93.06 188 GLN B C 1
ATOM 4476 O O . GLN B 1 188 ? 9.586 -45.531 -27.609 1 93.06 188 GLN B O 1
ATOM 4481 N N . PHE B 1 189 ? 7.676 -45.5 -26.531 1 95.06 189 PHE B N 1
ATOM 4482 C CA . PHE B 1 189 ? 8 -44.25 -25.859 1 95.06 189 PHE B CA 1
ATOM 4483 C C . PHE B 1 189 ? 8.586 -44.531 -24.469 1 95.06 189 PHE B C 1
ATOM 4485 O O . PHE B 1 189 ? 8.648 -43.625 -23.625 1 95.06 189 PHE B O 1
ATOM 4492 N N . GLY B 1 190 ? 8.992 -45.719 -24.234 1 91.25 190 GLY B N 1
ATOM 4493 C CA . GLY B 1 190 ? 9.547 -46.094 -22.938 1 91.25 190 GLY B CA 1
ATOM 4494 C C . GLY B 1 190 ? 8.578 -45.875 -21.781 1 91.25 190 GLY B C 1
ATOM 4495 O O . GLY B 1 190 ? 7.441 -46.344 -21.828 1 91.25 190 GLY B O 1
ATOM 4496 N N . GLU B 1 191 ? 9.047 -45.062 -20.781 1 91.31 191 GLU B N 1
ATOM 4497 C CA . GLU B 1 191 ? 8.211 -44.781 -19.609 1 91.31 191 GLU B CA 1
ATOM 4498 C C . GLU B 1 191 ? 7.18 -43.719 -19.922 1 91.31 191 GLU B C 1
ATOM 4500 O O . GLU B 1 191 ? 6.281 -43.469 -19.109 1 91.31 191 GLU B O 1
ATOM 4505 N N . HIS B 1 192 ? 7.25 -43.125 -21.109 1 95.31 192 HIS B N 1
ATOM 4506 C CA . HIS B 1 192 ? 6.387 -42 -21.453 1 95.31 192 HIS B CA 1
ATOM 4507 C C . HIS B 1 192 ? 5.309 -42.438 -22.438 1 95.31 192 HIS B C 1
ATOM 4509 O O . HIS B 1 192 ? 5.117 -41.781 -23.469 1 95.31 192 HIS B O 1
ATOM 4515 N N . THR B 1 193 ? 4.582 -43.438 -22.094 1 95.44 193 THR B N 1
ATOM 4516 C CA . THR B 1 193 ? 3.594 -44.031 -22.984 1 95.44 193 THR B CA 1
ATOM 4517 C C . THR B 1 193 ? 2.428 -43.062 -23.203 1 95.44 193 THR B C 1
ATOM 4519 O O . THR B 1 193 ? 1.64 -43.25 -24.141 1 95.44 193 THR B O 1
ATOM 4522 N N . TYR B 1 194 ? 2.359 -42.062 -22.391 1 95.12 194 TYR B N 1
ATOM 4523 C CA . TYR B 1 194 ? 1.229 -41.156 -22.438 1 95.12 194 TYR B CA 1
ATOM 4524 C C . TYR B 1 194 ? 1.422 -40.094 -23.547 1 95.12 194 TYR B C 1
ATOM 4526 O O . TYR B 1 194 ? 0.488 -39.375 -23.891 1 95.12 194 TYR B O 1
ATOM 4534 N N . ILE B 1 195 ? 2.535 -39.969 -24.172 1 96.62 195 ILE B N 1
ATOM 4535 C CA . ILE B 1 195 ? 2.898 -38.844 -25.047 1 96.62 195 ILE B CA 1
ATOM 4536 C C . ILE B 1 195 ? 1.948 -38.781 -26.234 1 96.62 195 ILE B C 1
ATOM 4538 O O . ILE B 1 195 ? 1.41 -37.719 -26.562 1 96.62 195 ILE B O 1
ATOM 4542 N N . PRO B 1 196 ? 1.62 -39.875 -26.922 1 95.94 196 PRO B N 1
ATOM 4543 C CA . PRO B 1 196 ? 0.713 -39.781 -28.062 1 95.94 196 PRO B CA 1
ATOM 4544 C C . PRO B 1 196 ? -0.665 -39.25 -27.672 1 95.94 196 PRO B C 1
ATOM 4546 O O . PRO B 1 196 ? -1.203 -38.375 -28.359 1 95.94 196 PRO B O 1
ATOM 4549 N N . SER B 1 197 ? -1.189 -39.75 -26.609 1 95.81 197 SER B N 1
ATOM 4550 C CA . SER B 1 197 ? -2.496 -39.281 -26.156 1 95.81 197 SER B CA 1
ATOM 4551 C C . SER B 1 197 ? -2.438 -37.812 -25.703 1 95.81 197 SER B C 1
ATOM 4553 O O . SER B 1 197 ? -3.379 -37.062 -25.922 1 95.81 197 SER B O 1
ATOM 4555 N N . LEU B 1 198 ? -1.393 -37.531 -25.062 1 95.88 198 LEU B N 1
ATOM 4556 C CA . LEU B 1 198 ? -1.205 -36.156 -24.625 1 95.88 198 LEU B CA 1
ATOM 4557 C C . LEU B 1 198 ? -1.118 -35.188 -25.797 1 95.88 198 LEU B C 1
ATOM 4559 O O . LEU B 1 198 ? -1.703 -34.094 -25.781 1 95.88 198 LEU B O 1
ATOM 4563 N N . LEU B 1 199 ? -0.402 -35.562 -26.812 1 95.94 199 LEU B N 1
ATOM 4564 C CA . LEU B 1 199 ? -0.287 -34.75 -28.016 1 95.94 199 LEU B CA 1
ATOM 4565 C C . LEU B 1 199 ? -1.653 -34.531 -28.656 1 95.94 199 LEU B C 1
ATOM 4567 O O . LEU B 1 199 ? -1.955 -33.438 -29.125 1 95.94 199 LEU B O 1
ATOM 4571 N N . ALA B 1 200 ? -2.43 -35.531 -28.703 1 95.44 200 ALA B N 1
ATOM 4572 C CA . ALA B 1 200 ? -3.777 -35.438 -29.25 1 95.44 200 ALA B CA 1
ATOM 4573 C C . ALA B 1 200 ? -4.605 -34.438 -28.453 1 95.44 200 ALA B C 1
ATOM 4575 O O . ALA B 1 200 ? -5.332 -33.594 -29.016 1 95.44 200 ALA B O 1
ATOM 4576 N N . ARG B 1 201 ? -4.473 -34.531 -27.172 1 94.06 201 ARG B N 1
ATOM 4577 C CA . ARG B 1 201 ? -5.195 -33.625 -26.281 1 94.06 201 ARG B CA 1
ATOM 4578 C C . ARG B 1 201 ? -4.75 -32.188 -26.484 1 94.06 201 ARG B C 1
ATOM 4580 O O . ARG B 1 201 ? -5.582 -31.281 -26.594 1 94.06 201 ARG B O 1
ATOM 4587 N N . LEU B 1 202 ? -3.461 -31.969 -26.562 1 93.62 202 LEU B N 1
ATOM 4588 C CA . LEU B 1 202 ? -2.912 -30.625 -26.734 1 93.62 202 LEU B CA 1
ATOM 4589 C C . LEU B 1 202 ? -3.303 -30.062 -28.094 1 93.62 202 LEU B C 1
ATOM 4591 O O . LEU B 1 202 ? -3.623 -28.875 -28.203 1 93.62 202 LEU B O 1
ATOM 4595 N N . ALA B 1 203 ? -3.293 -30.859 -29.062 1 93.06 203 ALA B N 1
ATOM 4596 C CA . ALA B 1 203 ? -3.658 -30.438 -30.422 1 93.06 203 ALA B CA 1
ATOM 4597 C C . ALA B 1 203 ? -5.102 -29.938 -30.469 1 93.06 203 ALA B C 1
ATOM 4599 O O . ALA B 1 203 ? -5.422 -29.016 -31.219 1 93.06 203 ALA B O 1
ATOM 4600 N N . LYS B 1 204 ? -5.902 -30.531 -29.703 1 91.94 204 LYS B N 1
ATOM 4601 C CA . LYS B 1 204 ? -7.305 -30.141 -29.656 1 91.94 204 LYS B CA 1
ATOM 4602 C C . LYS B 1 204 ? -7.461 -28.734 -29.094 1 91.94 204 LYS B C 1
ATOM 4604 O O . LYS B 1 204 ? -8.391 -28 -29.453 1 91.94 204 LYS B O 1
ATOM 4609 N N . GLN B 1 205 ? -6.578 -28.344 -28.297 1 87.94 205 GLN B N 1
ATOM 4610 C CA . GLN B 1 205 ? -6.695 -27.062 -27.625 1 87.94 205 GLN B CA 1
ATOM 4611 C C . GLN B 1 205 ? -6.07 -25.938 -28.453 1 87.94 205 GLN B C 1
ATOM 4613 O O . GLN B 1 205 ? -6.637 -24.844 -28.578 1 87.94 205 GLN B O 1
ATOM 4618 N N . TYR B 1 206 ? -4.91 -26.188 -29.062 1 85.62 206 TYR B N 1
ATOM 4619 C CA . TYR B 1 206 ? -4.184 -25.078 -29.688 1 85.62 206 TYR B CA 1
ATOM 4620 C C . TYR B 1 206 ? -3.863 -25.406 -31.141 1 85.62 206 TYR B C 1
ATOM 4622 O O . TYR B 1 206 ? -3.254 -24.594 -31.844 1 85.62 206 TYR B O 1
ATOM 4630 N N . GLY B 1 207 ? -4.227 -26.5 -31.578 1 89.62 207 GLY B N 1
ATOM 4631 C CA . GLY B 1 207 ? -3.963 -26.906 -32.969 1 89.62 207 GLY B CA 1
ATOM 4632 C C . GLY B 1 207 ? -2.709 -27.75 -33.094 1 89.62 207 GLY B C 1
ATOM 4633 O O . GLY B 1 207 ? -1.793 -27.656 -32.281 1 89.62 207 GLY B O 1
ATOM 4634 N N . GLU B 1 208 ? -2.613 -28.438 -34.094 1 92.56 208 GLU B N 1
ATOM 4635 C CA . GLU B 1 208 ? -1.516 -29.375 -34.344 1 92.56 208 GLU B CA 1
ATOM 4636 C C . GLU B 1 208 ? -0.24 -28.625 -34.75 1 92.56 208 GLU B C 1
ATOM 4638 O O . GLU B 1 208 ? 0.858 -29.188 -34.656 1 92.56 208 GLU B O 1
ATOM 4643 N N . GLY B 1 209 ? -0.401 -27.453 -35.094 1 93.75 209 GLY B N 1
ATOM 4644 C CA . GLY B 1 209 ? 0.759 -26.719 -35.562 1 93.75 209 GLY B CA 1
ATOM 4645 C C . GLY B 1 209 ? 1.421 -25.875 -34.469 1 93.75 209 GLY B C 1
ATOM 4646 O O . GLY B 1 209 ? 2.42 -25.203 -34.75 1 93.75 209 GLY B O 1
ATOM 4647 N N . ASP B 1 210 ? 0.884 -25.891 -33.312 1 94.75 210 ASP B N 1
ATOM 4648 C CA . ASP B 1 210 ? 1.471 -25.094 -32.25 1 94.75 210 ASP B CA 1
ATOM 4649 C C . ASP B 1 210 ? 2.791 -25.688 -31.766 1 94.75 210 ASP B C 1
ATOM 4651 O O . ASP B 1 210 ? 2.838 -26.859 -31.359 1 94.75 210 ASP B O 1
ATOM 4655 N N . ASN B 1 211 ? 3.791 -24.906 -31.703 1 94.69 211 ASN B N 1
ATOM 4656 C CA . ASN B 1 211 ? 5.141 -25.375 -31.391 1 94.69 211 ASN B CA 1
ATOM 4657 C C . ASN B 1 211 ? 5.25 -25.844 -29.938 1 94.69 211 ASN B C 1
ATOM 4659 O O . ASN B 1 211 ? 6.105 -26.656 -29.609 1 94.69 211 ASN B O 1
ATOM 4663 N N . GLY B 1 212 ? 4.445 -25.312 -29.125 1 95.38 212 GLY B N 1
ATOM 4664 C CA . GLY B 1 212 ? 4.484 -25.688 -27.719 1 95.38 212 GLY B CA 1
ATOM 4665 C C . GLY B 1 212 ? 4.16 -27.156 -27.484 1 95.38 212 GLY B C 1
ATOM 4666 O O . GLY B 1 212 ? 4.609 -27.734 -26.5 1 95.38 212 GLY B O 1
ATOM 4667 N N . ASN B 1 213 ? 3.395 -27.781 -28.391 1 96 213 ASN B N 1
ATOM 4668 C CA . ASN B 1 213 ? 3.008 -29.172 -28.25 1 96 213 ASN B CA 1
ATOM 4669 C C . ASN B 1 213 ? 4.227 -30.094 -28.156 1 96 213 ASN B C 1
ATOM 4671 O O . ASN B 1 213 ? 4.34 -30.891 -27.234 1 96 213 ASN B O 1
ATOM 4675 N N . LEU B 1 214 ? 5.129 -29.891 -29.078 1 96.38 214 LEU B N 1
ATOM 4676 C CA . LEU B 1 214 ? 6.285 -30.766 -29.141 1 96.38 214 LEU B CA 1
ATOM 4677 C C . LEU B 1 214 ? 7.27 -30.469 -28.016 1 96.38 214 LEU B C 1
ATOM 4679 O O . LEU B 1 214 ? 7.812 -31.391 -27.406 1 96.38 214 LEU B O 1
ATOM 4683 N N . VAL B 1 215 ? 7.477 -29.219 -27.703 1 96.88 215 VAL B N 1
ATOM 4684 C CA . VAL B 1 215 ? 8.398 -28.844 -26.641 1 96.88 215 VAL B CA 1
ATOM 4685 C C . VAL B 1 215 ? 7.926 -29.422 -25.312 1 96.88 215 VAL B C 1
ATOM 4687 O O . VAL B 1 215 ? 8.688 -30.094 -24.609 1 96.88 215 VAL B O 1
ATOM 4690 N N . ALA B 1 216 ? 6.703 -29.219 -25.047 1 96.94 216 ALA B N 1
ATOM 4691 C CA . ALA B 1 216 ? 6.156 -29.656 -23.766 1 96.94 216 ALA B CA 1
ATOM 4692 C C . ALA B 1 216 ? 6.156 -31.172 -23.656 1 96.94 216 ALA B C 1
ATOM 4694 O O . ALA B 1 216 ? 6.664 -31.734 -22.688 1 96.94 216 ALA B O 1
ATOM 4695 N N . ALA B 1 217 ? 5.688 -31.859 -24.656 1 96.75 217 ALA B N 1
ATOM 4696 C CA . ALA B 1 217 ? 5.465 -33.312 -24.594 1 96.75 217 ALA B CA 1
ATOM 4697 C C . ALA B 1 217 ? 6.789 -34.062 -24.625 1 96.75 217 ALA B C 1
ATOM 4699 O O . ALA B 1 217 ? 6.91 -35.125 -24.016 1 96.75 217 ALA B O 1
ATOM 4700 N N . LEU B 1 218 ? 7.773 -33.5 -25.297 1 96.81 218 LEU B N 1
ATOM 4701 C CA . LEU B 1 218 ? 8.984 -34.281 -25.531 1 96.81 218 LEU B CA 1
ATOM 4702 C C . LEU B 1 218 ? 10.094 -33.875 -24.562 1 96.81 218 LEU B C 1
ATOM 4704 O O . LEU B 1 218 ? 10.938 -34.688 -24.188 1 96.81 218 LEU B O 1
ATOM 4708 N N . LEU B 1 219 ? 10.102 -32.625 -24.125 1 96.56 219 LEU B N 1
ATOM 4709 C CA . LEU B 1 219 ? 11.289 -32.156 -23.422 1 96.56 219 LEU B CA 1
ATOM 4710 C C . LEU B 1 219 ? 10.992 -31.906 -21.938 1 96.56 219 LEU B C 1
ATOM 4712 O O . LEU B 1 219 ? 11.898 -31.922 -21.109 1 96.56 219 LEU B O 1
ATOM 4716 N N . MET B 1 220 ? 9.773 -31.688 -21.578 1 96.5 220 MET B N 1
ATOM 4717 C CA . MET B 1 220 ? 9.477 -31.188 -20.25 1 96.5 220 MET B CA 1
ATOM 4718 C C . MET B 1 220 ? 8.945 -32.312 -19.359 1 96.5 220 MET B C 1
ATOM 4720 O O . MET B 1 220 ? 8.5 -33.344 -19.859 1 96.5 220 MET B O 1
ATOM 4724 N N . ASN B 1 221 ? 8.984 -32.031 -18.078 1 95.69 221 ASN B N 1
ATOM 4725 C CA . ASN B 1 221 ? 8.328 -32.906 -17.125 1 95.69 221 ASN B CA 1
ATOM 4726 C C . ASN B 1 221 ? 6.816 -32.719 -17.141 1 95.69 221 ASN B C 1
ATOM 4728 O O . ASN B 1 221 ? 6.316 -31.625 -16.891 1 95.69 221 ASN B O 1
ATOM 4732 N N . TYR B 1 222 ? 6.137 -33.812 -17.406 1 96.44 222 TYR B N 1
ATOM 4733 C CA . TYR B 1 222 ? 4.688 -33.844 -17.25 1 96.44 222 TYR B CA 1
ATOM 4734 C C . TYR B 1 222 ? 4.312 -34.375 -15.875 1 96.44 222 TYR B C 1
ATOM 4736 O O . TYR B 1 222 ? 4.723 -35.5 -15.508 1 96.44 222 TYR B O 1
ATOM 4744 N N . MET B 1 223 ? 3.566 -33.625 -15.164 1 95.88 223 MET B N 1
ATOM 4745 C CA . MET B 1 223 ? 3.248 -34 -13.789 1 95.88 223 MET B CA 1
ATOM 4746 C C . MET B 1 223 ? 1.744 -33.969 -13.539 1 95.88 223 MET B C 1
ATOM 4748 O O . MET B 1 223 ? 1.047 -33.125 -14.117 1 95.88 223 MET B O 1
ATOM 4752 N N . THR B 1 224 ? 1.281 -34.812 -12.742 1 96.31 224 THR B N 1
ATOM 4753 C CA . THR B 1 224 ? -0.074 -34.812 -12.203 1 96.31 224 THR B CA 1
ATOM 4754 C C . THR B 1 224 ? -0.05 -34.812 -10.68 1 96.31 224 THR B C 1
ATOM 4756 O O . THR B 1 224 ? 0.497 -35.75 -10.062 1 96.31 224 THR B O 1
ATOM 4759 N N . LEU B 1 225 ? -0.67 -33.875 -10.156 1 96.19 225 LEU B N 1
ATOM 4760 C CA . LEU B 1 225 ? -0.661 -33.688 -8.711 1 96.19 225 LEU B CA 1
ATOM 4761 C C . LEU B 1 225 ? -2.076 -33.75 -8.148 1 96.19 225 LEU B C 1
ATOM 4763 O O . LEU B 1 225 ? -3.053 -33.656 -8.898 1 96.19 225 LEU B O 1
ATOM 4767 N N . GLY B 1 226 ? -2.139 -33.969 -6.859 1 95.88 226 GLY B N 1
ATOM 4768 C CA . GLY B 1 226 ? -3.41 -33.938 -6.152 1 95.88 226 GLY B CA 1
ATOM 4769 C C . GLY B 1 226 ? -3.467 -32.875 -5.07 1 95.88 226 GLY B C 1
ATOM 4770 O O . GLY B 1 226 ? -2.471 -32.188 -4.801 1 95.88 226 GLY B O 1
ATOM 4771 N N . PRO B 1 227 ? -4.684 -32.781 -4.457 1 93.25 227 PRO B N 1
ATOM 4772 C CA . PRO B 1 227 ? -4.848 -31.734 -3.432 1 93.25 227 PRO B CA 1
ATOM 4773 C C . PRO B 1 227 ? -3.766 -31.797 -2.355 1 93.25 227 PRO B C 1
ATOM 4775 O O . PRO B 1 227 ? -3.52 -32.875 -1.781 1 93.25 227 PRO B O 1
ATOM 4778 N N . GLY B 1 228 ? -3.162 -30.641 -2.168 1 94 228 GLY B N 1
ATOM 4779 C CA . GLY B 1 228 ? -2.115 -30.547 -1.163 1 94 228 GLY B CA 1
ATOM 4780 C C . GLY B 1 228 ? -0.718 -30.609 -1.749 1 94 228 GLY B C 1
ATOM 4781 O O . GLY B 1 228 ? 0.234 -30.109 -1.153 1 94 228 GLY B O 1
ATOM 4782 N N . ASP B 1 229 ? -0.569 -31.312 -2.873 1 96.19 229 ASP B N 1
ATOM 4783 C CA . ASP B 1 229 ? 0.722 -31.297 -3.557 1 96.19 229 ASP B CA 1
ATOM 4784 C C . ASP B 1 229 ? 1.03 -29.922 -4.137 1 96.19 229 ASP B C 1
ATOM 4786 O O . ASP B 1 229 ? 0.119 -29.141 -4.398 1 96.19 229 ASP B O 1
ATOM 4790 N N . SER B 1 230 ? 2.314 -29.656 -4.18 1 96.88 230 SER B N 1
ATOM 4791 C CA . SER B 1 230 ? 2.682 -28.328 -4.664 1 96.88 230 SER B CA 1
ATOM 4792 C C . SER B 1 230 ? 3.969 -28.375 -5.48 1 96.88 230 SER B C 1
ATOM 4794 O O . SER B 1 230 ? 4.738 -29.328 -5.383 1 96.88 230 SER B O 1
ATOM 4796 N N . VAL B 1 231 ? 4.105 -27.375 -6.305 1 96.31 231 VAL B N 1
ATOM 4797 C CA . VAL B 1 231 ? 5.328 -27.219 -7.086 1 96.31 231 VAL B CA 1
ATOM 4798 C C . VAL B 1 231 ? 5.898 -25.812 -6.863 1 96.31 231 VAL B C 1
ATOM 4800 O O . VAL B 1 231 ? 5.16 -24.891 -6.52 1 96.31 231 VAL B O 1
ATOM 4803 N N . PHE B 1 232 ? 7.199 -25.75 -7.043 1 94.44 232 PHE B N 1
ATOM 4804 C CA . PHE B 1 232 ? 7.918 -24.484 -7.07 1 94.44 232 PHE B CA 1
ATOM 4805 C C . PHE B 1 232 ? 8.461 -24.203 -8.469 1 94.44 232 PHE B C 1
ATOM 4807 O O . PHE B 1 232 ? 9.141 -25.047 -9.055 1 94.44 232 PHE B O 1
ATOM 4814 N N . VAL B 1 233 ? 8.109 -23.062 -9.008 1 92.19 233 VAL B N 1
ATOM 4815 C CA . VAL B 1 233 ? 8.625 -22.594 -10.289 1 92.19 233 VAL B CA 1
ATOM 4816 C C . VAL B 1 233 ? 9.578 -21.422 -10.07 1 92.19 233 VAL B C 1
ATOM 4818 O O . VAL B 1 233 ? 9.141 -20.281 -9.938 1 92.19 233 VAL B O 1
ATOM 4821 N N . PRO B 1 234 ? 10.844 -21.656 -10.117 1 90.31 234 PRO B N 1
ATOM 4822 C CA . PRO B 1 234 ? 11.797 -20.547 -9.953 1 90.31 234 PRO B CA 1
ATOM 4823 C C . PRO B 1 234 ? 11.836 -19.625 -11.164 1 90.31 234 PRO B C 1
ATOM 4825 O O . PRO B 1 234 ? 11.227 -19.922 -12.195 1 90.31 234 PRO B O 1
ATOM 4828 N N . ALA B 1 235 ? 12.539 -18.547 -10.984 1 87.25 235 ALA B N 1
ATOM 4829 C CA . ALA B 1 235 ? 12.766 -17.656 -12.125 1 87.25 235 ALA B CA 1
ATOM 4830 C C . ALA B 1 235 ? 13.461 -18.391 -13.266 1 87.25 235 ALA B C 1
ATOM 4832 O O . ALA B 1 235 ? 14.258 -19.297 -13.023 1 87.25 235 ALA B O 1
ATOM 4833 N N . ASP B 1 236 ? 13.133 -18.078 -14.461 1 89.94 236 ASP B N 1
ATOM 4834 C CA . ASP B 1 236 ? 13.719 -18.578 -15.703 1 89.94 236 ASP B CA 1
ATOM 4835 C C . ASP B 1 236 ? 13.336 -20.031 -15.953 1 89.94 236 ASP B C 1
ATOM 4837 O O . ASP B 1 236 ? 13.898 -20.688 -16.828 1 89.94 236 ASP B O 1
ATOM 4841 N N . SER B 1 237 ? 12.477 -20.562 -15.164 1 91.62 237 SER B N 1
ATOM 4842 C CA . SER B 1 237 ? 12.055 -21.953 -15.367 1 91.62 237 SER B CA 1
ATOM 4843 C C . SER B 1 237 ? 10.836 -22.031 -16.281 1 91.62 237 SER B C 1
ATOM 4845 O O . SER B 1 237 ? 9.859 -21.312 -16.094 1 91.62 237 SER B O 1
ATOM 4847 N N . ILE B 1 238 ? 10.93 -22.906 -17.203 1 94.81 238 ILE B N 1
ATOM 4848 C CA . ILE B 1 238 ? 9.836 -23.109 -18.156 1 94.81 238 ILE B CA 1
ATOM 4849 C C . ILE B 1 238 ? 8.703 -23.875 -17.469 1 94.81 238 ILE B C 1
ATOM 4851 O O . ILE B 1 238 ? 8.953 -24.812 -16.719 1 94.81 238 ILE B O 1
ATOM 4855 N N . HIS B 1 239 ? 7.465 -23.438 -17.734 1 95.94 239 HIS B N 1
ATOM 4856 C CA . HIS B 1 239 ? 6.316 -24.156 -17.188 1 95.94 239 HIS B CA 1
ATOM 4857 C C . HIS B 1 239 ? 5.055 -23.859 -17.984 1 95.94 239 HIS B C 1
ATOM 4859 O O . HIS B 1 239 ? 5.004 -22.859 -18.734 1 95.94 239 HIS B O 1
ATOM 4865 N N . ALA B 1 240 ? 4.102 -24.719 -17.844 1 95.62 240 ALA B N 1
ATOM 4866 C CA . ALA B 1 240 ? 2.76 -24.562 -18.391 1 95.62 240 ALA B CA 1
ATOM 4867 C C . ALA B 1 240 ? 1.736 -25.344 -17.562 1 95.62 240 ALA B C 1
ATOM 4869 O O . ALA B 1 240 ? 1.849 -26.562 -17.422 1 95.62 240 ALA B O 1
ATOM 4870 N N . TYR B 1 241 ? 0.77 -24.672 -17.078 1 94.38 241 TYR B N 1
ATOM 4871 C CA . TYR B 1 241 ? -0.327 -25.344 -16.391 1 94.38 241 TYR B CA 1
ATOM 4872 C C . TYR B 1 241 ? -1.373 -25.844 -17.375 1 94.38 241 TYR B C 1
ATOM 4874 O O . TYR B 1 241 ? -1.705 -25.156 -18.344 1 94.38 241 TYR B O 1
ATOM 4882 N N . LEU B 1 242 ? -1.841 -27.031 -17.156 1 94.5 242 LEU B N 1
ATOM 4883 C CA . LEU B 1 242 ? -2.705 -27.672 -18.156 1 94.5 242 LEU B CA 1
ATOM 4884 C C . LEU B 1 242 ? -4.156 -27.656 -17.688 1 94.5 242 LEU B C 1
ATOM 4886 O O . LEU B 1 242 ? -5.051 -27.266 -18.438 1 94.5 242 LEU B O 1
ATOM 4890 N N . GLU B 1 243 ? -4.344 -28.156 -16.5 1 93 243 GLU B N 1
ATOM 4891 C CA . GLU B 1 243 ? -5.695 -28.203 -15.961 1 93 243 GLU B CA 1
ATOM 4892 C C . GLU B 1 243 ? -5.676 -28.375 -14.438 1 93 243 GLU B C 1
ATOM 4894 O O . GLU B 1 243 ? -4.785 -29.031 -13.891 1 93 243 GLU B O 1
ATOM 4899 N N . GLY B 1 244 ? -6.695 -27.688 -13.867 1 93.44 244 GLY B N 1
ATOM 4900 C CA . GLY B 1 244 ? -6.809 -27.891 -12.43 1 93.44 244 GLY B CA 1
ATOM 4901 C C . GLY B 1 244 ? -7.234 -26.641 -11.688 1 93.44 244 GLY B C 1
ATOM 4902 O O . GLY B 1 244 ? -7.695 -25.688 -12.289 1 93.44 244 GLY B O 1
ATOM 4903 N N . ASP B 1 245 ? -7.273 -26.797 -10.367 1 92.5 245 ASP B N 1
ATOM 4904 C CA . ASP B 1 245 ? -7.512 -25.734 -9.398 1 92.5 245 ASP B CA 1
ATOM 4905 C C . ASP B 1 245 ? -6.348 -25.609 -8.414 1 92.5 245 ASP B C 1
ATOM 4907 O O . ASP B 1 245 ? -5.934 -26.609 -7.812 1 92.5 245 ASP B O 1
ATOM 4911 N N . ILE B 1 246 ? -5.84 -24.391 -8.359 1 92.69 246 ILE B N 1
ATOM 4912 C CA . ILE B 1 246 ? -4.66 -24.266 -7.508 1 92.69 246 ILE B CA 1
ATOM 4913 C C . ILE B 1 246 ? -4.746 -22.984 -6.688 1 92.69 246 ILE B C 1
ATOM 4915 O O . ILE B 1 246 ? -5.473 -22.062 -7.047 1 92.69 246 ILE B O 1
ATOM 4919 N N . VAL B 1 247 ? -4.109 -22.984 -5.527 1 90.69 247 VAL B N 1
ATOM 4920 C CA . VAL B 1 247 ? -3.66 -21.766 -4.855 1 90.69 247 VAL B CA 1
ATOM 4921 C C . VAL B 1 247 ? -2.273 -21.375 -5.367 1 90.69 247 VAL B C 1
ATOM 4923 O O . VAL B 1 247 ? -1.328 -22.156 -5.277 1 90.69 247 VAL B O 1
ATOM 4926 N N . GLU B 1 248 ? -2.191 -20.219 -5.93 1 91.12 248 GLU B N 1
ATOM 4927 C CA . GLU B 1 248 ? -0.909 -19.75 -6.43 1 91.12 248 GLU B CA 1
ATOM 4928 C C . GLU B 1 248 ? -0.415 -18.547 -5.625 1 91.12 248 GLU B C 1
ATOM 4930 O O . GLU B 1 248 ? -1.195 -17.656 -5.285 1 91.12 248 GLU B O 1
ATOM 4935 N N . CYS B 1 249 ? 0.778 -18.594 -5.238 1 88.25 249 CYS B N 1
ATOM 4936 C CA . CYS B 1 249 ? 1.464 -17.453 -4.633 1 88.25 249 CYS B CA 1
ATOM 4937 C C . CYS B 1 249 ? 2.723 -17.094 -5.414 1 88.25 249 CYS B C 1
ATOM 4939 O O . CYS B 1 249 ? 3.5 -17.984 -5.781 1 88.25 249 CYS B O 1
ATOM 4941 N N . MET B 1 250 ? 2.854 -15.875 -5.719 1 85.88 250 MET B N 1
ATOM 4942 C CA . MET B 1 250 ? 3.988 -15.453 -6.535 1 85.88 250 MET B CA 1
ATOM 4943 C C . MET B 1 250 ? 4.523 -14.102 -6.07 1 85.88 250 MET B C 1
ATOM 4945 O O . MET B 1 250 ? 3.812 -13.344 -5.41 1 85.88 250 MET B O 1
ATOM 4949 N N . ALA B 1 251 ? 5.746 -13.906 -6.367 1 79.44 251 ALA B N 1
ATOM 4950 C CA . ALA B 1 251 ? 6.289 -12.562 -6.184 1 79.44 251 ALA B CA 1
ATOM 4951 C C . ALA B 1 251 ? 5.602 -11.562 -7.113 1 79.44 251 ALA B C 1
ATOM 4953 O O . ALA B 1 251 ? 5.062 -11.945 -8.156 1 79.44 251 ALA B O 1
ATOM 4954 N N . ARG B 1 252 ? 5.637 -10.383 -6.75 1 75.25 252 ARG B N 1
ATOM 4955 C CA . ARG B 1 252 ? 4.902 -9.352 -7.473 1 75.25 252 ARG B CA 1
ATOM 4956 C C . ARG B 1 252 ? 5.633 -8.953 -8.75 1 75.25 252 ARG B C 1
ATOM 4958 O O . ARG B 1 252 ? 6.586 -8.18 -8.711 1 75.25 252 ARG B O 1
ATOM 4965 N N . SER B 1 253 ? 5.137 -9.406 -9.906 1 80.5 253 SER B N 1
ATOM 4966 C CA . SER B 1 253 ? 5.617 -9.07 -11.242 1 80.5 253 SER B CA 1
ATOM 4967 C C . SER B 1 253 ? 4.664 -9.578 -12.312 1 80.5 253 SER B C 1
ATOM 4969 O O . SER B 1 253 ? 4 -10.602 -12.133 1 80.5 253 SER B O 1
ATOM 4971 N N . ASP B 1 254 ? 4.645 -8.883 -13.375 1 80.75 254 ASP B N 1
ATOM 4972 C CA . ASP B 1 254 ? 3.871 -9.352 -14.516 1 80.75 254 ASP B CA 1
ATOM 4973 C C . ASP B 1 254 ? 4.789 -9.766 -15.664 1 80.75 254 ASP B C 1
ATOM 4975 O O . ASP B 1 254 ? 4.32 -10.039 -16.766 1 80.75 254 ASP B O 1
ATOM 4979 N N . ASN B 1 255 ? 6.039 -9.758 -15.375 1 88 255 ASN B N 1
ATOM 4980 C CA . ASN B 1 255 ? 6.973 -10.117 -16.438 1 88 255 ASN B CA 1
ATOM 4981 C C . ASN B 1 255 ? 6.809 -11.578 -16.859 1 88 255 ASN B C 1
ATOM 4983 O O . ASN B 1 255 ? 6.918 -12.484 -16.031 1 88 255 ASN B O 1
ATOM 4987 N N . VAL B 1 256 ? 6.551 -11.781 -18.109 1 92.38 256 VAL B N 1
ATOM 4988 C CA . VAL B 1 256 ? 6.379 -13.133 -18.641 1 92.38 256 VAL B CA 1
ATOM 4989 C C . VAL B 1 256 ? 6.863 -13.188 -20.094 1 92.38 256 VAL B C 1
ATOM 4991 O O . VAL B 1 256 ? 6.711 -12.227 -20.844 1 92.38 256 VAL B O 1
ATOM 4994 N N . ILE B 1 257 ? 7.555 -14.219 -20.469 1 93.44 257 ILE B N 1
ATOM 4995 C CA . ILE B 1 257 ? 7.922 -14.555 -21.844 1 93.44 257 ILE B CA 1
ATOM 4996 C C . ILE B 1 257 ? 7.176 -15.805 -22.281 1 93.44 257 ILE B C 1
ATOM 4998 O O . ILE B 1 257 ? 7.367 -16.891 -21.719 1 93.44 257 ILE B O 1
ATOM 5002 N N . ASN B 1 258 ? 6.426 -15.664 -23.297 1 91.81 258 ASN B N 1
ATOM 5003 C CA . ASN B 1 258 ? 5.562 -16.734 -23.75 1 91.81 258 ASN B CA 1
ATOM 5004 C C . ASN B 1 258 ? 5.992 -17.266 -25.109 1 91.81 258 ASN B C 1
ATOM 5006 O O . ASN B 1 258 ? 6.332 -16.484 -26 1 91.81 258 ASN B O 1
ATOM 5010 N N . THR B 1 259 ? 6.055 -18.609 -25.078 1 89.75 259 THR B N 1
ATOM 5011 C CA . THR B 1 259 ? 6.242 -19.25 -26.375 1 89.75 259 THR B CA 1
ATOM 5012 C C . THR B 1 259 ? 5.379 -20.5 -26.484 1 89.75 259 THR B C 1
ATOM 5014 O O . THR B 1 259 ? 5.289 -21.297 -25.547 1 89.75 259 THR B O 1
ATOM 5017 N N . GLY B 1 260 ? 4.309 -20.594 -27.25 1 90.19 260 GLY B N 1
ATOM 5018 C CA . GLY B 1 260 ? 3.453 -21.75 -27.453 1 90.19 260 GLY B CA 1
ATOM 5019 C C . GLY B 1 260 ? 2.197 -21.719 -26.594 1 90.19 260 GLY B C 1
ATOM 5020 O O . GLY B 1 260 ? 2.135 -20.984 -25.609 1 90.19 260 GLY B O 1
ATOM 5021 N N . PHE B 1 261 ? 1.369 -22.609 -26.906 1 91.75 261 PHE B N 1
ATOM 5022 C CA . PHE B 1 261 ? 0.065 -22.672 -26.266 1 91.75 261 PHE B CA 1
ATOM 5023 C C . PHE B 1 261 ? -0.558 -21.281 -26.156 1 91.75 261 PHE B C 1
ATOM 5025 O O . PHE B 1 261 ? -1.076 -20.906 -25.109 1 91.75 261 PHE B O 1
ATOM 5032 N N . CYS B 1 262 ? -0.313 -20.578 -27.078 1 87.31 262 CYS B N 1
ATOM 5033 C CA . CYS B 1 262 ? -0.925 -19.266 -27.188 1 87.31 262 CYS B CA 1
ATOM 5034 C C . CYS B 1 262 ? -0.989 -18.812 -28.641 1 87.31 262 CYS B C 1
ATOM 5036 O O . CYS B 1 262 ? -0.253 -19.312 -29.484 1 87.31 262 CYS B O 1
ATOM 5038 N N . PRO B 1 263 ? -1.888 -17.875 -28.906 1 82.12 263 PRO B N 1
ATOM 5039 C CA . PRO B 1 263 ? -1.948 -17.359 -30.281 1 82.12 263 PRO B CA 1
ATOM 5040 C C . PRO B 1 263 ? -0.62 -16.766 -30.75 1 82.12 263 PRO B C 1
ATOM 5042 O O . PRO B 1 263 ? 0.13 -16.219 -29.938 1 82.12 263 PRO B O 1
ATOM 5045 N N . ALA B 1 264 ? -0.42 -16.891 -32.031 1 82.25 264 ALA B N 1
ATOM 5046 C CA . ALA B 1 264 ? 0.839 -16.469 -32.625 1 82.25 264 ALA B CA 1
ATOM 5047 C C . ALA B 1 264 ? 1.128 -15 -32.281 1 82.25 264 ALA B C 1
ATOM 5049 O O . ALA B 1 264 ? 2.279 -14.625 -32.062 1 82.25 264 ALA B O 1
ATOM 5050 N N . ALA B 1 265 ? 0.146 -14.227 -32.25 1 79.12 265 ALA B N 1
ATOM 5051 C CA . ALA B 1 265 ? 0.295 -12.789 -32.031 1 79.12 265 ALA B CA 1
ATOM 5052 C C . ALA B 1 265 ? 0.767 -12.5 -30.594 1 79.12 265 ALA B C 1
ATOM 5054 O O . ALA B 1 265 ? 1.339 -11.438 -30.328 1 79.12 265 ALA B O 1
ATOM 5055 N N . ASP B 1 266 ? 0.583 -13.438 -29.719 1 81.81 266 ASP B N 1
ATOM 5056 C CA . ASP B 1 266 ? 0.912 -13.227 -28.312 1 81.81 266 ASP B CA 1
ATOM 5057 C C . ASP B 1 266 ? 2.281 -13.812 -27.984 1 81.81 266 ASP B C 1
ATOM 5059 O O . ASP B 1 266 ? 2.748 -13.703 -26.844 1 81.81 266 ASP B O 1
ATOM 5063 N N . ARG B 1 267 ? 2.939 -14.344 -28.953 1 88.75 267 ARG B N 1
ATOM 5064 C CA . ARG B 1 267 ? 4.215 -15.008 -28.703 1 88.75 267 ARG B CA 1
ATOM 5065 C C . ARG B 1 267 ? 5.359 -14.008 -28.672 1 88.75 267 ARG B C 1
ATOM 5067 O O . ARG B 1 267 ? 5.391 -13.062 -29.469 1 88.75 267 ARG B O 1
ATOM 5074 N N . ASP B 1 268 ? 6.191 -14.281 -27.75 1 89.25 268 ASP B N 1
ATOM 5075 C CA . ASP B 1 268 ? 7.422 -13.508 -27.688 1 89.25 268 ASP B CA 1
ATOM 5076 C C . ASP B 1 268 ? 8.508 -14.117 -28.562 1 89.25 268 ASP B C 1
ATOM 5078 O O . ASP B 1 268 ? 8.273 -15.133 -29.219 1 89.25 268 ASP B O 1
ATOM 5082 N N . SER B 1 269 ? 9.648 -13.422 -28.594 1 89.62 269 SER B N 1
ATOM 5083 C CA . SER B 1 269 ? 10.766 -13.883 -29.406 1 89.62 269 SER B CA 1
ATOM 5084 C C . SER B 1 269 ? 11.289 -15.227 -28.906 1 89.62 269 SER B C 1
ATOM 5086 O O . SER B 1 269 ? 11.617 -15.375 -27.734 1 89.62 269 SER B O 1
ATOM 5088 N N . VAL B 1 270 ? 11.406 -16.156 -29.875 1 93.56 270 VAL B N 1
ATOM 5089 C CA . VAL B 1 270 ? 11.961 -17.469 -29.531 1 93.56 270 VAL B CA 1
ATOM 5090 C C . VAL B 1 270 ? 13.398 -17.312 -29.047 1 93.56 270 VAL B C 1
ATOM 5092 O O . VAL B 1 270 ? 13.836 -18.031 -28.156 1 93.56 270 VAL B O 1
ATOM 5095 N N . GLU B 1 271 ? 14.094 -16.406 -29.641 1 92.88 271 GLU B N 1
ATOM 5096 C CA . GLU B 1 271 ? 15.469 -16.141 -29.234 1 92.88 271 GLU B CA 1
ATOM 5097 C C . GLU B 1 271 ? 15.539 -15.672 -27.781 1 92.88 271 GLU B C 1
ATOM 5099 O O . GLU B 1 271 ? 16.375 -16.156 -27.016 1 92.88 271 GLU B O 1
ATOM 5104 N N . LEU B 1 272 ? 14.719 -14.758 -27.484 1 92.38 272 LEU B N 1
ATOM 5105 C CA . LEU B 1 272 ? 14.656 -14.258 -26.125 1 92.38 272 LEU B CA 1
ATOM 5106 C C . LEU B 1 272 ? 14.266 -15.367 -25.156 1 92.38 272 LEU B C 1
ATOM 5108 O O . LEU B 1 272 ? 14.859 -15.5 -24.078 1 92.38 272 LEU B O 1
ATOM 5112 N N . PHE B 1 273 ? 13.289 -16.125 -25.562 1 93.75 273 PHE B N 1
ATOM 5113 C CA . PHE B 1 273 ? 12.812 -17.234 -24.766 1 93.75 273 PHE B CA 1
ATOM 5114 C C . PHE B 1 273 ? 13.945 -18.219 -24.484 1 93.75 273 PHE B C 1
ATOM 5116 O O . PHE B 1 273 ? 14.172 -18.609 -23.344 1 93.75 273 PHE B O 1
ATOM 5123 N N . ALA B 1 274 ? 14.656 -18.578 -25.5 1 92.06 274 ALA B N 1
ATOM 5124 C CA . ALA B 1 274 ? 15.742 -19.562 -25.391 1 92.06 274 ALA B CA 1
ATOM 5125 C C . ALA B 1 274 ? 16.875 -19.016 -24.531 1 92.06 274 ALA B C 1
ATOM 5127 O O . ALA B 1 274 ? 17.531 -19.781 -23.797 1 92.06 274 ALA B O 1
ATOM 5128 N N . GLN B 1 275 ? 17.062 -17.812 -24.625 1 88.31 275 GLN B N 1
ATOM 5129 C CA . GLN B 1 275 ? 18.125 -17.172 -23.844 1 88.31 275 GLN B CA 1
ATOM 5130 C C . GLN B 1 275 ? 17.797 -17.188 -22.344 1 88.31 275 GLN B C 1
ATOM 5132 O O . GLN B 1 275 ? 18.688 -17.312 -21.516 1 88.31 275 GLN B O 1
ATOM 5137 N N . ALA B 1 276 ? 16.578 -17.062 -22.062 1 88.94 276 ALA B N 1
ATOM 5138 C CA . ALA B 1 276 ? 16.141 -16.906 -20.688 1 88.94 276 ALA B CA 1
ATOM 5139 C C . ALA B 1 276 ? 16.109 -18.25 -19.953 1 88.94 276 ALA B C 1
ATOM 5141 O O . ALA B 1 276 ? 16.094 -18.297 -18.734 1 88.94 276 ALA B O 1
ATOM 5142 N N . LEU B 1 277 ? 16.188 -19.312 -20.688 1 89.44 277 LEU B N 1
ATOM 5143 C CA . LEU B 1 277 ? 15.938 -20.641 -20.141 1 89.44 277 LEU B CA 1
ATOM 5144 C C . LEU B 1 277 ? 17 -21 -19.109 1 89.44 277 LEU B C 1
ATOM 5146 O O . LEU B 1 277 ? 18.203 -20.844 -19.375 1 89.44 277 LEU B O 1
ATOM 5150 N N . THR B 1 278 ? 16.438 -21.516 -18.062 1 85.5 278 THR B N 1
ATOM 5151 C CA . THR B 1 278 ? 17.281 -22.297 -17.156 1 85.5 278 THR B CA 1
ATOM 5152 C C . THR B 1 278 ? 16.984 -23.781 -17.281 1 85.5 278 THR B C 1
ATOM 5154 O O . THR B 1 278 ? 15.93 -24.172 -17.797 1 85.5 278 THR B O 1
ATOM 5157 N N . PHE B 1 279 ? 18 -24.547 -16.938 1 84.69 279 PHE B N 1
ATOM 5158 C CA . PHE B 1 279 ? 17.812 -25.969 -17.156 1 84.69 279 PHE B CA 1
ATOM 5159 C C . PHE B 1 279 ? 17.719 -26.719 -15.828 1 84.69 279 PHE B C 1
ATOM 5161 O O . PHE B 1 279 ? 18.109 -27.891 -15.742 1 84.69 279 PHE B O 1
ATOM 5168 N N . GLU B 1 280 ? 17.234 -25.969 -14.844 1 79.06 280 GLU B N 1
ATOM 5169 C CA . GLU B 1 280 ? 16.812 -26.547 -13.578 1 79.06 280 GLU B CA 1
ATOM 5170 C C . GLU B 1 280 ? 15.328 -26.328 -13.328 1 79.06 280 GLU B C 1
ATOM 5172 O O . GLU B 1 280 ? 14.805 -25.234 -13.602 1 79.06 280 GLU B O 1
ATOM 5177 N N . PRO B 1 281 ? 14.719 -27.375 -13.078 1 72.75 281 PRO B N 1
ATOM 5178 C CA . PRO B 1 281 ? 15.141 -28.734 -12.773 1 72.75 281 PRO B CA 1
ATOM 5179 C C . PRO B 1 281 ? 15.156 -29.641 -14.008 1 72.75 281 PRO B C 1
ATOM 5181 O O . PRO B 1 281 ? 14.508 -29.344 -15.008 1 72.75 281 PRO B O 1
ATOM 5184 N N . HIS B 1 282 ? 15.828 -30.844 -13.75 1 83.81 282 HIS B N 1
ATOM 5185 C CA . HIS B 1 282 ? 15.906 -31.828 -14.828 1 83.81 282 HIS B CA 1
ATOM 5186 C C . HIS B 1 282 ? 15.133 -33.094 -14.469 1 83.81 282 HIS B C 1
ATOM 5188 O O . HIS B 1 282 ? 15.461 -34.188 -14.953 1 83.81 282 HIS B O 1
ATOM 5194 N N . ASN B 1 283 ? 14.305 -32.906 -13.492 1 88.25 283 ASN B N 1
ATOM 5195 C CA . ASN B 1 283 ? 13.391 -34 -13.148 1 88.25 283 ASN B CA 1
ATOM 5196 C C . ASN B 1 283 ? 12.18 -33.5 -12.367 1 88.25 283 ASN B C 1
ATOM 5198 O O . ASN B 1 283 ? 12.227 -32.438 -11.766 1 88.25 283 ASN B O 1
ATOM 5202 N N . SER B 1 284 ? 11.195 -34.312 -12.398 1 90.56 284 SER B N 1
ATOM 5203 C CA . SER B 1 284 ? 9.914 -33.906 -11.812 1 90.56 284 SER B CA 1
ATOM 5204 C C . SER B 1 284 ? 10.023 -33.781 -10.297 1 90.56 284 SER B C 1
ATOM 5206 O O . SER B 1 284 ? 9.367 -32.938 -9.695 1 90.56 284 SER B O 1
ATOM 5208 N N . LYS B 1 285 ? 10.781 -34.594 -9.664 1 91.81 285 LYS B N 1
ATOM 5209 C CA . LYS B 1 285 ? 10.914 -34.562 -8.211 1 91.81 285 LYS B CA 1
ATOM 5210 C C . LYS B 1 285 ? 11.453 -33.219 -7.727 1 91.81 285 LYS B C 1
ATOM 5212 O O . LYS B 1 285 ? 11.016 -32.719 -6.691 1 91.81 285 LYS B O 1
ATOM 5217 N N . ASP B 1 286 ? 12.312 -32.719 -8.484 1 91.19 286 ASP B N 1
ATOM 5218 C CA . ASP B 1 286 ? 12.938 -31.453 -8.086 1 91.19 286 ASP B CA 1
ATOM 5219 C C . ASP B 1 286 ? 12 -30.266 -8.32 1 91.19 286 ASP B C 1
ATOM 5221 O O . ASP B 1 286 ? 12.219 -29.172 -7.801 1 91.19 286 ASP B O 1
ATOM 5225 N N . ALA B 1 287 ? 11 -30.5 -9.055 1 92.62 287 ALA B N 1
ATOM 5226 C CA . ALA B 1 287 ? 10.008 -29.453 -9.281 1 92.62 287 ALA B CA 1
ATOM 5227 C C . ALA B 1 287 ? 8.992 -29.391 -8.141 1 92.62 287 ALA B C 1
ATOM 5229 O O . ALA B 1 287 ? 8.305 -28.391 -7.965 1 92.62 287 ALA B O 1
ATOM 5230 N N . LEU B 1 288 ? 8.891 -30.453 -7.445 1 95.06 288 LEU B N 1
ATOM 5231 C CA . LEU B 1 288 ? 7.949 -30.531 -6.336 1 95.06 288 LEU B CA 1
ATOM 5232 C C . LEU B 1 288 ? 8.398 -29.641 -5.176 1 95.06 288 LEU B C 1
ATOM 5234 O O . LEU B 1 288 ? 9.602 -29.5 -4.934 1 95.06 288 LEU B O 1
ATOM 5238 N N . LEU B 1 289 ? 7.469 -29.062 -4.516 1 94.94 289 LEU B N 1
ATOM 5239 C CA . LEU B 1 289 ? 7.699 -28.344 -3.266 1 94.94 289 LEU B CA 1
ATOM 5240 C C . LEU B 1 289 ? 7.074 -29.094 -2.09 1 94.94 289 LEU B C 1
ATOM 5242 O O . LEU B 1 289 ? 5.859 -29.031 -1.894 1 94.94 289 LEU B O 1
ATOM 5246 N N . PRO B 1 290 ? 7.891 -29.734 -1.418 1 94.38 290 PRO B N 1
ATOM 5247 C CA . PRO B 1 290 ? 7.32 -30.453 -0.27 1 94.38 290 PRO B CA 1
ATOM 5248 C C . PRO B 1 290 ? 6.797 -29.5 0.807 1 94.38 290 PRO B C 1
ATOM 5250 O O . PRO B 1 290 ? 7.273 -28.375 0.922 1 94.38 290 PRO B O 1
ATOM 5253 N N . HIS B 1 291 ? 5.766 -29.984 1.528 1 94.69 291 HIS B N 1
ATOM 5254 C CA . HIS B 1 291 ? 5.309 -29.266 2.703 1 94.69 291 HIS B CA 1
ATOM 5255 C C . HIS B 1 291 ? 5.738 -29.953 3.99 1 94.69 291 HIS B C 1
ATOM 5257 O O . HIS B 1 291 ? 6.062 -31.141 3.979 1 94.69 291 HIS B O 1
ATOM 5263 N N . ARG B 1 292 ? 5.812 -29.203 5.023 1 95.69 292 ARG B N 1
ATOM 5264 C CA . ARG B 1 292 ? 6.145 -29.688 6.355 1 95.69 292 ARG B CA 1
ATOM 5265 C C . ARG B 1 292 ? 5.285 -29.016 7.422 1 95.69 292 ARG B C 1
ATOM 5267 O O . ARG B 1 292 ? 4.629 -28.016 7.148 1 95.69 292 ARG B O 1
ATOM 5274 N N . LYS B 1 293 ? 5.281 -29.562 8.602 1 96.31 293 LYS B N 1
ATOM 5275 C CA . LYS B 1 293 ? 4.578 -28.906 9.703 1 96.31 293 LYS B CA 1
ATOM 5276 C C . LYS B 1 293 ? 5.16 -27.531 9.992 1 96.31 293 LYS B C 1
ATOM 5278 O O . LYS B 1 293 ? 6.379 -27.344 9.984 1 96.31 293 LYS B O 1
ATOM 5283 N N . SER B 1 294 ? 4.281 -26.672 10.195 1 96.38 294 SER B N 1
ATOM 5284 C CA . SER B 1 294 ? 4.73 -25.297 10.43 1 96.38 294 SER B CA 1
ATOM 5285 C C . SER B 1 294 ? 4.918 -25.031 11.922 1 96.38 294 SER B C 1
ATOM 5287 O O . SER B 1 294 ? 4.117 -25.469 12.742 1 96.38 294 SER B O 1
ATOM 5289 N N . ASP B 1 295 ? 5.836 -24.172 12.242 1 93.38 295 ASP B N 1
ATOM 5290 C CA . ASP B 1 295 ? 6.012 -23.719 13.617 1 93.38 295 ASP B CA 1
ATOM 5291 C C . ASP B 1 295 ? 5.043 -22.594 13.953 1 93.38 295 ASP B C 1
ATOM 5293 O O . ASP B 1 295 ? 4.875 -22.234 15.117 1 93.38 295 ASP B O 1
ATOM 5297 N N . LYS B 1 296 ? 4.375 -22.078 12.961 1 92.94 296 LYS B N 1
ATOM 5298 C CA . LYS B 1 296 ? 3.395 -21.031 13.195 1 92.94 296 LYS B CA 1
ATOM 5299 C C . LYS B 1 296 ? 2.125 -21.594 13.828 1 92.94 296 LYS B C 1
ATOM 5301 O O . LYS B 1 296 ? 1.394 -20.875 14.508 1 92.94 296 LYS B O 1
ATOM 5306 N N . GLY B 1 297 ? 1.811 -22.828 13.469 1 96.25 297 GLY B N 1
ATOM 5307 C CA . GLY B 1 297 ? 0.67 -23.5 14.07 1 96.25 297 GLY B CA 1
ATOM 5308 C C . GLY B 1 297 ? 1.005 -24.172 15.391 1 96.25 297 GLY B C 1
ATOM 5309 O O . GLY B 1 297 ? 1.91 -25 15.453 1 96.25 297 GLY B O 1
ATOM 5310 N N . LEU B 1 298 ? 0.243 -23.922 16.391 1 96.44 298 LEU B N 1
ATOM 5311 C CA . LEU B 1 298 ? 0.62 -24.359 17.719 1 96.44 298 LEU B CA 1
ATOM 5312 C C . LEU B 1 298 ? 0.022 -25.719 18.047 1 96.44 298 LEU B C 1
ATOM 5314 O O . LEU B 1 298 ? 0.453 -26.375 19 1 96.44 298 LEU B O 1
ATOM 5318 N N . ASN B 1 299 ? -0.956 -26.125 17.312 1 96.56 299 ASN B N 1
ATOM 5319 C CA . ASN B 1 299 ? -1.616 -27.375 17.641 1 96.56 299 ASN B CA 1
ATOM 5320 C C . ASN B 1 299 ? -1.359 -28.438 16.562 1 96.56 299 ASN B C 1
ATOM 5322 O O . ASN B 1 299 ? -2.133 -29.391 16.422 1 96.56 299 ASN B O 1
ATOM 5326 N N . GLY B 1 300 ? -0.479 -28.25 15.648 1 96 300 GLY B N 1
ATOM 5327 C CA . GLY B 1 300 ? -0.01 -29.25 14.711 1 96 300 GLY B CA 1
ATOM 5328 C C . GLY B 1 300 ? -0.949 -29.453 13.531 1 96 300 GLY B C 1
ATOM 5329 O O . GLY B 1 300 ? -0.906 -30.484 12.867 1 96 300 GLY B O 1
ATOM 5330 N N . LYS B 1 301 ? -1.848 -28.5 13.297 1 98 301 LYS B N 1
ATOM 5331 C CA . LYS B 1 301 ? -2.826 -28.656 12.227 1 98 301 LYS B CA 1
ATOM 5332 C C . LYS B 1 301 ? -2.465 -27.797 11.016 1 98 301 LYS B C 1
ATOM 5334 O O . LYS B 1 301 ? -3.258 -27.672 10.086 1 98 301 LYS B O 1
ATOM 5339 N N . THR B 1 302 ? -1.271 -27.219 11.07 1 98 302 THR B N 1
ATOM 5340 C CA . THR B 1 302 ? -0.862 -26.297 10.016 1 98 302 THR B CA 1
ATOM 5341 C C . THR B 1 302 ? 0.429 -26.766 9.352 1 98 302 THR B C 1
ATOM 5343 O O . THR B 1 302 ? 1.416 -27.062 10.031 1 98 302 THR B O 1
ATOM 5346 N N . ASP B 1 303 ? 0.375 -26.844 8.062 1 97.5 303 ASP B N 1
ATOM 5347 C CA . ASP B 1 303 ? 1.558 -27.109 7.246 1 97.5 303 ASP B CA 1
ATOM 5348 C C . ASP B 1 303 ? 2.053 -25.828 6.574 1 97.5 303 ASP B C 1
ATOM 5350 O O . ASP B 1 303 ? 1.307 -24.859 6.453 1 97.5 303 ASP B O 1
ATOM 5354 N N . VAL B 1 304 ? 3.344 -25.891 6.184 1 96.5 304 VAL B N 1
ATOM 5355 C CA . VAL B 1 304 ? 3.902 -24.734 5.488 1 96.5 304 VAL B CA 1
ATOM 5356 C C . VAL B 1 304 ? 4.539 -25.188 4.176 1 96.5 304 VAL B C 1
ATOM 5358 O O . VAL B 1 304 ? 5.172 -26.234 4.113 1 96.5 304 VAL B O 1
ATOM 5361 N N . TYR B 1 305 ? 4.195 -24.531 3.102 1 95.25 305 TYR B N 1
ATOM 5362 C CA . TYR B 1 305 ? 4.91 -24.547 1.83 1 95.25 305 TYR B CA 1
ATOM 5363 C C . TYR B 1 305 ? 5.91 -23.391 1.746 1 95.25 305 TYR B C 1
ATOM 5365 O O . TYR B 1 305 ? 5.52 -22.234 1.592 1 95.25 305 TYR B O 1
ATOM 5373 N N . ALA B 1 306 ? 7.121 -23.688 1.868 1 91.94 306 ALA B N 1
ATOM 5374 C CA . ALA B 1 306 ? 8.172 -22.672 1.912 1 91.94 306 ALA B CA 1
ATOM 5375 C C . ALA B 1 306 ? 9.172 -22.859 0.77 1 91.94 306 ALA B C 1
ATOM 5377 O O . ALA B 1 306 ? 10.078 -23.688 0.861 1 91.94 306 ALA B O 1
ATOM 5378 N N . PRO B 1 307 ? 8.969 -22.109 -0.318 1 90.44 307 PRO B N 1
ATOM 5379 C CA . PRO B 1 307 ? 9.969 -22.203 -1.383 1 90.44 307 PRO B CA 1
ATOM 5380 C C . PRO B 1 307 ? 11.336 -21.672 -0.959 1 90.44 307 PRO B C 1
ATOM 5382 O O . PRO B 1 307 ? 11.445 -20.984 0.065 1 90.44 307 PRO B O 1
ATOM 5385 N N . PRO B 1 308 ? 12.359 -22.047 -1.678 1 87.75 308 PRO B N 1
ATOM 5386 C CA . PRO B 1 308 ? 13.703 -21.578 -1.317 1 87.75 308 PRO B CA 1
ATOM 5387 C C . PRO B 1 308 ? 13.953 -20.125 -1.71 1 87.75 308 PRO B C 1
ATOM 5389 O O . PRO B 1 308 ? 14.977 -19.828 -2.334 1 87.75 308 PRO B O 1
ATOM 5392 N N . ILE B 1 309 ? 12.992 -19.297 -1.362 1 80.31 309 ILE B N 1
ATOM 5393 C CA . ILE B 1 309 ? 13.078 -17.844 -1.543 1 80.31 309 ILE B CA 1
ATOM 5394 C C . ILE B 1 309 ? 12.562 -17.141 -0.29 1 80.31 309 ILE B C 1
ATOM 5396 O O . ILE B 1 309 ? 11.961 -17.781 0.584 1 80.31 309 ILE B O 1
ATOM 5400 N N . SER B 1 310 ? 12.758 -15.906 -0.168 1 71.5 310 SER B N 1
ATOM 5401 C CA . SER B 1 310 ? 12.398 -15.172 1.039 1 71.5 310 SER B CA 1
ATOM 5402 C C . SER B 1 310 ? 11.117 -14.367 0.835 1 71.5 310 SER B C 1
ATOM 5404 O O . SER B 1 310 ? 10.578 -13.797 1.787 1 71.5 310 SER B O 1
ATOM 5406 N N . GLU B 1 311 ? 10.555 -14.422 -0.294 1 73.75 311 GLU B N 1
ATOM 5407 C CA . GLU B 1 311 ? 9.477 -13.508 -0.668 1 73.75 311 GLU B CA 1
ATOM 5408 C C . GLU B 1 311 ? 8.164 -13.883 0.016 1 73.75 311 GLU B C 1
ATOM 5410 O O . GLU B 1 311 ? 7.383 -13.016 0.396 1 73.75 311 GLU B O 1
ATOM 5415 N N . PHE B 1 312 ? 7.988 -15.211 0.137 1 82.94 312 PHE B N 1
ATOM 5416 C CA . PHE B 1 312 ? 6.711 -15.609 0.712 1 82.94 312 PHE B CA 1
ATOM 5417 C C . PHE B 1 312 ? 6.734 -17.078 1.13 1 82.94 312 PHE B C 1
ATOM 5419 O O . PHE B 1 312 ? 7.609 -17.828 0.703 1 82.94 312 PHE B O 1
ATOM 5426 N N . SER B 1 313 ? 5.777 -17.422 1.932 1 89.44 313 SER B N 1
ATOM 5427 C CA . SER B 1 313 ? 5.359 -18.781 2.248 1 89.44 313 SER B CA 1
ATOM 5428 C C . SER B 1 313 ? 3.844 -18.875 2.355 1 89.44 313 SER B C 1
ATOM 5430 O O . SER B 1 313 ? 3.152 -17.859 2.465 1 89.44 313 SER B O 1
ATOM 5432 N N . VAL B 1 314 ? 3.393 -20.125 2.236 1 92.75 314 VAL B N 1
ATOM 5433 C CA . VAL B 1 314 ? 1.953 -20.328 2.359 1 92.75 314 VAL B CA 1
ATOM 5434 C C . VAL B 1 314 ? 1.673 -21.359 3.455 1 92.75 314 VAL B C 1
ATOM 5436 O O . VAL B 1 314 ? 2.289 -22.422 3.486 1 92.75 314 VAL B O 1
ATOM 5439 N N . LEU B 1 315 ? 0.795 -20.969 4.34 1 94.94 315 LEU B N 1
ATOM 5440 C CA . LEU B 1 315 ? 0.297 -21.906 5.336 1 94.94 315 LEU B CA 1
ATOM 5441 C C . LEU B 1 315 ? -0.982 -22.594 4.855 1 94.94 315 LEU B C 1
ATOM 5443 O O . LEU B 1 315 ? -1.844 -21.938 4.258 1 94.94 315 LEU B O 1
ATOM 5447 N N . ARG B 1 316 ? -1.055 -23.859 5.082 1 96.88 316 ARG B N 1
ATOM 5448 C CA . ARG B 1 316 ? -2.299 -24.609 4.926 1 96.88 316 ARG B CA 1
ATOM 5449 C C . ARG B 1 316 ? -2.754 -25.203 6.254 1 96.88 316 ARG B C 1
ATOM 5451 O O . ARG B 1 316 ? -2.057 -26.031 6.836 1 96.88 316 ARG B O 1
ATOM 5458 N N . THR B 1 317 ? -3.869 -24.766 6.742 1 97.62 317 THR B N 1
ATOM 5459 C CA . THR B 1 317 ? -4.465 -25.297 7.961 1 97.62 317 THR B CA 1
ATOM 5460 C C . THR B 1 317 ? -5.711 -26.109 7.641 1 97.62 317 THR B C 1
ATOM 5462 O O . THR B 1 317 ? -6.645 -25.609 7.016 1 97.62 317 THR B O 1
ATOM 5465 N N . THR B 1 318 ? -5.715 -27.312 8.039 1 97.38 318 THR B N 1
ATOM 5466 C CA . THR B 1 318 ? -6.855 -28.203 7.855 1 97.38 318 THR B CA 1
ATOM 5467 C C . THR B 1 318 ? -7.383 -28.703 9.203 1 97.38 318 THR B C 1
ATOM 5469 O O . THR B 1 318 ? -6.645 -29.312 9.977 1 97.38 318 THR B O 1
ATOM 5472 N N . LEU B 1 319 ? -8.625 -28.422 9.438 1 97.62 319 LEU B N 1
ATOM 5473 C CA . LEU B 1 319 ? -9.266 -28.781 10.695 1 97.6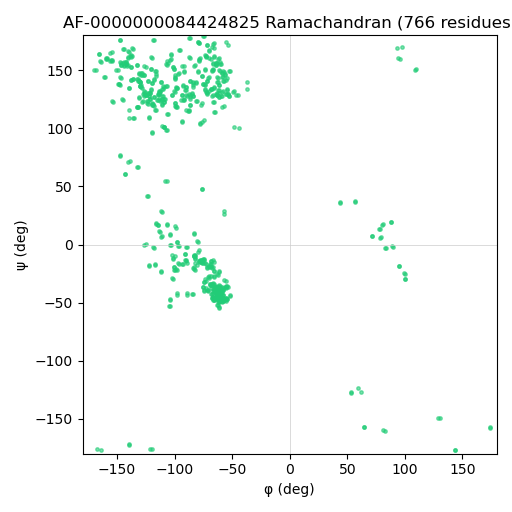2 319 LEU B CA 1
ATOM 5474 C C . LEU B 1 319 ? -10.469 -29.688 10.453 1 97.62 319 LEU B C 1
ATOM 5476 O O . LEU B 1 319 ? -11.305 -29.406 9.594 1 97.62 319 LEU B O 1
ATOM 5480 N N . GLY B 1 320 ? -10.523 -30.766 11.164 1 96.75 320 GLY B N 1
ATOM 5481 C CA . GLY B 1 320 ? -11.758 -31.547 11.227 1 96.75 320 GLY B CA 1
ATOM 5482 C C . GLY B 1 320 ? -12.781 -30.969 12.188 1 96.75 320 GLY B C 1
ATOM 5483 O O . GLY B 1 320 ? -12.492 -30 12.898 1 96.75 320 GLY B O 1
ATOM 5484 N N . ALA B 1 321 ? -13.945 -31.594 12.156 1 96.31 321 ALA B N 1
ATOM 5485 C CA . ALA B 1 321 ? -15.016 -31.141 13.039 1 96.31 321 ALA B CA 1
ATOM 5486 C C . ALA B 1 321 ? -14.555 -31.125 14.492 1 96.31 321 ALA B C 1
ATOM 5488 O O . ALA B 1 321 ? -14 -32.125 14.984 1 96.31 321 ALA B O 1
ATOM 5489 N N . GLY B 1 322 ? -14.773 -30.016 15.164 1 96.38 322 GLY B N 1
ATOM 5490 C CA . GLY B 1 322 ? -14.469 -29.875 16.578 1 96.38 322 GLY B CA 1
ATOM 5491 C C . GLY B 1 322 ? -13.008 -29.547 16.844 1 96.38 322 GLY B C 1
ATOM 5492 O O . GLY B 1 322 ? -12.609 -29.344 18 1 96.38 322 GLY B O 1
ATOM 5493 N N . GLU B 1 323 ? -12.195 -29.484 15.844 1 96.88 323 GLU B N 1
ATOM 5494 C CA . GLU B 1 323 ? -10.773 -29.203 16.016 1 96.88 323 GLU B CA 1
ATOM 5495 C C . GLU B 1 323 ? -10.516 -27.703 16.031 1 96.88 323 GLU B C 1
ATOM 5497 O O . GLU B 1 323 ? -11.375 -26.906 15.633 1 96.88 323 GLU B O 1
ATOM 5502 N N . ASN B 1 324 ? -9.367 -27.344 16.562 1 97.56 324 ASN B N 1
ATOM 5503 C CA . ASN B 1 324 ? -8.93 -25.953 16.625 1 97.56 324 ASN B CA 1
ATOM 5504 C C . ASN B 1 324 ? -7.449 -25.812 16.281 1 97.56 324 ASN B C 1
ATOM 5506 O O . ASN B 1 324 ? -6.723 -26.812 16.25 1 97.56 324 ASN B O 1
ATOM 5510 N N . GLU B 1 325 ? -7.055 -24.672 15.992 1 98 325 GLU B N 1
ATOM 5511 C CA . GLU B 1 325 ? -5.664 -24.312 15.734 1 98 325 GLU B CA 1
ATOM 5512 C C . GLU B 1 325 ? -5.387 -22.859 16.109 1 98 325 GLU B C 1
ATOM 5514 O O . GLU B 1 325 ? -6.301 -22.031 16.141 1 98 325 GLU B O 1
ATOM 5519 N N . THR B 1 326 ? -4.16 -22.594 16.5 1 97.44 326 THR B N 1
ATOM 5520 C CA . THR B 1 326 ? -3.701 -21.25 16.797 1 97.44 326 THR B CA 1
ATOM 5521 C C . THR B 1 326 ? -2.479 -20.906 15.953 1 97.44 326 THR B C 1
ATOM 5523 O O . THR B 1 326 ? -1.497 -21.641 15.938 1 97.44 326 THR B O 1
ATOM 5526 N N . HIS B 1 327 ? -2.59 -19.859 15.18 1 96.31 327 HIS B N 1
ATOM 5527 C CA . HIS B 1 327 ? -1.401 -19.281 14.562 1 96.31 327 HIS B CA 1
ATOM 5528 C C . HIS B 1 327 ? -0.744 -18.266 15.492 1 96.31 327 HIS B C 1
ATOM 5530 O O . HIS B 1 327 ? -1.395 -17.312 15.938 1 96.31 327 HIS B O 1
ATOM 5536 N N . LYS B 1 328 ? 0.5 -18.422 15.75 1 91.25 328 LYS B N 1
ATOM 5537 C CA . LYS B 1 328 ? 1.224 -17.359 16.438 1 91.25 328 LYS B CA 1
ATOM 5538 C C . LYS B 1 328 ? 1.346 -16.125 15.57 1 91.25 328 LYS B C 1
ATOM 5540 O O . LYS B 1 328 ? 1.041 -16.172 14.375 1 91.25 328 LYS B O 1
ATOM 5545 N N . ALA B 1 329 ? 1.78 -15.086 16.156 1 82.5 329 ALA B N 1
ATOM 5546 C CA . ALA B 1 329 ? 1.969 -13.844 15.422 1 82.5 329 ALA B CA 1
ATOM 5547 C C . ALA B 1 329 ? 2.959 -14.023 14.273 1 82.5 329 ALA B C 1
ATOM 5549 O O . ALA B 1 329 ? 4.016 -14.641 14.453 1 82.5 329 ALA B O 1
ATOM 5550 N N . ILE B 1 330 ? 2.512 -13.617 13.102 1 80.69 330 ILE B N 1
ATOM 5551 C CA . ILE B 1 330 ? 3.389 -13.609 11.938 1 80.69 330 ILE B CA 1
ATOM 5552 C C . ILE B 1 330 ? 3.926 -12.203 11.703 1 80.69 330 ILE B C 1
ATOM 5554 O O . ILE B 1 330 ? 3.172 -11.227 11.742 1 80.69 330 ILE B O 1
ATOM 5558 N N . LEU B 1 331 ? 5.125 -12.086 11.453 1 68.94 331 LEU B N 1
ATOM 5559 C CA . LEU B 1 331 ? 5.82 -10.805 11.477 1 68.94 331 LEU B CA 1
ATOM 5560 C C . LEU B 1 331 ? 5.625 -10.062 10.156 1 68.94 331 LEU B C 1
ATOM 5562 O O . LEU B 1 331 ? 6.262 -9.031 9.93 1 68.94 331 LEU B O 1
ATOM 5566 N N . GLY B 1 332 ? 4.82 -10.469 9.281 1 71.5 332 GLY B N 1
ATOM 5567 C CA . GLY B 1 332 ? 4.422 -9.766 8.07 1 71.5 332 GLY B CA 1
ATOM 5568 C C . GLY B 1 332 ? 2.936 -9.859 7.793 1 71.5 332 GLY B C 1
ATOM 5569 O O . GLY B 1 332 ? 2.223 -10.633 8.438 1 71.5 332 GLY B O 1
ATOM 5570 N N . PRO B 1 333 ? 2.502 -8.891 6.898 1 74.62 333 PRO B N 1
ATOM 5571 C CA . PRO B 1 333 ? 1.095 -9 6.512 1 74.62 333 PRO B CA 1
ATOM 5572 C C . PRO B 1 333 ? 0.775 -10.336 5.832 1 74.62 333 PRO B C 1
ATOM 5574 O O . PRO B 1 333 ? 1.679 -11.008 5.328 1 74.62 333 PRO B O 1
ATOM 5577 N N . SER B 1 334 ? -0.44 -10.695 5.922 1 83.88 334 SER B N 1
ATOM 5578 C CA . SER B 1 334 ? -0.832 -11.961 5.309 1 83.88 334 SER B CA 1
ATOM 5579 C C . SER B 1 334 ? -2.232 -11.875 4.711 1 83.88 334 SER B C 1
ATOM 5581 O O . SER B 1 334 ? -3.016 -10.992 5.074 1 83.88 334 SER B O 1
ATOM 5583 N N . LEU B 1 335 ? -2.455 -12.711 3.723 1 84 335 LEU B N 1
ATOM 5584 C CA . LEU B 1 335 ? -3.771 -12.922 3.129 1 84 335 LEU B CA 1
ATOM 5585 C C . LEU B 1 335 ? -4.27 -14.336 3.4 1 84 335 LEU B C 1
ATOM 5587 O O . LEU B 1 335 ? -3.537 -15.312 3.188 1 84 335 LEU B O 1
ATOM 5591 N N . LEU B 1 336 ? -5.488 -14.398 3.889 1 89.38 336 LEU B N 1
ATOM 5592 C CA . LEU B 1 336 ? -6.086 -15.672 4.281 1 89.38 336 LEU B CA 1
ATOM 5593 C C . LEU B 1 336 ? -7.359 -15.938 3.488 1 89.38 336 LEU B C 1
ATOM 5595 O O . LEU B 1 336 ? -8.18 -15.039 3.295 1 89.38 336 LEU B O 1
ATOM 5599 N N . ILE B 1 337 ? -7.5 -17.188 2.963 1 89.12 337 ILE B N 1
ATOM 5600 C CA . ILE B 1 337 ? -8.727 -17.578 2.275 1 89.12 337 ILE B CA 1
ATOM 5601 C C . ILE B 1 337 ? -9.234 -18.906 2.838 1 89.12 337 ILE B C 1
ATOM 5603 O O . ILE B 1 337 ? -8.453 -19.812 3.115 1 89.12 337 ILE B O 1
ATOM 5607 N N . VAL B 1 338 ? -10.523 -18.969 3.053 1 91.81 338 VAL B N 1
ATOM 5608 C CA . VAL B 1 338 ? -11.18 -20.234 3.389 1 91.81 338 VAL B CA 1
ATOM 5609 C C . VAL B 1 338 ? -11.578 -20.969 2.109 1 91.81 338 VAL B C 1
ATOM 5611 O O . VAL B 1 338 ? -12.43 -20.5 1.353 1 91.81 338 VAL B O 1
ATOM 5614 N N . THR B 1 339 ? -10.992 -22.109 1.883 1 91.56 339 THR B N 1
ATOM 5615 C CA . THR B 1 339 ? -11.273 -22.812 0.636 1 91.56 339 THR B CA 1
ATOM 5616 C C . THR B 1 339 ? -12.312 -23.906 0.855 1 91.56 339 THR B C 1
ATOM 5618 O O . THR B 1 339 ? -12.914 -24.391 -0.102 1 91.56 339 THR B O 1
ATOM 5621 N N . LYS B 1 340 ? -12.445 -24.328 2.076 1 93 340 LYS B N 1
ATOM 5622 C CA . LYS B 1 340 ? -13.414 -25.359 2.418 1 93 340 LYS B CA 1
ATOM 5623 C C . LYS B 1 340 ? -13.953 -25.156 3.834 1 93 340 LYS B C 1
ATOM 5625 O O . LYS B 1 340 ? -13.195 -24.812 4.746 1 93 340 LYS B O 1
ATOM 5630 N N . GLY B 1 341 ? -15.273 -25.344 3.982 1 94.31 341 GLY B N 1
ATOM 5631 C CA . GLY B 1 341 ? -15.883 -25.391 5.305 1 94.31 341 GLY B CA 1
ATOM 5632 C C . GLY B 1 341 ? -16.141 -24.031 5.898 1 94.31 341 GLY B C 1
ATOM 5633 O O . GLY B 1 341 ? -16.391 -23.062 5.172 1 94.31 341 GLY B O 1
ATOM 5634 N N . CYS B 1 342 ? -16.281 -24.062 7.289 1 94.31 342 CYS B N 1
ATOM 5635 C CA . CYS B 1 342 ? -16.609 -22.828 8 1 94.31 342 CYS B CA 1
ATOM 5636 C C . CYS B 1 342 ? -16.156 -22.906 9.445 1 94.31 342 CYS B C 1
ATOM 5638 O O . CYS B 1 342 ? -15.82 -23.984 9.953 1 94.31 342 CYS B O 1
ATOM 5640 N N . GLY B 1 343 ? -16.141 -21.734 10.023 1 95.25 343 GLY B N 1
ATOM 5641 C CA . GLY B 1 343 ? -15.734 -21.609 11.414 1 95.25 343 GLY B CA 1
ATOM 5642 C C . GLY B 1 343 ? -15.641 -20.156 11.883 1 95.25 343 GLY B C 1
ATOM 5643 O O . GLY B 1 343 ? -16.391 -19.297 11.414 1 95.25 343 GLY B O 1
ATOM 5644 N N . GLN B 1 344 ? -14.844 -20.062 12.906 1 94.88 344 GLN B N 1
ATOM 5645 C CA . GLN B 1 344 ? -14.609 -18.734 13.469 1 94.88 344 GLN B CA 1
ATOM 5646 C C . GLN B 1 344 ? -13.117 -18.484 13.664 1 94.88 344 GLN B C 1
ATOM 5648 O O . GLN B 1 344 ? -12.352 -19.422 13.922 1 94.88 344 GLN B O 1
ATOM 5653 N N . MET B 1 345 ? -12.797 -17.266 13.5 1 93.69 345 MET B N 1
ATOM 5654 C CA . MET B 1 345 ? -11.438 -16.781 13.758 1 93.69 345 MET B CA 1
ATOM 5655 C C . MET B 1 345 ? -11.43 -15.711 14.836 1 93.69 345 MET B C 1
ATOM 5657 O O . MET B 1 345 ? -12.133 -14.703 14.719 1 93.69 345 MET B O 1
ATOM 5661 N N . LYS B 1 346 ? -10.742 -15.945 15.883 1 91.5 346 LYS B N 1
ATOM 5662 C CA . LYS B 1 346 ? -10.547 -14.945 16.922 1 91.5 346 LYS B CA 1
ATOM 5663 C C . LYS B 1 346 ? -9.195 -14.258 16.781 1 91.5 346 LYS B C 1
ATOM 5665 O O . LYS B 1 346 ? -8.211 -14.891 16.391 1 91.5 346 LYS B O 1
ATOM 5670 N N . PHE B 1 347 ? -9.125 -13.008 17.062 1 85.06 347 PHE B N 1
ATOM 5671 C CA . PHE B 1 347 ? -7.883 -12.242 17 1 85.06 347 PHE B CA 1
ATOM 5672 C C . PHE B 1 347 ? -7.848 -11.188 18.109 1 85.06 347 PHE B C 1
ATOM 5674 O O . PHE B 1 347 ? -8.828 -11.008 18.828 1 85.06 347 PHE B O 1
ATOM 5681 N N . PRO B 1 348 ? -6.664 -10.586 18.312 1 73.12 348 PRO B N 1
ATOM 5682 C CA . PRO B 1 348 ? -6.492 -9.727 19.5 1 73.12 348 PRO B CA 1
ATOM 5683 C C . PRO B 1 348 ? -7.586 -8.672 19.609 1 73.12 348 PRO B C 1
ATOM 5685 O O . PRO B 1 348 ? -8.086 -8.172 18.609 1 73.12 348 PRO B O 1
ATOM 5688 N N . GLY B 1 349 ? -7.934 -8.273 20.781 1 64.94 349 GLY B N 1
ATOM 5689 C CA . GLY B 1 349 ? -8.977 -7.309 21.078 1 64.94 349 GLY B CA 1
ATOM 5690 C C . GLY B 1 349 ? -10.352 -7.941 21.234 1 64.94 349 GLY B C 1
ATOM 5691 O O . GLY B 1 349 ? -11.367 -7.289 21.016 1 64.94 349 GLY B O 1
ATOM 5692 N N . ASN B 1 350 ? -10.328 -9.227 21.469 1 75.38 350 ASN B N 1
ATOM 5693 C CA . ASN B 1 350 ? -11.555 -10 21.625 1 75.38 350 ASN B CA 1
ATOM 5694 C C . ASN B 1 350 ? -12.461 -9.867 20.406 1 75.38 350 ASN B C 1
ATOM 5696 O O . ASN B 1 350 ? -13.672 -9.719 20.547 1 75.38 350 ASN B O 1
ATOM 5700 N N . GLN B 1 351 ? -11.844 -9.82 19.328 1 77.12 351 GLN B N 1
ATOM 5701 C CA . GLN B 1 351 ? -12.586 -9.719 18.078 1 77.12 351 GLN B CA 1
ATOM 5702 C C . GLN B 1 351 ? -12.703 -11.078 17.391 1 77.12 351 GLN B C 1
ATOM 5704 O O . GLN B 1 351 ? -11.844 -11.945 17.562 1 77.12 351 GLN B O 1
ATOM 5709 N N . THR B 1 352 ? -13.852 -11.25 16.766 1 87.25 352 THR B N 1
ATOM 5710 C CA . THR B 1 352 ? -14.102 -12.508 16.078 1 87.25 352 THR B CA 1
ATOM 5711 C C . THR B 1 352 ? -14.633 -12.25 14.672 1 87.25 352 THR B C 1
ATOM 5713 O O . THR B 1 352 ? -15.398 -11.312 14.445 1 87.25 352 THR B O 1
ATOM 5716 N N . ALA B 1 353 ? -14.211 -13.047 13.773 1 87.94 353 ALA B N 1
ATOM 5717 C CA . ALA B 1 353 ? -14.742 -13.023 12.414 1 87.94 353 ALA B CA 1
ATOM 5718 C C . ALA B 1 353 ? -15.297 -14.391 12.016 1 87.94 353 ALA B C 1
ATOM 5720 O O . ALA B 1 353 ? -14.719 -15.43 12.359 1 87.94 353 ALA B O 1
ATOM 5721 N N . GLU B 1 354 ? -16.375 -14.398 11.328 1 90.62 354 GLU B N 1
ATOM 5722 C CA . GLU B 1 354 ? -16.891 -15.625 10.742 1 90.62 354 GLU B CA 1
ATOM 5723 C C . GLU B 1 354 ? -16.062 -16.062 9.539 1 90.62 354 GLU B C 1
ATOM 5725 O O . GLU B 1 354 ? -15.648 -15.227 8.727 1 90.62 354 GLU B O 1
ATOM 5730 N N . LEU B 1 355 ? -15.844 -17.344 9.516 1 91.94 355 LEU B N 1
ATOM 5731 C CA . LEU B 1 355 ? -15.164 -17.938 8.375 1 91.94 355 LEU B CA 1
ATOM 5732 C C . LEU B 1 355 ? -16.125 -18.812 7.555 1 91.94 355 LEU B C 1
ATOM 5734 O O . LEU B 1 355 ? -16.828 -19.656 8.109 1 91.94 355 LEU B O 1
ATOM 5738 N N . LYS B 1 356 ? -16.172 -18.562 6.293 1 90.81 356 LYS B N 1
ATOM 5739 C CA . LYS B 1 356 ? -16.906 -19.375 5.328 1 90.81 356 LYS B CA 1
ATOM 5740 C C . LYS B 1 356 ? -16.125 -19.516 4.023 1 90.81 356 LYS B C 1
ATOM 5742 O O . LYS B 1 356 ? -15.305 -18.672 3.688 1 90.81 356 LYS B O 1
ATOM 5747 N N . GLU B 1 357 ? -16.453 -20.625 3.377 1 90.06 357 GLU B N 1
ATOM 5748 C CA . GLU B 1 357 ? -15.82 -20.844 2.078 1 90.06 357 GLU B CA 1
ATOM 5749 C C . GLU B 1 357 ? -15.875 -19.578 1.224 1 90.06 357 GLU B C 1
ATOM 5751 O O . GLU B 1 357 ? -16.922 -18.938 1.111 1 90.06 357 GLU B O 1
ATOM 5756 N N . GLY B 1 358 ? -14.648 -19.203 0.699 1 87.56 358 GLY B N 1
ATOM 5757 C CA . GLY B 1 358 ? -14.594 -18.062 -0.192 1 87.56 358 GLY B CA 1
ATOM 5758 C C . GLY B 1 358 ? -14.242 -16.766 0.522 1 87.56 358 GLY B C 1
ATOM 5759 O O . GLY B 1 358 ? -13.875 -15.781 -0.116 1 87.56 358 GLY B O 1
ATOM 5760 N N . TYR B 1 359 ? -14.414 -16.797 1.842 1 87.31 359 TYR B N 1
ATOM 5761 C CA . TYR B 1 359 ? -14.047 -15.586 2.576 1 87.31 359 TYR B CA 1
ATOM 5762 C C . TYR B 1 359 ? -12.539 -15.367 2.549 1 87.31 359 TYR B C 1
ATOM 5764 O O . TYR B 1 359 ? -11.766 -16.312 2.695 1 87.31 359 TYR B O 1
ATOM 5772 N N . VAL B 1 360 ? -12.156 -14.102 2.26 1 86.69 360 VAL B N 1
ATOM 5773 C CA . VAL B 1 360 ? -10.758 -13.688 2.219 1 86.69 360 VAL B CA 1
ATOM 5774 C C . VAL B 1 360 ? -10.516 -12.594 3.254 1 86.69 360 VAL B C 1
ATOM 5776 O O . VAL B 1 360 ? -11.344 -11.695 3.426 1 86.69 360 VAL B O 1
ATOM 5779 N N . PHE B 1 361 ? -9.398 -12.672 3.928 1 85.12 361 PHE B N 1
ATOM 5780 C CA . PHE B 1 361 ? -9.047 -11.695 4.945 1 85.12 361 PHE B CA 1
ATOM 5781 C C . PHE B 1 361 ? -7.621 -11.188 4.742 1 85.12 361 PHE B C 1
ATOM 5783 O O . PHE B 1 361 ? -6.73 -11.961 4.379 1 85.12 361 PHE B O 1
ATOM 5790 N N . PHE B 1 362 ? -7.418 -9.914 4.949 1 82.88 362 PHE B N 1
ATOM 5791 C CA . PHE B 1 362 ? -6.094 -9.359 5.207 1 82.88 362 PHE B CA 1
ATOM 5792 C C . PHE B 1 362 ? -5.793 -9.352 6.699 1 82.88 362 PHE B C 1
ATOM 5794 O O . PHE B 1 362 ? -6.625 -8.93 7.504 1 82.88 362 PHE B O 1
ATOM 5801 N N . VAL B 1 363 ? -4.695 -9.883 7.035 1 81.5 363 VAL B N 1
ATOM 5802 C CA . VAL B 1 363 ? -4.238 -9.922 8.422 1 81.5 363 VAL B CA 1
ATOM 5803 C C . VAL B 1 363 ? -2.969 -9.086 8.562 1 81.5 363 VAL B C 1
ATOM 5805 O O . VAL B 1 363 ? -1.971 -9.336 7.883 1 81.5 363 VAL B O 1
ATOM 5808 N N . GLY B 1 364 ? -2.986 -8.203 9.391 1 74.81 364 GLY B N 1
ATOM 5809 C CA . GLY B 1 364 ? -1.836 -7.34 9.625 1 74.81 364 GLY B CA 1
ATOM 5810 C C . GLY B 1 364 ? -0.681 -8.062 10.297 1 74.81 364 GLY B C 1
ATOM 5811 O O . GLY B 1 364 ? -0.848 -9.164 10.812 1 74.81 364 GLY B O 1
ATOM 5812 N N . GLN B 1 365 ? 0.427 -7.434 10.297 1 74.31 365 GLN B N 1
ATOM 5813 C CA . GLN B 1 365 ? 1.639 -7.969 10.914 1 74.31 365 GLN B CA 1
ATOM 5814 C C . GLN B 1 365 ? 1.462 -8.141 12.414 1 74.31 365 GLN B C 1
ATOM 5816 O O . GLN B 1 365 ? 0.833 -7.305 13.07 1 74.31 365 GLN B O 1
ATOM 5821 N N . GLY B 1 366 ? 2.014 -9.25 12.867 1 74.44 366 GLY B N 1
ATOM 5822 C CA . GLY B 1 366 ? 2.09 -9.461 14.305 1 74.44 366 GLY B CA 1
ATOM 5823 C C . GLY B 1 366 ? 0.77 -9.891 14.922 1 74.44 366 GLY B C 1
ATOM 5824 O O . GLY B 1 366 ? 0.563 -9.75 16.125 1 74.44 366 GLY B O 1
ATOM 5825 N N . VAL B 1 367 ? -0.172 -10.273 14.195 1 77.25 367 VAL B N 1
ATOM 5826 C CA . VAL B 1 367 ? -1.497 -10.633 14.688 1 77.25 367 VAL B CA 1
ATOM 5827 C C . VAL B 1 367 ? -1.6 -12.156 14.828 1 77.25 367 VAL B C 1
ATOM 5829 O O . VAL B 1 367 ? -1.432 -12.883 13.852 1 77.25 367 VAL B O 1
ATOM 5832 N N . ALA B 1 368 ? -1.814 -12.578 16.016 1 87.44 368 ALA B N 1
ATOM 5833 C CA . ALA B 1 368 ? -2.109 -13.984 16.25 1 87.44 368 ALA B CA 1
ATOM 5834 C C . ALA B 1 368 ? -3.568 -14.305 15.93 1 87.44 368 ALA B C 1
ATOM 5836 O O . ALA B 1 368 ? -4.449 -13.461 16.125 1 87.44 368 ALA B O 1
ATOM 5837 N N . LEU B 1 369 ? -3.838 -15.516 15.492 1 92.44 369 LEU B N 1
ATOM 5838 C CA . LEU B 1 369 ? -5.184 -15.938 15.125 1 92.44 369 LEU B CA 1
ATOM 5839 C C . LEU B 1 369 ? -5.547 -17.25 15.797 1 92.44 369 LEU B C 1
ATOM 5841 O O . LEU B 1 369 ? -4.715 -18.156 15.898 1 92.44 369 LEU B O 1
ATOM 5845 N N . ASP B 1 370 ? -6.762 -17.312 16.234 1 95.44 370 ASP B N 1
ATOM 5846 C CA . ASP B 1 370 ? -7.328 -18.578 16.734 1 95.44 370 ASP B CA 1
ATOM 5847 C C . ASP B 1 370 ? -8.461 -19.047 15.828 1 95.44 370 ASP B C 1
ATOM 5849 O O . ASP B 1 370 ? -9.43 -18.328 15.602 1 95.44 370 ASP B O 1
ATOM 5853 N N . PHE B 1 371 ? -8.344 -20.297 15.438 1 97.12 371 PHE B N 1
ATOM 5854 C CA . PHE B 1 371 ? -9.359 -20.891 14.578 1 97.12 371 PHE B CA 1
ATOM 5855 C C . PHE B 1 371 ? -10.156 -21.953 15.336 1 97.12 371 PHE B C 1
ATOM 5857 O O . PHE B 1 371 ? -9.578 -22.781 16.047 1 97.12 371 PHE B O 1
ATOM 5864 N N . VAL B 1 372 ? -11.453 -21.875 15.18 1 96.94 372 VAL B N 1
ATOM 5865 C CA . VAL B 1 372 ? -12.328 -22.922 15.719 1 96.94 372 VAL B CA 1
ATOM 5866 C C . VAL B 1 372 ? -13.383 -23.297 14.688 1 96.94 372 VAL B C 1
ATOM 5868 O O . VAL B 1 372 ? -13.867 -22.438 13.938 1 96.94 372 VAL B O 1
ATOM 5871 N N . THR B 1 373 ? -13.734 -24.578 14.602 1 97.12 373 THR B N 1
ATOM 5872 C CA . THR B 1 373 ? -14.773 -25.047 13.695 1 97.12 373 THR B CA 1
ATOM 5873 C C . THR B 1 373 ? -15.523 -26.234 14.289 1 97.12 373 THR B C 1
ATOM 5875 O O . THR B 1 373 ? -14.938 -27.078 14.961 1 97.12 373 THR B O 1
ATOM 5878 N N . ASP B 1 374 ? -16.781 -26.234 14 1 95.75 374 ASP B N 1
ATOM 5879 C CA . ASP B 1 374 ? -17.609 -27.359 14.414 1 95.75 374 ASP B CA 1
ATOM 5880 C C . ASP B 1 374 ? -17.781 -28.359 13.273 1 95.75 374 ASP B C 1
ATOM 5882 O O . ASP B 1 374 ? -18.188 -29.5 13.5 1 95.75 374 ASP B O 1
ATOM 5886 N N . LYS B 1 375 ? -17.5 -28.047 12.047 1 96.38 375 LYS B N 1
ATOM 5887 C CA . LYS B 1 375 ? -17.828 -28.875 10.891 1 96.38 375 LYS B CA 1
ATOM 5888 C C . LYS B 1 375 ? -16.578 -29.234 10.094 1 96.38 375 LYS B C 1
ATOM 5890 O O . LYS B 1 375 ? -16.609 -30.172 9.289 1 96.38 375 LYS B O 1
ATOM 5895 N N . GLY B 1 376 ? -15.547 -28.531 10.305 1 96.81 376 GLY B N 1
ATOM 5896 C CA . GLY B 1 376 ? -14.344 -28.688 9.508 1 96.81 376 GLY B CA 1
ATOM 5897 C C . GLY B 1 376 ? -14.078 -27.516 8.578 1 96.81 376 GLY B C 1
ATOM 5898 O O . GLY B 1 376 ? -15.016 -26.844 8.148 1 96.81 376 GLY B O 1
ATOM 5899 N N . MET B 1 377 ? -12.781 -27.266 8.281 1 95.5 377 MET B N 1
ATOM 5900 C CA . MET B 1 377 ? -12.445 -26.188 7.367 1 95.5 377 MET B CA 1
ATOM 5901 C C . MET B 1 377 ? -11.008 -26.312 6.875 1 95.5 377 MET B C 1
ATOM 5903 O O . MET B 1 377 ? -10.195 -27 7.488 1 95.5 377 MET B O 1
ATOM 5907 N N . ALA B 1 378 ? -10.742 -25.703 5.754 1 95.75 378 ALA B N 1
ATOM 5908 C CA . ALA B 1 378 ? -9.398 -25.547 5.215 1 95.75 378 ALA B CA 1
ATOM 5909 C C . ALA B 1 378 ? -9.102 -24.078 4.898 1 95.75 378 ALA B C 1
ATOM 5911 O O . ALA B 1 378 ? -9.906 -23.406 4.242 1 95.75 378 ALA B O 1
ATOM 5912 N N . VAL B 1 379 ? -8.008 -23.672 5.434 1 95.12 379 VAL B N 1
ATOM 5913 C CA . VAL B 1 379 ? -7.605 -22.281 5.273 1 95.12 379 VAL B CA 1
ATOM 5914 C C . VAL B 1 379 ? -6.188 -22.219 4.707 1 95.12 379 VAL B C 1
ATOM 5916 O O . VAL B 1 379 ? -5.309 -22.969 5.121 1 95.12 379 VAL B O 1
ATOM 5919 N N . TYR B 1 380 ? -6.047 -21.375 3.645 1 93.56 380 TYR B N 1
ATOM 5920 C CA . TYR B 1 380 ? -4.723 -21.031 3.137 1 93.56 380 TYR B CA 1
ATOM 5921 C C . TYR B 1 380 ? -4.34 -19.609 3.502 1 93.56 380 TYR B C 1
ATOM 5923 O O . TYR B 1 380 ? -5.176 -18.703 3.441 1 93.56 380 TYR B O 1
ATOM 5931 N N . ARG B 1 381 ? -3.123 -19.422 3.924 1 92.19 381 ARG B N 1
ATOM 5932 C CA . ARG B 1 381 ? -2.635 -18.125 4.375 1 92.19 381 ARG B CA 1
ATOM 5933 C C . ARG B 1 381 ? -1.248 -17.828 3.811 1 92.19 381 ARG B C 1
ATOM 5935 O O . ARG B 1 381 ? -0.269 -18.469 4.195 1 92.19 381 ARG B O 1
ATOM 5942 N N . ALA B 1 382 ? -1.185 -16.922 2.918 1 88.19 382 ALA B N 1
ATOM 5943 C CA . ALA B 1 382 ? 0.091 -16.5 2.35 1 88.19 382 ALA B CA 1
ATOM 5944 C C . ALA B 1 382 ? 0.685 -15.344 3.152 1 88.19 382 ALA B C 1
ATOM 5946 O O . ALA B 1 382 ? -0.031 -14.414 3.543 1 88.19 382 ALA B O 1
ATOM 5947 N N . TYR B 1 383 ? 1.944 -15.445 3.408 1 84.88 383 TYR B N 1
ATOM 5948 C CA . TYR B 1 383 ? 2.58 -14.406 4.199 1 84.88 383 TYR B CA 1
ATOM 5949 C C . TYR B 1 383 ? 4.023 -14.188 3.764 1 84.88 383 TYR B C 1
ATOM 5951 O O . TYR B 1 383 ? 4.617 -15.055 3.113 1 84.88 383 TYR B O 1
ATOM 5959 N N . ALA B 1 384 ? 4.5 -13.039 4.043 1 74.25 384 ALA B N 1
ATOM 5960 C CA . ALA B 1 384 ? 5.898 -12.695 3.809 1 74.25 384 ALA B CA 1
ATOM 5961 C C . ALA B 1 384 ? 6.605 -12.352 5.117 1 74.25 384 ALA B C 1
ATOM 5963 O O . ALA B 1 384 ? 6.078 -11.586 5.93 1 74.25 384 ALA B O 1
ATOM 5964 N N . GLU B 1 385 ? 7.551 -13.008 5.48 1 71.25 385 GLU B N 1
ATOM 5965 C CA . GLU B 1 385 ? 8.32 -12.719 6.688 1 71.25 385 GLU B CA 1
ATOM 5966 C C . GLU B 1 385 ? 9.82 -12.773 6.41 1 71.25 385 GLU B C 1
ATOM 5968 O O . GLU B 1 385 ? 10.281 -13.586 5.609 1 71.25 385 GLU B O 1
#

Nearest PDB structures (foldseek):
  1pmi-assembly1_A  TM=7.402E-01  e=1.276E-38  Candida albicans
  2i45-assembly3_E  TM=8.129E-01  e=1.767E-05  Neisseria meningitidis
  5cu1-assembly1_A  TM=7.923E-01  e=3.317E-05  Ruegeria pomeroyi DSS-3
  5onm-assembly1_A  TM=7.349E-01  e=3.719E-05  Paenibacillus lautus
  2vec-assembly1_A  TM=6.298E-01  e=1.648E-04  Escherichia coli

Radius of gyration: 32.35 Å; Cα contacts (8 Å, |Δi|>4): 2030; chains: 2; bounding box: 55×103×72 Å

Organism: Penicillium patulum (NCBI:txid5078)

Sequence (770 aa):
MADAVVQLRCGVKNDDWGKKGKDSIVAHLWSKTPGNEGIEDSKHYSEMWMGTYPSNPSYLLSTGEHLGEYLKKHPELILSFSKALPLQIHPDLKLAAQLHKEHPEKFGDTMHKPEIAIALSKFELFAGWRPLKEIQALFELNHLSKYVPKSGQFNDETLRQVCKTLLSAPAKEVAQTMQDLQSIPESQFGEHTYIPSLLARLAKQYGEGDNGNLVAALLMNYMTLGPGDSVFVPADSIHAYLEGDIVECMARSDNVINTGFCPAADRDSVELFAQALTFEPHNSKDALLPHRKSDKGLNGKTDVYAPPISEFSVLRTTLGAGENETHKAILGPSLLIVTKGCGQMKFPGNQTAELKEGYVFFVGQGVALDFVTDKGMAVYRAYAEMADAVVQLRCGVKNDDWGKKGKDSIVAHLWSKTPGNEGIEDSKHYSEMWMGTYPSNPSYLLSTGEHLGEYLKKHPELILSFSKALPLQIHPDLKLAAQLHKEHPEKFGDTMHKPEIAIALSKFELFAGWRPLKEIQALFELNHLSKYVPKSGQFNDETLRQVCKTLLSAPAKEVAQTMQDLQSIPESQFGEHTYIPSLLARLAKQYGEGDNGNLVAALLMNYMTLGPGDSVFVPADSIHAYLEGDIVECMARSDNVINTGFCPAADRDSVELFAQALTFEPHNSKDALLPHRKSDKGLNGKTDVYAPPISEFSVLRTTLGAGENETHKAILGPSLLIVTKGCGQMKFPGNQTAELKEGYVFFVGQGVALDFVTDKGMAVYRAYAE

Foldseek 3Di:
DLDLDFDKQWFWDFDPVADFWPVGVQLVVNCPPPPDDHTDGGTGTHDTDDDQPPVIFMAGPVPRHTVVVSQVWWDKDKDFDAFKDFFKFWFALVVLLVCCVVPCVQRVDRHTKKKKKAAQFKWKKWWFWAAQVLLVLQCVDPPNVVLFPDDDGDDPVRLLSSLLSLLPDFLVSQLVVLVVVLPDQLVSSPPLSCLNVQLVVNCVQAHSSWSVSCCRSRTTDIDIDGGGWMFIHGGQIIMMIGGHIIIMIMTDGDGMAGGTPDDPVPHDDSVSNSVRHDRPPNHDVRGTFDKDFDPQKDPRQKIKRDPPDQSKIKIKGKDAAFDKIKGFFAQAKKKKAWQDDWWKKAKPPRDIDTHDHGDMDIDGGRIMIMTGHRHITMMMMMTGD/DLDLDFDKQWFWDFDPVADFWPVGVQLVVNCPPPPDDHTDGGTGTHDTDDDQPPVIFMAGPVPRHTVVVSQVWWDKDKDFDAFKDFFKFWFALVVLLVCCVVPCVQRVDRHTKKKKKAAQFKWKKWWFWAAQVLLVLQCVDPPNVVLFPDDDGDDPVRLLSSLLSLLPDFLVSQLVVLVVVLPDQLVSSPPLSCLNVQLVVNCVQAHSSWSVSCCRSRTTDIDIDGGGWMFIHGGQIIMMIGGHIIIMIMTDGDGMAGGTPDDPVPHDDSVSNSVRHDRPPNHDVRGIFDKDFDPQKDPRQKIKRDDPDQSKIKIKGKDAAFDKIKGFFAQAKKKKAWQDDWWWKAKPPRDIDTHDHGDMDIDGGRIMIMTGHRHITMMMMMTGD

pLDDT: mean 87.92, std 9.47, range [40.41, 98.0]